Protein AF-0000000079299950 (afdb_homodimer)

Secondary structure (DSSP, 8-state):
--TT-EEEESHHHHHHHHT-TT--EEEEEE-GGGGGGS-GGGGGGEEE--HHHHHHHHT-TT---TTEEEEEPPPP---HHHHHT---SSEEEEEEES---HHHHHHHHHHHHHTT-SEEEEESSSS--S-HHHHHHHTT-GGGS-EEEES-HHHHHHHHHHTTEEEEEE-TT-SEEGGG--GGG-SEEEEEEEBTTTBS-HHHHHT-SEEEE----TT-----HHHHHHHHHHHHH--/--TT-EEEESHHHHHHHHT-TT--EEEEEE-GGGGGGS-GGGGGGEEE--HHHHHHHHT-TT---TTEEEEEPPPP---HHHHHT---SSEEEEEEES---HHHHHHHHHHHHHTT-SEEEEESSSS--S-HHHHHHHTT-GGGS-EEEES-HHHHHHHHHHTTEEEEEE-TT-SEEGGG--GGG-SEEEEEEEBTTTBS-HHHHHT-SEEEE----TT-----HHHHHHHHHHHHH--

Structure (mmCIF, N/CA/C/O backbone):
data_AF-0000000079299950-model_v1
#
loop_
_entity.id
_entity.type
_entity.pdbx_description
1 polymer "23S rRNA (Guanosine(2251)-2'-O)-methyltransferase RlmB"
#
loop_
_atom_site.group_PDB
_atom_site.id
_atom_site.type_symbol
_atom_site.label_atom_id
_atom_site.label_alt_id
_atom_site.label_comp_id
_atom_site.label_asym_id
_atom_site.label_entity_id
_atom_site.label_seq_id
_atom_site.pdbx_PDB_ins_code
_atom_site.Cartn_x
_atom_site.Cartn_y
_atom_site.Cartn_z
_atom_site.occupancy
_atom_site.B_iso_or_equiv
_atom_site.auth_seq_id
_atom_site.auth_comp_id
_atom_site.auth_asym_id
_atom_site.auth_atom_id
_atom_site.pdbx_PDB_model_num
ATOM 1 N N . MET A 1 1 ? -27.109 18.312 13.148 1 39.25 1 MET A N 1
ATOM 2 C CA . MET A 1 1 ? -25.719 17.922 12.914 1 39.25 1 MET A CA 1
ATOM 3 C C . MET A 1 1 ? -24.922 19.078 12.328 1 39.25 1 MET A C 1
ATOM 5 O O . MET A 1 1 ? -25.344 19.703 11.352 1 39.25 1 MET A O 1
ATOM 9 N N . GLU A 1 2 ? -24.125 19.688 13.117 1 49.53 2 GLU A N 1
ATOM 10 C CA . GLU A 1 2 ? -23.438 20.906 12.695 1 49.53 2 GLU A CA 1
ATOM 11 C C . GLU A 1 2 ? -22.781 20.734 11.336 1 49.53 2 GLU A C 1
ATOM 13 O O . GLU A 1 2 ? -22.297 19.641 11.008 1 49.53 2 GLU A O 1
ATOM 18 N N . LYS A 1 3 ? -23.016 21.656 10.297 1 64.31 3 LYS A N 1
ATOM 19 C CA . LYS A 1 3 ? -23.031 21.641 8.836 1 64.31 3 LYS A CA 1
ATOM 20 C C . LYS A 1 3 ? -21.672 21.219 8.281 1 64.31 3 LYS A C 1
ATOM 22 O O . LYS A 1 3 ? -21.609 20.578 7.227 1 64.31 3 LYS A O 1
ATOM 27 N N . ASN A 1 4 ? -20.469 21.297 9.047 1 85.25 4 ASN A N 1
ATOM 28 C CA . ASN A 1 4 ? -19.219 20.953 8.375 1 85.25 4 ASN A CA 1
ATOM 29 C C . ASN A 1 4 ? -18.344 20.062 9.25 1 85.25 4 ASN A C 1
ATOM 31 O O . ASN A 1 4 ? -17.188 20.391 9.539 1 85.25 4 ASN A O 1
ATOM 35 N N . THR A 1 5 ? -18.953 18.984 9.867 1 91.31 5 THR A N 1
ATOM 36 C CA . THR A 1 5 ? -18.219 18.031 10.703 1 91.31 5 THR A CA 1
ATOM 37 C C . THR A 1 5 ? -18.359 16.609 10.148 1 91.31 5 THR A C 1
ATOM 39 O O . THR A 1 5 ? -19.266 16.328 9.383 1 91.31 5 THR A O 1
ATOM 42 N N . TYR A 1 6 ? -17.359 15.867 10.5 1 89.19 6 TYR A N 1
ATOM 43 C CA . TYR A 1 6 ? -17.438 14.453 10.164 1 89.19 6 TYR A CA 1
ATOM 44 C C . TYR A 1 6 ? -16.781 13.594 11.234 1 89.19 6 TYR A C 1
ATOM 46 O O . TYR A 1 6 ? -15.969 14.094 12.023 1 89.19 6 TYR A O 1
ATOM 54 N N . TRP A 1 7 ? -17.188 12.32 11.305 1 91.88 7 TRP A N 1
ATOM 55 C CA . TRP A 1 7 ? -16.641 11.367 12.273 1 91.88 7 TRP A CA 1
ATOM 56 C C . TRP A 1 7 ? -15.359 10.742 11.742 1 91.88 7 TRP A C 1
ATOM 58 O O . TRP A 1 7 ? -15.297 10.305 10.594 1 91.88 7 TRP A O 1
ATOM 68 N N . LEU A 1 8 ? -14.352 10.805 12.578 1 92.75 8 LEU A N 1
ATOM 69 C CA . LEU A 1 8 ? -13.141 10.023 12.391 1 92.75 8 LEU A CA 1
ATOM 70 C C . LEU A 1 8 ? -13.102 8.828 13.328 1 92.75 8 LEU A C 1
ATOM 72 O O . LEU A 1 8 ? -13.641 8.891 14.438 1 92.75 8 LEU A O 1
ATOM 76 N N . TYR A 1 9 ? -12.477 7.801 12.82 1 92.81 9 TYR A N 1
ATOM 77 C CA . TYR A 1 9 ? -12.359 6.617 13.664 1 92.81 9 TYR A CA 1
ATOM 78 C C . TYR A 1 9 ? -11.008 5.945 13.492 1 92.81 9 TYR A C 1
ATOM 80 O O . TYR A 1 9 ? -10.203 6.359 12.648 1 92.81 9 TYR A O 1
ATOM 88 N N . GLY A 1 10 ? -10.773 4.953 14.32 1 91.38 10 GLY A N 1
ATOM 89 C CA . GLY A 1 10 ? -9.477 4.301 14.383 1 91.38 10 GLY A CA 1
ATOM 90 C C . GLY A 1 10 ? -8.586 4.84 15.484 1 91.38 10 GLY A C 1
ATOM 91 O O . GLY A 1 10 ? -8.445 6.055 15.641 1 91.38 10 GLY A O 1
ATOM 92 N N . LYS A 1 11 ? -8.008 4.004 16.172 1 91.56 11 LYS A N 1
ATOM 93 C CA . LYS A 1 11 ? -7.25 4.359 17.359 1 91.56 11 LYS A CA 1
ATOM 94 C C . LYS A 1 11 ? -6.172 5.391 17.047 1 91.56 11 LYS A C 1
ATOM 96 O O . LYS A 1 11 ? -6.156 6.48 17.609 1 91.56 11 LYS A O 1
ATOM 101 N N . HIS A 1 12 ? -5.316 5.125 16.047 1 91.5 12 HIS A N 1
ATOM 102 C CA . HIS A 1 12 ? -4.188 5.996 15.727 1 91.5 12 HIS A CA 1
ATOM 103 C C . HIS A 1 12 ? -4.664 7.32 15.148 1 91.5 12 HIS A C 1
ATOM 105 O O . HIS A 1 12 ? -4.105 8.375 15.453 1 91.5 12 HIS A O 1
ATOM 111 N N . ASN A 1 13 ? -5.648 7.199 14.383 1 93.19 13 ASN A N 1
ATOM 112 C CA . ASN A 1 13 ? -6.23 8.391 13.773 1 93.19 13 ASN A CA 1
ATOM 113 C C . ASN A 1 13 ? -6.816 9.328 14.828 1 93.19 13 ASN A C 1
ATOM 115 O O . ASN A 1 13 ? -6.508 10.516 14.852 1 93.19 13 ASN A O 1
ATOM 119 N N . CYS A 1 14 ? -7.59 8.805 15.742 1 94.69 14 CYS A N 1
ATOM 120 C CA . CYS A 1 14 ? -8.258 9.602 16.766 1 94.69 14 CYS A CA 1
ATOM 121 C C . CYS A 1 14 ? -7.254 10.188 17.75 1 94.69 14 CYS A C 1
ATOM 123 O O . CYS A 1 14 ? -7.363 11.352 18.125 1 94.69 14 CYS A O 1
ATOM 125 N N . LEU A 1 15 ? -6.277 9.398 18.062 1 94.06 15 LEU A N 1
ATOM 126 C CA . LEU A 1 15 ? -5.254 9.891 18.984 1 94.06 15 LEU A CA 1
ATOM 127 C C . LEU A 1 15 ? -4.508 11.078 18.375 1 94.06 15 LEU A C 1
ATOM 129 O O . LEU A 1 15 ? -4.25 12.07 19.062 1 94.06 15 LEU A O 1
ATOM 133 N N . ALA A 1 16 ? -4.172 10.953 17.125 1 93.44 16 ALA A N 1
ATOM 134 C CA . ALA A 1 16 ? -3.477 12.039 16.438 1 93.44 16 ALA A CA 1
ATOM 135 C C . ALA A 1 16 ? -4.328 13.305 16.406 1 93.44 16 ALA A C 1
ATOM 137 O O . ALA A 1 16 ? -3.834 14.398 16.672 1 93.44 16 ALA A O 1
ATOM 138 N N . VAL A 1 17 ? -5.582 13.133 16.141 1 94.12 17 VAL A N 1
ATOM 139 C CA . VAL A 1 17 ? -6.512 14.25 16.031 1 94.12 17 VAL A CA 1
ATOM 140 C C . VAL A 1 17 ? -6.68 14.914 17.391 1 94.12 17 VAL A C 1
ATOM 142 O O . VAL A 1 17 ? -6.676 16.141 17.5 1 94.12 17 VAL A O 1
ATOM 145 N N . LEU A 1 18 ? -6.773 14.156 18.422 1 95.5 18 LEU A N 1
ATOM 146 C CA . LEU A 1 18 ? -6.969 14.664 19.766 1 95.5 18 LEU A CA 1
ATOM 147 C C . LEU A 1 18 ? -5.719 15.383 20.266 1 95.5 18 LEU A C 1
ATOM 149 O O . LEU A 1 18 ? -5.797 16.234 21.156 1 95.5 18 LEU A O 1
ATOM 153 N N . ASN A 1 19 ? -4.629 15.055 19.641 1 93.81 19 ASN A N 1
ATOM 154 C CA . ASN A 1 19 ? -3.369 15.672 20.047 1 93.81 19 ASN A CA 1
ATOM 155 C C . ASN A 1 19 ? -3.025 16.875 19.172 1 93.81 19 ASN A C 1
ATOM 157 O O . ASN A 1 19 ? -2.002 17.531 19.375 1 93.81 19 ASN A O 1
ATOM 161 N N . ASN A 1 20 ? -3.771 17.109 18.188 1 93.94 20 ASN A N 1
ATOM 162 C CA . ASN A 1 20 ? -3.541 18.234 17.297 1 93.94 20 ASN A CA 1
ATOM 163 C C . ASN A 1 20 ? -4.32 19.469 17.734 1 93.94 20 ASN A C 1
ATOM 165 O O . ASN A 1 20 ? -5.547 19.5 17.625 1 93.94 20 ASN A O 1
ATOM 169 N N . GLN A 1 21 ? -3.674 20.516 18.094 1 92.38 21 GLN A N 1
ATOM 170 C CA . GLN A 1 21 ? -4.297 21.719 18.641 1 92.38 21 GLN A CA 1
ATOM 171 C C . GLN A 1 21 ? -5.07 22.484 17.578 1 92.38 21 GLN A C 1
ATOM 173 O O . GLN A 1 21 ? -5.922 23.312 17.891 1 92.38 21 GLN A O 1
ATOM 178 N N . ASN A 1 22 ? -4.781 22.203 16.391 1 91.69 22 ASN A N 1
ATOM 179 C CA . ASN A 1 22 ? -5.465 22.891 15.297 1 91.69 22 ASN A CA 1
ATOM 180 C C . ASN A 1 22 ? -6.805 22.25 14.969 1 91.69 22 ASN A C 1
ATOM 182 O O . ASN A 1 22 ? -7.578 22.766 14.164 1 91.69 22 ASN A O 1
ATOM 186 N N . ARG A 1 23 ? -7.055 21.094 15.586 1 93.94 23 ARG A N 1
ATOM 187 C CA . ARG A 1 23 ? -8.328 20.406 15.383 1 93.94 23 ARG A CA 1
ATOM 188 C C . ARG A 1 23 ? -9.383 20.906 16.359 1 93.94 23 ARG A C 1
ATOM 190 O O . ARG A 1 23 ? -9.094 21.109 17.547 1 93.94 23 ARG A O 1
ATOM 197 N N . LEU A 1 24 ? -10.539 21.109 15.812 1 94.12 24 LEU A N 1
ATOM 198 C CA . LEU A 1 24 ? -11.68 21.438 16.656 1 94.12 24 LEU A CA 1
ATOM 199 C C . LEU A 1 24 ? -12.516 20.203 16.953 1 94.12 24 LEU A C 1
ATOM 201 O O . LEU A 1 24 ? -13.289 19.75 16.109 1 94.12 24 LEU A O 1
ATOM 205 N N . ILE A 1 25 ? -12.43 19.75 18.203 1 96.06 25 ILE A N 1
ATOM 206 C CA . ILE A 1 25 ? -13.094 18.531 18.625 1 96.06 25 ILE A CA 1
ATOM 207 C C . ILE A 1 25 ? -14.508 18.859 19.094 1 96.06 25 ILE A C 1
ATOM 209 O O . ILE A 1 25 ? -14.695 19.703 19.969 1 96.06 25 ILE A O 1
ATOM 213 N N . LYS A 1 26 ? -15.477 18.156 18.531 1 96.75 26 LYS A N 1
ATOM 214 C CA . LYS A 1 26 ? -16.859 18.438 18.891 1 96.75 26 LYS A CA 1
ATOM 215 C C . LYS A 1 26 ? -17.422 17.375 19.844 1 96.75 26 LYS A C 1
ATOM 217 O O . LYS A 1 26 ? -18.172 17.703 20.766 1 96.75 26 LYS A O 1
ATOM 222 N N . LYS A 1 27 ? -17.094 16.203 19.547 1 97.31 27 LYS A N 1
ATOM 223 C CA . LYS A 1 27 ? -17.625 15.078 20.328 1 97.31 27 LYS A CA 1
ATOM 224 C C . LYS A 1 27 ? -16.719 13.852 20.203 1 97.31 27 LYS A C 1
ATOM 226 O O . LYS A 1 27 ? -16.078 13.656 19.156 1 97.31 27 LYS A O 1
ATOM 231 N N . ILE A 1 28 ? -16.641 13.086 21.25 1 97.44 28 ILE A N 1
ATOM 232 C CA . ILE A 1 28 ? -15.883 11.836 21.266 1 97.44 28 ILE A CA 1
ATOM 233 C C . ILE A 1 28 ? -16.797 10.695 21.719 1 97.44 28 ILE A C 1
ATOM 235 O O . ILE A 1 28 ? -17.484 10.812 22.719 1 97.44 28 ILE A O 1
ATOM 239 N N . LEU A 1 29 ? -16.875 9.672 20.938 1 96.56 29 LEU A N 1
ATOM 240 C CA . LEU A 1 29 ? -17.516 8.422 21.312 1 96.56 29 LEU A CA 1
ATOM 241 C C . LEU A 1 29 ? -16.469 7.332 21.562 1 96.56 29 LEU A C 1
ATOM 243 O O . LEU A 1 29 ? -15.578 7.125 20.734 1 96.56 29 LEU A O 1
ATOM 247 N N . VAL A 1 30 ? -16.578 6.699 22.688 1 96.62 30 VAL A N 1
ATOM 248 C CA . VAL A 1 30 ? -15.586 5.68 23 1 96.62 30 VAL A CA 1
ATOM 249 C C . VAL A 1 30 ? -16.266 4.504 23.703 1 96.62 30 VAL A C 1
ATOM 251 O O . VAL A 1 30 ? -17.281 4.676 24.375 1 96.62 30 VAL A O 1
ATOM 254 N N . THR A 1 31 ? -15.773 3.369 23.422 1 95.44 31 THR A N 1
ATOM 255 C CA . THR A 1 31 ? -16.234 2.205 24.172 1 95.44 31 THR A CA 1
ATOM 256 C C . THR A 1 31 ? -15.57 2.156 25.547 1 95.44 31 THR A C 1
ATOM 258 O O . THR A 1 31 ? -14.547 2.799 25.766 1 95.44 31 THR A O 1
ATOM 261 N N . LYS A 1 32 ? -16.125 1.305 26.391 1 95.81 32 LYS A N 1
ATOM 262 C CA . LYS A 1 32 ? -15.609 1.188 27.75 1 95.81 32 LYS A CA 1
ATOM 263 C C . LYS A 1 32 ? -14.148 0.738 27.734 1 95.81 32 LYS A C 1
ATOM 265 O O . LYS A 1 32 ? -13.328 1.264 28.484 1 95.81 32 LYS A O 1
ATOM 270 N N . SER A 1 33 ? -13.836 -0.158 26.875 1 94.44 33 SER A N 1
ATOM 271 C CA . SER A 1 33 ? -12.5 -0.731 26.812 1 94.44 33 SER A CA 1
ATOM 272 C C . SER A 1 33 ? -11.492 0.269 26.25 1 94.44 33 SER A C 1
ATOM 274 O O . SER A 1 33 ? -10.289 0.105 26.422 1 94.44 33 SER A O 1
ATOM 276 N N . SER A 1 34 ? -12.023 1.339 25.625 1 95.38 34 SER A N 1
ATOM 277 C CA . SER A 1 34 ? -11.133 2.275 24.953 1 95.38 34 SER A CA 1
ATOM 278 C C . SER A 1 34 ? -11.148 3.641 25.625 1 95.38 34 SER A C 1
ATOM 280 O O . SER A 1 34 ? -10.586 4.605 25.109 1 95.38 34 SER A O 1
ATOM 282 N N . GLU A 1 35 ? -11.711 3.76 26.719 1 95.12 35 GLU A N 1
ATOM 283 C CA . GLU A 1 35 ? -11.844 5.027 27.438 1 95.12 35 GLU A CA 1
ATOM 284 C C . GLU A 1 35 ? -10.477 5.613 27.781 1 95.12 35 GLU A C 1
ATOM 286 O O . GLU A 1 35 ? -10.312 6.832 27.844 1 95.12 35 GLU A O 1
ATOM 291 N N . HIS A 1 36 ? -9.586 4.719 28 1 94.81 36 HIS A N 1
ATOM 292 C CA . HIS A 1 36 ? -8.242 5.137 28.391 1 94.81 36 HIS A CA 1
ATOM 293 C C . HIS A 1 36 ? -7.562 5.926 27.266 1 94.81 36 HIS A C 1
ATOM 295 O O . HIS A 1 36 ? -6.562 6.609 27.5 1 94.81 36 HIS A O 1
ATOM 301 N N . LEU A 1 37 ? -8.078 5.895 26.078 1 94.19 37 LEU A N 1
ATOM 302 C CA . LEU A 1 37 ? -7.492 6.574 24.938 1 94.19 37 LEU A CA 1
ATOM 303 C C . LEU A 1 37 ? -7.824 8.062 24.953 1 94.19 37 LEU A C 1
ATOM 305 O O . LEU A 1 37 ? -7.191 8.852 24.25 1 94.19 37 LEU A O 1
ATOM 309 N N . VAL A 1 38 ? -8.781 8.469 25.719 1 96 38 VAL A N 1
ATOM 310 C CA . VAL A 1 38 ? -9.273 9.844 25.688 1 96 38 VAL A CA 1
ATOM 311 C C . VAL A 1 38 ? -8.523 10.68 26.734 1 96 38 VAL A C 1
ATOM 313 O O . VAL A 1 38 ? -8.547 10.375 27.922 1 96 38 VAL A O 1
ATOM 316 N N . PRO A 1 39 ? -7.91 11.703 26.25 1 95.12 39 PRO A N 1
ATOM 317 C CA . PRO A 1 39 ? -7.273 12.609 27.219 1 95.12 39 PRO A CA 1
ATOM 318 C C . PRO A 1 39 ? -8.273 13.234 28.188 1 95.12 39 PRO A C 1
ATOM 320 O O . PRO A 1 39 ? -9.406 13.531 27.812 1 95.12 39 PRO A O 1
ATOM 323 N N . PRO A 1 40 ? -7.797 13.523 29.375 1 94.5 40 PRO A N 1
ATOM 324 C CA . PRO A 1 40 ? -8.664 14.102 30.391 1 94.5 40 PRO A CA 1
ATOM 325 C C . PRO A 1 40 ? -9.273 15.438 29.969 1 94.5 40 PRO A C 1
ATOM 327 O O . PRO A 1 40 ? -10.383 15.773 30.391 1 94.5 40 PRO A O 1
ATOM 330 N N . THR A 1 41 ? -8.594 16.172 29.188 1 94.38 41 THR A N 1
ATOM 331 C CA . THR A 1 41 ? -9.031 17.5 28.766 1 94.38 41 THR A CA 1
ATOM 332 C C . THR A 1 41 ? -10.32 17.406 27.953 1 94.38 41 THR A C 1
ATOM 334 O O . THR A 1 41 ? -11.008 18.406 27.75 1 94.38 41 THR A O 1
ATOM 337 N N . PHE A 1 42 ? -10.672 16.141 27.484 1 96.25 42 PHE A N 1
ATOM 338 C CA . PHE A 1 42 ? -11.828 16.031 26.594 1 96.25 42 PHE A CA 1
ATOM 339 C C . PHE A 1 42 ? -12.953 15.258 27.281 1 96.25 42 PHE A C 1
ATOM 341 O O . PHE A 1 42 ? -13.922 14.852 26.641 1 96.25 42 PHE A O 1
ATOM 348 N N . VAL A 1 43 ? -12.875 15.047 28.516 1 93.62 43 VAL A N 1
ATOM 349 C CA . VAL A 1 43 ? -13.828 14.227 29.25 1 93.62 43 VAL A CA 1
ATOM 350 C C . VAL A 1 43 ? -15.242 14.789 29.062 1 93.62 43 VAL A C 1
ATOM 352 O O . VAL A 1 43 ? -16.203 14.031 28.906 1 93.62 43 VAL A O 1
ATOM 355 N N . ASN A 1 44 ? -15.391 16.078 29.094 1 95.38 44 ASN A N 1
ATOM 356 C CA . ASN A 1 44 ? -16.703 16.719 29 1 95.38 44 ASN A CA 1
ATOM 357 C C . ASN A 1 44 ? -17.312 16.562 27.609 1 95.38 44 ASN A C 1
ATOM 359 O O . ASN A 1 44 ? -18.5 16.781 27.422 1 95.38 44 ASN A O 1
ATOM 363 N N . LYS A 1 45 ? -16.547 16.188 26.625 1 97.19 45 LYS A N 1
ATOM 364 C CA . LYS A 1 45 ? -17.016 15.992 25.266 1 97.19 45 LYS A CA 1
ATOM 365 C C . LYS A 1 45 ? -17.109 14.508 24.906 1 97.19 45 LYS A C 1
ATOM 367 O O . LYS A 1 45 ? -17.297 14.148 23.75 1 97.19 45 LYS A O 1
ATOM 372 N N . THR A 1 46 ? -16.969 13.68 25.906 1 97.81 46 THR A N 1
ATOM 373 C CA . THR A 1 46 ? -16.828 12.25 25.656 1 97.81 46 THR A CA 1
ATOM 374 C C . THR A 1 46 ? -18.078 11.492 26.109 1 97.81 46 THR A C 1
ATOM 376 O O . THR A 1 46 ? -18.594 11.75 27.203 1 97.81 46 THR A O 1
ATOM 379 N N . GLU A 1 47 ? -18.531 10.641 25.312 1 97.38 47 GLU A N 1
ATOM 380 C CA . GLU A 1 47 ? -19.625 9.734 25.641 1 97.38 47 GLU A CA 1
ATOM 381 C C . GLU A 1 47 ? -19.188 8.273 25.516 1 97.38 47 GLU A C 1
ATOM 383 O O . GLU A 1 47 ? -18.609 7.887 24.5 1 97.38 47 GLU A O 1
ATOM 388 N N . VAL A 1 48 ? -19.422 7.496 26.5 1 96.88 48 VAL A N 1
ATOM 389 C CA . VAL A 1 48 ? -19.125 6.07 26.469 1 96.88 48 VAL A CA 1
ATOM 390 C C . VAL A 1 48 ? -20.297 5.316 25.844 1 96.88 48 VAL A C 1
ATOM 392 O O . VAL A 1 48 ? -21.438 5.453 26.297 1 96.88 48 VAL A O 1
ATOM 395 N N . VAL A 1 49 ? -20.016 4.582 24.828 1 95.62 49 VAL A N 1
ATOM 396 C CA . VAL A 1 49 ? -2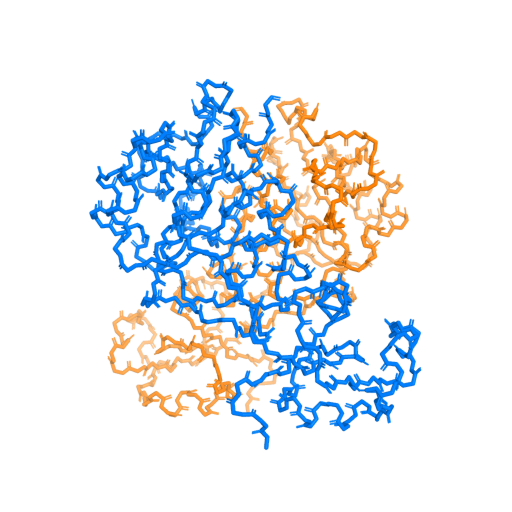1.078 3.889 24.109 1 95.62 49 VAL A CA 1
ATOM 397 C C . VAL A 1 49 ? -20.688 2.43 23.891 1 95.62 49 VAL A C 1
ATOM 399 O O . VAL A 1 49 ? -19.531 2.053 24.094 1 95.62 49 VAL A O 1
ATOM 402 N N . GLU A 1 50 ? -21.656 1.586 23.406 1 93.19 50 GLU A N 1
ATOM 403 C CA . GLU A 1 50 ? -21.375 0.206 23.031 1 93.19 50 GLU A CA 1
ATOM 404 C C . GLU A 1 50 ? -20.875 0.124 21.594 1 93.19 50 GLU A C 1
ATOM 406 O O . GLU A 1 50 ? -21.141 1.015 20.781 1 93.19 50 GLU A O 1
ATOM 411 N N . ASN A 1 51 ? -20.188 -0.91 21.281 1 88.25 51 ASN A N 1
ATOM 412 C CA . ASN A 1 51 ? -19.625 -1.122 19.938 1 88.25 51 ASN A CA 1
ATOM 413 C C . ASN A 1 51 ? -20.719 -1.066 18.875 1 88.25 51 ASN A C 1
ATOM 415 O O . ASN A 1 51 ? -20.516 -0.484 17.797 1 88.25 51 ASN A O 1
ATOM 419 N N . LYS A 1 52 ? -21.797 -1.697 19.188 1 86.56 52 LYS A N 1
ATOM 420 C CA . LYS A 1 52 ? -22.906 -1.729 18.234 1 86.56 52 LYS A CA 1
ATOM 421 C C . LYS A 1 52 ? -23.406 -0.322 17.922 1 86.56 52 LYS A C 1
ATOM 423 O O . LYS A 1 52 ? -23.734 -0.011 16.766 1 86.56 52 LYS A O 1
ATOM 428 N N . GLN A 1 53 ? -23.469 0.507 18.938 1 87 53 GLN A N 1
ATOM 429 C CA . GLN A 1 53 ? -23.906 1.888 18.766 1 87 53 GLN A CA 1
ATOM 430 C C . GLN A 1 53 ? -22.906 2.686 17.938 1 87 53 GLN A C 1
ATOM 432 O O . GLN A 1 53 ? -23.281 3.475 17.078 1 87 53 GLN A O 1
ATOM 437 N N . LEU A 1 54 ? -21.656 2.504 18.297 1 87.69 54 LEU A N 1
ATOM 438 C CA . LEU A 1 54 ? -20.594 3.172 17.578 1 87.69 54 LEU A CA 1
ATOM 439 C C . LEU A 1 54 ? -20.641 2.83 16.094 1 87.69 54 LEU A C 1
ATOM 441 O O . LEU A 1 54 ? -20.531 3.717 15.242 1 87.69 54 LEU A O 1
ATOM 445 N N . ALA A 1 55 ? -20.828 1.602 15.75 1 85.56 55 ALA A N 1
ATOM 446 C CA . ALA A 1 55 ? -20.922 1.131 14.367 1 85.56 55 ALA A CA 1
ATOM 447 C C . ALA A 1 55 ? -22.141 1.736 13.664 1 85.56 55 ALA A C 1
ATOM 449 O O . ALA A 1 55 ? -22.047 2.102 12.484 1 85.56 55 ALA A O 1
ATOM 450 N N . ALA A 1 56 ? -23.188 1.807 14.352 1 84.38 56 ALA A N 1
ATOM 451 C CA . ALA A 1 56 ? -24.422 2.344 13.797 1 84.38 56 ALA A CA 1
ATOM 452 C C . ALA A 1 56 ? -24.266 3.818 13.43 1 84.38 56 ALA A C 1
ATOM 454 O O . ALA A 1 56 ? -24.75 4.258 12.383 1 84.38 56 ALA A O 1
ATOM 455 N N . ILE A 1 57 ? -23.625 4.484 14.258 1 81.62 57 ILE A N 1
ATOM 456 C CA . ILE A 1 57 ? -23.438 5.918 14.062 1 81.62 57 ILE A CA 1
ATOM 457 C C . ILE A 1 57 ? -22.547 6.172 12.852 1 81.62 57 ILE A C 1
ATOM 459 O O . ILE A 1 57 ? -22.812 7.078 12.062 1 81.62 57 ILE A O 1
ATOM 463 N N . LEU A 1 58 ? -21.578 5.395 12.703 1 80.38 58 LEU A N 1
ATOM 464 C CA . LEU A 1 58 ? -20.594 5.605 11.641 1 80.38 58 LEU A CA 1
ATOM 465 C C . LEU A 1 58 ? -21.078 4.984 10.336 1 80.38 58 LEU A C 1
ATOM 467 O O . LEU A 1 58 ? -20.469 5.18 9.281 1 80.38 58 LEU A O 1
ATOM 471 N N . LYS A 1 59 ? -22.266 4.379 10.383 1 68.94 59 LYS A N 1
ATOM 472 C CA . LYS A 1 59 ? -22.875 3.719 9.227 1 68.94 59 LYS A CA 1
ATOM 473 C C . LYS A 1 59 ? -21.844 2.871 8.484 1 68.94 59 LYS A C 1
ATOM 475 O O . LYS A 1 59 ? -21.797 2.863 7.254 1 68.94 59 LYS A O 1
ATOM 480 N N . ASN A 1 60 ? -20.859 2.637 9.258 1 61.5 60 ASN A N 1
ATOM 481 C CA . ASN A 1 60 ? -19.797 1.856 8.648 1 61.5 60 ASN A CA 1
ATOM 482 C C . ASN A 1 60 ? -19.703 0.46 9.258 1 61.5 60 ASN A C 1
ATOM 484 O O . ASN A 1 60 ? -18.891 0.218 10.156 1 61.5 60 ASN A O 1
ATOM 488 N N . HIS A 1 61 ? -20.516 -0.397 8.711 1 52.75 61 HIS A N 1
ATOM 489 C CA . HIS A 1 61 ? -20.688 -1.708 9.328 1 52.75 61 HIS A CA 1
ATOM 490 C C . HIS A 1 61 ? -19.422 -2.555 9.172 1 52.75 61 HIS A C 1
ATOM 492 O O . HIS A 1 61 ? -19.156 -3.445 9.984 1 52.75 61 HIS A O 1
ATOM 498 N N . ASP A 1 62 ? -18.75 -2.152 8.297 1 57.34 62 ASP A N 1
ATOM 499 C CA . ASP A 1 62 ? -17.656 -3.066 7.973 1 57.34 62 ASP A CA 1
ATOM 500 C C . ASP A 1 62 ? -16.312 -2.506 8.445 1 57.34 62 ASP A C 1
ATOM 502 O O . ASP A 1 62 ? -15.289 -3.195 8.391 1 57.34 62 ASP A O 1
ATOM 506 N N . ALA A 1 63 ? -16.484 -1.316 9.133 1 61.72 63 ALA A N 1
ATOM 507 C CA . ALA A 1 63 ? -15.203 -0.678 9.414 1 61.72 63 ALA A CA 1
ATOM 508 C C . ALA A 1 63 ? -14.68 -1.095 10.789 1 61.72 63 ALA A C 1
ATOM 510 O O . ALA A 1 63 ? -15.461 -1.401 11.695 1 61.72 63 ALA A O 1
ATOM 511 N N . VAL A 1 64 ? -13.391 -1.397 10.789 1 74 64 VAL A N 1
ATOM 512 C CA . VAL A 1 64 ? -12.727 -1.608 12.07 1 74 64 VAL A CA 1
ATOM 513 C C . VAL A 1 64 ? -12.594 -0.279 12.805 1 74 64 VAL A C 1
ATOM 515 O O . VAL A 1 64 ? -11.656 0.485 12.555 1 74 64 VAL A O 1
ATOM 518 N N . ILE A 1 65 ? -13.547 0.071 13.648 1 80.81 65 ILE A N 1
ATOM 519 C CA . ILE A 1 65 ? -13.648 1.37 14.305 1 80.81 65 ILE A CA 1
ATOM 520 C C . ILE A 1 65 ? -12.609 1.469 15.422 1 80.81 65 ILE A C 1
ATOM 522 O O . ILE A 1 65 ? -12.062 2.543 15.672 1 80.81 65 ILE A O 1
ATOM 526 N N . GLN A 1 66 ? -12.234 0.339 15.992 1 85.56 66 GLN A N 1
ATOM 527 C CA . GLN A 1 66 ? -11.234 0.237 17.047 1 85.56 66 GLN A CA 1
ATOM 528 C C . GLN A 1 66 ? -11.641 1.042 18.281 1 85.56 66 GLN A C 1
ATOM 530 O O . GLN A 1 66 ? -10.812 1.743 18.875 1 85.56 66 GLN A O 1
ATOM 535 N N . GLY A 1 67 ? -12.938 1.207 18.562 1 91.62 67 GLY A N 1
ATOM 536 C CA . GLY A 1 67 ? -13.516 1.563 19.859 1 91.62 67 GLY A CA 1
ATOM 537 C C . GLY A 1 67 ? -13.555 3.061 20.094 1 91.62 67 GLY A C 1
ATOM 538 O O . GLY A 1 67 ? -13.938 3.51 21.172 1 91.62 67 GLY A O 1
ATOM 539 N N . ILE A 1 68 ? -13.133 3.875 19.141 1 94.81 68 ILE A N 1
ATOM 540 C CA . ILE A 1 68 ? -13.141 5.316 19.359 1 94.81 68 ILE A CA 1
ATOM 541 C C . ILE A 1 68 ? -13.469 6.031 18.047 1 94.81 68 ILE A C 1
ATOM 543 O O . ILE A 1 68 ? -12.984 5.641 16.984 1 94.81 68 ILE A O 1
ATOM 547 N N . ALA A 1 69 ? -14.273 7.055 18.172 1 95.25 69 ALA A N 1
ATOM 548 C CA . ALA A 1 69 ? -14.609 7.961 17.078 1 95.25 69 ALA A CA 1
ATOM 549 C C . ALA A 1 69 ? -14.641 9.406 17.547 1 95.25 69 ALA A C 1
ATOM 551 O O . ALA A 1 69 ? -15.07 9.695 18.672 1 95.25 69 ALA A O 1
ATOM 552 N N . VAL A 1 70 ? -14.203 10.281 16.734 1 95.75 70 VAL A N 1
ATOM 553 C CA . VAL A 1 70 ? -14.125 11.695 17.078 1 95.75 70 VAL A CA 1
ATOM 554 C C . VAL A 1 70 ? -14.844 12.516 16.016 1 95.75 70 VAL A C 1
ATOM 556 O O . VAL A 1 70 ? -14.594 12.359 14.812 1 95.75 70 VAL A O 1
ATOM 559 N N . LEU A 1 71 ? -15.742 13.297 16.469 1 95.56 71 LEU A N 1
ATOM 560 C CA . LEU A 1 71 ? -16.406 14.258 15.602 1 95.56 71 LEU A CA 1
ATOM 561 C C . LEU A 1 71 ? -15.625 15.562 15.539 1 95.56 71 LEU A C 1
ATOM 563 O O . LEU A 1 71 ? -15.383 16.203 16.562 1 95.56 71 LEU A O 1
ATOM 567 N N . THR A 1 72 ? -15.188 15.898 14.352 1 94.94 72 THR A N 1
ATOM 568 C CA . THR A 1 72 ? -14.344 17.078 14.203 1 94.94 72 THR A CA 1
ATOM 569 C C . THR A 1 72 ? -14.672 17.812 12.906 1 94.94 72 THR A C 1
ATOM 571 O O . THR A 1 72 ? -15.391 17.281 12.047 1 94.94 72 THR A O 1
ATOM 574 N N . GLU A 1 73 ? -14.195 19.047 12.805 1 92.62 73 GLU A N 1
ATOM 575 C CA . GLU A 1 73 ? -14.18 19.781 11.539 1 92.62 73 GLU A CA 1
ATOM 576 C C . GLU A 1 73 ? -12.953 19.438 10.703 1 92.62 73 GLU A C 1
ATOM 578 O O . GLU A 1 73 ? -11.953 18.953 11.242 1 92.62 73 GLU A O 1
ATOM 583 N N . PRO A 1 74 ? -13.102 19.656 9.406 1 90 74 PRO A N 1
ATOM 584 C CA . PRO A 1 74 ? -11.898 19.453 8.602 1 90 74 PRO A CA 1
ATOM 585 C C . PRO A 1 74 ? -10.727 20.297 9.055 1 90 74 PRO A C 1
ATOM 587 O O . PRO A 1 74 ? -10.922 21.422 9.555 1 90 74 PRO A O 1
ATOM 590 N N . LEU A 1 75 ? -9.578 19.734 8.938 1 89.5 75 LEU A N 1
ATOM 591 C CA . LEU A 1 75 ? -8.367 20.469 9.289 1 89.5 75 LEU A CA 1
ATOM 592 C C . LEU A 1 75 ? -8.148 21.641 8.336 1 89.5 75 LEU A C 1
ATOM 594 O O . LEU A 1 75 ? -8.234 21.469 7.113 1 89.5 75 LEU A O 1
ATOM 598 N N . LYS A 1 76 ? -7.961 22.812 8.859 1 85.94 76 LYS A N 1
ATOM 599 C CA . LYS A 1 76 ? -7.602 23.953 8.016 1 85.94 76 LYS A CA 1
ATOM 600 C C . LYS A 1 76 ? -6.246 23.734 7.352 1 85.94 76 LYS A C 1
ATOM 602 O O . LYS A 1 76 ? -5.258 23.453 8.031 1 85.94 76 LYS A O 1
ATOM 607 N N . GLN A 1 77 ? -6.305 23.875 6.082 1 85.25 77 GLN A N 1
ATOM 608 C CA . GLN A 1 77 ? -5.078 23.562 5.348 1 85.25 77 GLN A CA 1
ATOM 609 C C . GLN A 1 77 ? -4.402 24.844 4.855 1 85.25 77 GLN A C 1
ATOM 611 O O . GLN A 1 77 ? -5.07 25.828 4.555 1 85.25 77 GLN A O 1
ATOM 616 N N . SER A 1 78 ? -3.102 24.688 4.77 1 84.31 78 SER A N 1
ATOM 617 C CA . SER A 1 78 ? -2.291 25.781 4.258 1 84.31 78 SER A CA 1
ATOM 618 C C . SER A 1 78 ? -2.279 25.797 2.734 1 84.31 78 SER A C 1
ATOM 620 O O . SER A 1 78 ? -2.428 24.75 2.096 1 84.31 78 SER A O 1
ATOM 622 N N . GLY A 1 79 ? -2.08 27 2.236 1 92 79 GLY A N 1
ATOM 623 C CA . GLY A 1 79 ? -1.948 27.125 0.793 1 92 79 GLY A CA 1
ATOM 624 C C . GLY A 1 79 ? -0.511 27.047 0.315 1 92 79 GLY A C 1
ATOM 625 O O . GLY A 1 79 ? 0.415 26.969 1.125 1 92 79 GLY A O 1
ATOM 626 N N . LEU A 1 80 ? -0.394 26.969 -1.012 1 95.81 80 LEU A N 1
ATOM 627 C CA . LEU A 1 80 ? 0.92 26.875 -1.638 1 95.81 80 LEU A CA 1
ATOM 628 C C . LEU A 1 80 ? 1.795 28.062 -1.256 1 95.81 80 LEU A C 1
ATOM 630 O O . LEU A 1 80 ? 2.992 27.906 -1.005 1 95.81 80 LEU A O 1
ATOM 634 N N . ASP A 1 81 ? 1.203 29.203 -1.105 1 94.19 81 ASP A N 1
ATOM 635 C CA . ASP A 1 81 ? 1.949 30.422 -0.793 1 94.19 81 ASP A CA 1
ATOM 636 C C . ASP A 1 81 ? 2.637 30.297 0.565 1 94.19 81 ASP A C 1
ATOM 638 O O . ASP A 1 81 ? 3.785 30.719 0.722 1 94.19 81 ASP A O 1
ATOM 642 N N . ASN A 1 82 ? 1.927 29.781 1.469 1 93.38 82 ASN A N 1
ATOM 643 C CA . ASN A 1 82 ? 2.502 29.609 2.797 1 93.38 82 ASN A CA 1
ATOM 644 C C . ASN A 1 82 ? 3.668 28.625 2.775 1 93.38 82 ASN A C 1
ATOM 646 O O . ASN A 1 82 ? 4.664 28.812 3.475 1 93.38 82 ASN A O 1
ATOM 650 N N . PHE A 1 83 ? 3.57 27.656 1.971 1 94.44 83 PHE A N 1
ATOM 651 C CA . PHE A 1 83 ? 4.586 26.609 1.903 1 94.44 83 PHE A CA 1
ATOM 652 C C . PHE A 1 83 ? 5.863 27.141 1.266 1 94.44 83 PHE A C 1
ATOM 654 O O . PHE A 1 83 ? 6.965 26.891 1.765 1 94.44 83 PHE A O 1
ATOM 661 N N . ILE A 1 84 ? 5.703 27.875 0.212 1 92.81 84 ILE A N 1
ATOM 662 C CA . ILE A 1 84 ? 6.871 28.281 -0.561 1 92.81 84 ILE A CA 1
ATOM 663 C C . ILE A 1 84 ? 7.645 29.359 0.195 1 92.81 84 ILE A C 1
ATOM 665 O O . ILE A 1 84 ? 8.797 29.656 -0.137 1 92.81 84 ILE A O 1
ATOM 669 N N . ASN A 1 85 ? 7.012 29.984 1.156 1 91.25 85 ASN A N 1
ATOM 670 C CA . ASN A 1 85 ? 7.664 31.031 1.925 1 91.25 85 ASN A CA 1
ATOM 671 C C . ASN A 1 85 ? 8.5 30.453 3.066 1 91.25 85 ASN A C 1
ATOM 673 O O . ASN A 1 85 ? 9.242 31.188 3.727 1 91.25 85 ASN A O 1
ATOM 677 N N . ILE A 1 86 ? 8.375 29.188 3.207 1 88.5 86 ILE A N 1
ATOM 678 C CA . ILE A 1 86 ? 9.219 28.516 4.195 1 88.5 86 ILE A CA 1
ATOM 679 C C . ILE A 1 86 ? 10.633 28.344 3.645 1 88.5 86 ILE A C 1
ATOM 681 O O . ILE A 1 86 ? 10.812 27.828 2.541 1 88.5 86 ILE A O 1
ATOM 685 N N . ASN A 1 87 ? 11.57 28.844 4.359 1 84.81 87 ASN A N 1
ATOM 686 C CA . ASN A 1 87 ? 12.961 28.781 3.922 1 84.81 87 ASN A CA 1
ATOM 687 C C . ASN A 1 87 ? 13.688 27.594 4.539 1 84.81 87 ASN A C 1
ATOM 689 O O . ASN A 1 87 ? 14.164 27.672 5.676 1 84.81 87 ASN A O 1
ATOM 693 N N . LYS A 1 88 ? 13.742 26.516 3.891 1 91.75 88 LYS A N 1
ATOM 694 C CA . LYS A 1 88 ? 14.492 25.328 4.254 1 91.75 88 LYS A CA 1
ATOM 695 C C . LYS A 1 88 ? 15.445 24.906 3.139 1 91.75 88 LYS A C 1
ATOM 697 O O . LYS A 1 88 ? 15.094 24.984 1.958 1 91.75 88 LYS A O 1
ATOM 702 N N . ALA A 1 89 ? 16.641 24.547 3.557 1 92.88 89 ALA A N 1
ATOM 703 C CA . ALA A 1 89 ? 17.672 24.172 2.586 1 92.88 89 ALA A CA 1
ATOM 704 C C . ALA A 1 89 ? 17.266 22.938 1.804 1 92.88 89 ALA A C 1
ATOM 706 O O . ALA A 1 89 ? 17.438 22.875 0.583 1 92.88 89 ALA A O 1
ATOM 707 N N . LYS A 1 90 ? 16.719 21.938 2.568 1 95.44 90 LYS A N 1
ATOM 708 C CA . LYS A 1 90 ? 16.25 20.703 1.95 1 95.44 90 LYS A CA 1
ATOM 709 C C . LYS A 1 90 ? 14.75 20.516 2.137 1 95.44 90 LYS A C 1
ATOM 711 O O . LYS A 1 90 ? 14.234 20.672 3.244 1 95.44 90 LYS A O 1
ATOM 716 N N . GLN A 1 91 ? 14.07 20.266 1.017 1 97.19 91 GLN A N 1
ATOM 717 C CA . GLN A 1 91 ? 12.625 20.078 1.071 1 97.19 91 GLN A CA 1
ATOM 718 C C . GLN A 1 91 ? 12.18 18.953 0.128 1 97.19 91 GLN A C 1
ATOM 720 O O . GLN A 1 91 ? 12.773 18.766 -0.938 1 97.19 91 GLN A O 1
ATOM 725 N N . LEU A 1 92 ? 11.242 18.234 0.553 1 97.69 92 LEU A N 1
ATOM 726 C CA . LEU A 1 92 ? 10.625 17.172 -0.232 1 97.69 92 LEU A CA 1
ATOM 727 C C . LEU A 1 92 ? 9.109 17.344 -0.269 1 97.69 92 LEU A C 1
ATOM 729 O O . LEU A 1 92 ? 8.461 17.438 0.778 1 97.69 92 LEU A O 1
ATOM 733 N N . VAL A 1 93 ? 8.562 17.438 -1.48 1 98.38 93 VAL A N 1
ATOM 734 C CA . VAL A 1 93 ? 7.125 17.562 -1.682 1 98.38 93 VAL A CA 1
ATOM 735 C C . VAL A 1 93 ? 6.617 16.391 -2.529 1 98.38 93 VAL A C 1
ATOM 737 O O . VAL A 1 93 ? 7.285 15.969 -3.477 1 98.38 93 VAL A O 1
ATOM 740 N N . VAL A 1 94 ? 5.473 15.875 -2.178 1 98.88 94 VAL A N 1
ATOM 741 C CA . VAL A 1 94 ? 4.801 14.875 -3 1 98.88 94 VAL A CA 1
ATOM 742 C C . VAL A 1 94 ? 3.596 15.5 -3.699 1 98.88 94 VAL A C 1
ATOM 744 O O . VAL A 1 94 ? 2.752 16.125 -3.053 1 98.88 94 VAL A O 1
ATOM 747 N N . ILE A 1 95 ? 3.545 15.359 -4.98 1 98.94 95 ILE A N 1
ATOM 748 C CA . ILE A 1 95 ? 2.469 15.914 -5.789 1 98.94 95 ILE A CA 1
ATOM 749 C C . ILE A 1 95 ? 1.605 14.789 -6.352 1 98.94 95 ILE A C 1
ATOM 751 O O . ILE A 1 95 ? 2.113 13.875 -7.008 1 98.94 95 ILE A O 1
ATOM 755 N N . LEU A 1 96 ? 0.332 14.875 -6.074 1 98.69 96 LEU A N 1
ATOM 756 C CA . LEU A 1 96 ? -0.63 13.891 -6.566 1 98.69 96 LEU A CA 1
ATOM 757 C C . LEU A 1 96 ? -1.361 14.414 -7.797 1 98.69 96 LEU A C 1
ATOM 759 O O . LEU A 1 96 ? -2.156 15.352 -7.703 1 98.69 96 LEU A O 1
ATOM 763 N N . ASP A 1 97 ? -1.096 13.852 -8.891 1 98.44 97 ASP A N 1
ATOM 764 C CA . ASP A 1 97 ? -1.749 14.211 -10.148 1 98.44 97 ASP A CA 1
ATOM 765 C C . ASP A 1 97 ? -3.023 13.398 -10.359 1 98.44 97 ASP A C 1
ATOM 767 O O . ASP A 1 97 ? -3.043 12.453 -11.148 1 98.44 97 ASP A O 1
ATOM 771 N N . GLN A 1 98 ? -4.012 13.727 -9.586 1 96.19 98 GLN A N 1
ATOM 772 C CA . GLN A 1 98 ? -5.375 13.219 -9.695 1 96.19 98 GLN A CA 1
ATOM 773 C C . GLN A 1 98 ? -5.469 11.781 -9.18 1 96.19 98 GLN A C 1
ATOM 775 O O . GLN A 1 98 ? -5.992 10.906 -9.867 1 96.19 98 GLN A O 1
ATOM 780 N N . ILE A 1 99 ? -4.934 11.562 -8.062 1 96.62 99 ILE A N 1
ATOM 781 C CA . ILE A 1 99 ? -5.18 10.32 -7.34 1 96.62 99 ILE A CA 1
ATOM 782 C C . ILE A 1 99 ? -6.539 10.391 -6.641 1 96.62 99 ILE A C 1
ATOM 784 O O . ILE A 1 99 ? -6.75 11.242 -5.773 1 96.62 99 ILE A O 1
ATOM 788 N N . LEU A 1 100 ? -7.426 9.484 -6.938 1 93.19 100 LEU A N 1
ATOM 789 C CA . LEU A 1 100 ? -8.82 9.633 -6.539 1 93.19 100 LEU A CA 1
ATOM 790 C C . LEU A 1 100 ? -9.133 8.766 -5.324 1 93.19 100 LEU A C 1
ATOM 792 O O . LEU A 1 100 ? -10.023 9.094 -4.535 1 93.19 100 LEU A O 1
ATOM 796 N N . ASP A 1 101 ? -8.484 7.684 -5.164 1 92.5 101 ASP A N 1
ATOM 797 C CA . ASP A 1 101 ? -8.797 6.738 -4.094 1 92.5 101 ASP A CA 1
ATOM 798 C C . ASP A 1 101 ? -8.312 7.258 -2.744 1 92.5 101 ASP A C 1
ATOM 800 O O . ASP A 1 101 ? -7.109 7.375 -2.514 1 92.5 101 ASP A O 1
ATOM 804 N N . PRO A 1 102 ? -9.234 7.461 -1.824 1 94.31 102 PRO A N 1
ATOM 805 C CA . PRO A 1 102 ? -8.844 7.988 -0.517 1 94.31 102 PRO A CA 1
ATOM 806 C C . PRO A 1 102 ? -7.875 7.066 0.225 1 94.31 102 PRO A C 1
ATOM 808 O O . PRO A 1 102 ? -7.012 7.543 0.968 1 94.31 102 PRO A O 1
ATOM 811 N N . GLN A 1 103 ? -7.977 5.789 0.014 1 93.12 103 GLN A N 1
ATOM 812 C CA . GLN A 1 103 ? -7.09 4.84 0.686 1 93.12 103 GLN A CA 1
ATOM 813 C C . GLN A 1 103 ? -5.652 5 0.207 1 93.12 103 GLN A C 1
ATOM 815 O O . GLN A 1 103 ? -4.715 4.934 1.006 1 93.12 103 GLN A O 1
ATOM 820 N N . ASN A 1 104 ? -5.555 5.254 -1.085 1 96.12 104 ASN A N 1
ATOM 821 C CA . ASN A 1 104 ? -4.223 5.492 -1.63 1 96.12 104 ASN A CA 1
ATOM 822 C C . ASN A 1 104 ? -3.627 6.797 -1.109 1 96.12 104 ASN A C 1
ATOM 824 O O . ASN A 1 104 ? -2.451 6.844 -0.742 1 96.12 104 ASN A O 1
ATOM 828 N N . VAL A 1 105 ? -4.426 7.816 -1.052 1 97.69 105 VAL A N 1
ATOM 829 C CA . VAL A 1 105 ? -3.947 9.109 -0.563 1 97.69 105 VAL A CA 1
ATOM 830 C C . VAL A 1 105 ? -3.527 8.984 0.899 1 97.69 105 VAL A C 1
ATOM 832 O O . VAL A 1 105 ? -2.463 9.469 1.289 1 97.69 105 VAL A O 1
ATOM 835 N N . GLY A 1 106 ? -4.352 8.305 1.685 1 97.19 106 GLY A N 1
ATOM 836 C CA . GLY A 1 106 ? -3.973 8.062 3.068 1 97.19 106 GLY A CA 1
ATOM 837 C C . GLY A 1 106 ? -2.668 7.301 3.205 1 97.19 106 GLY A C 1
ATOM 838 O O . GLY A 1 106 ? -1.817 7.66 4.023 1 97.19 106 GLY A O 1
ATOM 839 N N . GLY A 1 107 ? -2.521 6.246 2.377 1 97.56 107 GLY A N 1
ATOM 840 C CA . GLY A 1 107 ? -1.277 5.496 2.371 1 97.56 107 GLY A CA 1
ATOM 841 C C . GLY A 1 107 ? -0.071 6.34 2.01 1 97.56 107 GLY A C 1
ATOM 842 O O . GLY A 1 107 ? 1.004 6.18 2.59 1 97.56 107 GLY A O 1
ATOM 843 N N . ILE A 1 108 ? -0.254 7.223 1.103 1 98.62 108 ILE A N 1
ATOM 844 C CA . ILE A 1 108 ? 0.819 8.117 0.679 1 98.62 108 ILE A CA 1
ATOM 845 C C . ILE A 1 108 ? 1.181 9.07 1.818 1 98.62 108 ILE A C 1
ATOM 847 O O . ILE A 1 108 ? 2.359 9.344 2.053 1 98.62 108 ILE A O 1
ATOM 851 N N . PHE A 1 109 ? 0.197 9.555 2.578 1 98.19 109 PHE A N 1
ATOM 852 C CA . PHE A 1 109 ? 0.463 10.375 3.752 1 98.19 109 PHE A CA 1
ATOM 853 C C . PHE A 1 109 ? 1.302 9.617 4.77 1 98.19 109 PHE A C 1
ATOM 855 O O . PHE A 1 109 ? 2.244 10.164 5.344 1 98.19 109 PHE A O 1
ATOM 862 N N . ARG A 1 110 ? 0.934 8.383 4.938 1 97.75 110 ARG A N 1
ATOM 863 C CA . ARG A 1 110 ? 1.657 7.57 5.91 1 97.75 110 ARG A CA 1
ATOM 864 C C . ARG A 1 110 ? 3.125 7.426 5.523 1 97.75 110 ARG A C 1
ATOM 866 O O . ARG A 1 110 ? 4.016 7.648 6.344 1 97.75 110 ARG A O 1
ATOM 873 N N . SER A 1 111 ? 3.389 7.105 4.277 1 98.5 111 SER A N 1
ATOM 874 C CA . SER A 1 111 ? 4.762 7.012 3.793 1 98.5 111 SER A CA 1
ATOM 875 C C . SER A 1 111 ? 5.445 8.375 3.805 1 98.5 111 SER A C 1
ATOM 877 O O . SER A 1 111 ? 6.633 8.484 4.117 1 98.5 111 SER A O 1
ATOM 879 N N . SER A 1 112 ? 4.68 9.398 3.463 1 98.56 112 SER A N 1
ATOM 880 C CA . SER A 1 112 ? 5.219 10.75 3.459 1 98.56 112 SER A CA 1
ATOM 881 C C . SER A 1 112 ? 5.715 11.156 4.848 1 98.56 112 SER A C 1
ATOM 883 O O . SER A 1 112 ? 6.801 11.719 4.984 1 98.56 112 SER A O 1
ATOM 885 N N . ALA A 1 113 ? 4.93 10.859 5.848 1 97.88 113 ALA A N 1
ATOM 886 C CA . ALA A 1 113 ? 5.34 11.164 7.219 1 97.88 113 ALA A CA 1
ATOM 887 C C . ALA A 1 113 ? 6.57 10.352 7.613 1 97.88 113 ALA A C 1
ATOM 889 O O . ALA A 1 113 ? 7.5 10.883 8.227 1 97.88 113 ALA A O 1
ATOM 890 N N . ALA A 1 114 ? 6.578 9.117 7.234 1 97.62 114 ALA A N 1
ATOM 891 C CA . ALA A 1 114 ? 7.68 8.219 7.574 1 97.62 114 ALA A CA 1
ATOM 892 C C . ALA A 1 114 ? 9 8.719 6.996 1 97.62 114 ALA A C 1
ATOM 894 O O . ALA A 1 114 ? 10.055 8.57 7.613 1 97.62 114 ALA A O 1
ATOM 895 N N . PHE A 1 115 ? 8.914 9.359 5.84 1 97.81 115 PHE A N 1
ATOM 896 C CA . PHE A 1 115 ? 10.141 9.75 5.148 1 97.81 115 PHE A CA 1
ATOM 897 C C . PHE A 1 115 ? 10.289 11.266 5.125 1 97.81 115 PHE A C 1
ATOM 899 O O . PHE A 1 115 ? 10.945 11.812 4.242 1 97.81 115 PHE A O 1
ATOM 906 N N . SER A 1 116 ? 9.602 12.008 5.961 1 96.94 116 SER A N 1
ATOM 907 C CA . SER A 1 116 ? 9.797 13.414 6.297 1 96.94 116 SER A CA 1
ATOM 908 C C . SER A 1 116 ? 9.477 14.312 5.105 1 96.94 116 SER A C 1
ATOM 910 O O . SER A 1 116 ? 10.234 15.234 4.801 1 96.94 116 SER A O 1
ATOM 912 N N . VAL A 1 117 ? 8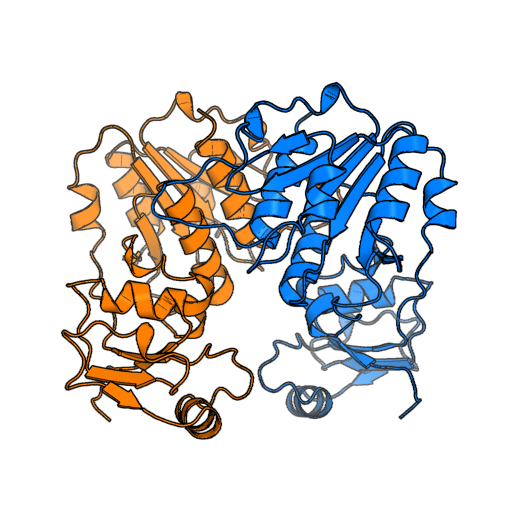.469 13.984 4.434 1 97.88 117 VAL A N 1
ATOM 913 C CA . VAL A 1 117 ? 7.934 14.852 3.389 1 97.88 117 VAL A CA 1
ATOM 914 C C . VAL A 1 117 ? 7.383 16.141 4.012 1 97.88 117 VAL A C 1
ATOM 916 O O . VAL A 1 117 ? 6.734 16.094 5.062 1 97.88 117 VAL A O 1
ATOM 919 N N . ASP A 1 118 ? 7.629 17.219 3.344 1 97.31 118 ASP A N 1
ATOM 920 C CA . ASP A 1 118 ? 7.289 18.5 3.928 1 97.31 118 ASP A CA 1
ATOM 921 C C . ASP A 1 118 ? 5.848 18.891 3.613 1 97.31 118 ASP A C 1
ATOM 923 O O . ASP A 1 118 ? 5.223 19.641 4.363 1 97.31 118 ASP A O 1
ATOM 927 N N . ALA A 1 119 ? 5.34 18.406 2.479 1 97.81 119 ALA A N 1
ATOM 928 C CA . ALA A 1 119 ? 3.959 18.688 2.086 1 97.81 119 ALA A CA 1
ATOM 929 C C . ALA A 1 119 ? 3.479 17.703 1.027 1 97.81 119 ALA A C 1
ATOM 931 O O . ALA A 1 119 ? 4.281 17.172 0.25 1 97.81 119 ALA A O 1
ATOM 932 N N . VAL A 1 120 ? 2.217 17.469 1.061 1 98.38 120 VAL A N 1
ATOM 933 C CA . VAL A 1 120 ? 1.532 16.781 -0.028 1 98.38 120 VAL A CA 1
ATOM 934 C C . VAL A 1 120 ? 0.625 17.75 -0.771 1 98.38 120 VAL A C 1
ATOM 936 O O . VAL A 1 120 ? -0.127 18.516 -0.15 1 98.38 120 VAL A O 1
ATOM 939 N N . MET A 1 121 ? 0.783 17.766 -2.076 1 98.38 121 MET A N 1
ATOM 940 C CA . MET A 1 121 ? 0.034 18.703 -2.902 1 98.38 121 MET A CA 1
ATOM 941 C C . MET A 1 121 ? -0.86 17.969 -3.893 1 98.38 121 MET A C 1
ATOM 943 O O . MET A 1 121 ? -0.452 16.953 -4.473 1 98.38 121 MET A O 1
ATOM 947 N N . THR A 1 122 ? -2.059 18.453 -4.047 1 97.75 122 THR A N 1
ATOM 948 C CA . THR A 1 122 ? -3 17.875 -5 1 97.75 122 THR A CA 1
ATOM 949 C C . THR A 1 122 ? -3.857 18.969 -5.637 1 97.75 122 THR A C 1
ATOM 951 O O . THR A 1 122 ? -3.695 20.141 -5.328 1 97.75 122 THR A O 1
ATOM 954 N N . THR A 1 123 ? -4.707 18.547 -6.586 1 96.88 123 THR A N 1
ATOM 955 C CA . THR A 1 123 ? -5.605 19.516 -7.227 1 96.88 123 THR A CA 1
ATOM 956 C C . THR A 1 123 ? -6.906 19.641 -6.438 1 96.88 123 THR A C 1
ATOM 958 O O . THR A 1 123 ? -7.312 18.703 -5.742 1 96.88 123 THR A O 1
ATOM 961 N N . VAL A 1 124 ? -7.508 20.797 -6.57 1 95.5 124 VAL A N 1
ATOM 962 C CA . VAL A 1 124 ? -8.812 21 -5.953 1 95.5 124 VAL A CA 1
ATOM 963 C C . VAL A 1 124 ? -9.828 20.031 -6.547 1 95.5 124 VAL A C 1
ATOM 965 O O . VAL A 1 124 ? -10.578 19.375 -5.809 1 95.5 124 VAL A O 1
ATOM 968 N N . ASP A 1 125 ? -9.734 19.906 -7.844 1 94.5 125 ASP A N 1
ATOM 969 C CA . ASP A 1 125 ? -10.617 18.984 -8.547 1 94.5 125 ASP A CA 1
ATOM 970 C C . ASP A 1 125 ? -9.938 17.625 -8.758 1 94.5 125 ASP A C 1
ATOM 972 O O . ASP A 1 125 ? -8.711 17.547 -8.812 1 94.5 125 ASP A O 1
ATOM 976 N N . ASN A 1 126 ? -10.781 16.578 -8.844 1 93.62 126 ASN A N 1
ATOM 977 C CA . ASN A 1 126 ? -10.297 15.234 -9.125 1 93.62 126 ASN A CA 1
ATOM 978 C C . ASN A 1 126 ? -9.328 14.742 -8.055 1 93.62 126 ASN A C 1
ATOM 980 O O . ASN A 1 126 ? -8.242 14.266 -8.367 1 93.62 126 ASN A O 1
ATOM 984 N N . SER A 1 127 ? -9.672 15.016 -6.871 1 94.06 127 SER A N 1
ATOM 985 C CA . SER A 1 127 ? -8.969 14.57 -5.668 1 94.06 127 SER A CA 1
ATOM 986 C C . SER A 1 127 ? -9.945 14.297 -4.527 1 94.06 127 SER A C 1
ATOM 988 O O . SER A 1 127 ? -11.039 14.867 -4.488 1 94.06 127 SER A O 1
ATOM 990 N N . PRO A 1 128 ? -9.562 13.453 -3.705 1 91.38 128 PRO A N 1
ATOM 991 C CA . PRO A 1 128 ? -10.484 13.203 -2.6 1 91.38 128 PRO A CA 1
ATOM 992 C C . PRO A 1 128 ? -10.438 14.289 -1.527 1 91.38 128 PRO A C 1
ATOM 994 O O . PRO A 1 128 ? -9.383 14.891 -1.305 1 91.38 128 PRO A O 1
ATOM 997 N N . HIS A 1 129 ? -11.555 14.43 -0.941 1 88 129 HIS A N 1
ATOM 998 C CA . HIS A 1 129 ? -11.617 15.25 0.263 1 88 129 HIS A CA 1
ATOM 999 C C . HIS A 1 129 ? -11.125 14.477 1.483 1 88 129 HIS A C 1
ATOM 1001 O O . HIS A 1 129 ? -10.82 13.289 1.387 1 88 129 HIS A O 1
ATOM 1007 N N . GLU A 1 130 ? -10.938 15.25 2.553 1 88.38 130 GLU A N 1
ATOM 1008 C CA . GLU A 1 130 ? -10.688 14.578 3.828 1 88.38 130 GLU A CA 1
ATOM 1009 C C . GLU A 1 130 ? -11.883 13.727 4.25 1 88.38 130 GLU A C 1
ATOM 1011 O O . GLU A 1 130 ? -12.961 14.258 4.52 1 88.38 130 GLU A O 1
ATOM 1016 N N . THR A 1 131 ? -11.727 12.477 4.16 1 86.69 131 THR A N 1
ATOM 1017 C CA . THR A 1 131 ? -12.766 11.539 4.543 1 86.69 131 THR A CA 1
ATOM 1018 C C . THR A 1 131 ? -12.273 10.602 5.645 1 86.69 131 THR A C 1
ATOM 1020 O O . THR A 1 131 ? -11.07 10.453 5.844 1 86.69 131 THR A O 1
ATOM 1023 N N . PRO A 1 132 ? -13.234 9.961 6.309 1 85.44 132 PRO A N 1
ATOM 1024 C CA . PRO A 1 132 ? -12.836 9 7.34 1 85.44 132 PRO A CA 1
ATOM 1025 C C . PRO A 1 132 ? -11.961 7.871 6.789 1 85.44 132 PRO A C 1
ATOM 1027 O O . PRO A 1 132 ? -11.023 7.434 7.457 1 85.44 132 PRO A O 1
ATOM 1030 N N . SER A 1 133 ? -12.266 7.504 5.562 1 86.56 133 SER A N 1
ATOM 1031 C CA . SER A 1 133 ? -11.484 6.434 4.953 1 86.56 133 SER A CA 1
ATOM 1032 C C . SER A 1 133 ? -10.055 6.887 4.68 1 86.56 133 SER A C 1
ATOM 1034 O O . SER A 1 133 ? -9.102 6.129 4.898 1 86.56 133 SER A O 1
ATOM 1036 N N . LEU A 1 134 ? -9.93 8.109 4.219 1 92.75 134 LEU A N 1
ATOM 1037 C CA . LEU A 1 134 ? -8.609 8.664 3.939 1 92.75 134 LEU A CA 1
ATOM 1038 C C . LEU A 1 134 ? -7.801 8.805 5.223 1 92.75 134 LEU A C 1
ATOM 1040 O O . LEU A 1 134 ? -6.668 8.32 5.301 1 92.75 134 LEU A O 1
ATOM 1044 N N . THR A 1 135 ? -8.398 9.383 6.234 1 92.88 135 THR A N 1
ATOM 1045 C CA . THR A 1 135 ? -7.668 9.641 7.473 1 92.88 135 THR A CA 1
ATOM 1046 C C . THR A 1 135 ? -7.363 8.328 8.203 1 92.88 135 THR A C 1
ATOM 1048 O O . THR A 1 135 ? -6.309 8.195 8.82 1 92.88 135 THR A O 1
ATOM 1051 N N . LYS A 1 136 ? -8.234 7.398 8.094 1 91.06 136 LYS A N 1
ATOM 1052 C CA . LYS A 1 136 ? -7.98 6.094 8.703 1 91.06 136 LYS A CA 1
ATOM 1053 C C . LYS A 1 136 ? -6.781 5.41 8.047 1 91.06 136 LYS A C 1
ATOM 1055 O O . LYS A 1 136 ? -5.926 4.852 8.742 1 91.06 136 LYS A O 1
ATOM 1060 N N . SER A 1 137 ? -6.73 5.461 6.73 1 92.56 137 SER A N 1
ATOM 1061 C CA . SER A 1 137 ? -5.648 4.805 6.004 1 92.56 137 SER A CA 1
ATOM 1062 C C . SER A 1 137 ? -4.316 5.512 6.242 1 92.56 137 SER A C 1
ATOM 1064 O O . SER A 1 137 ? -3.254 4.906 6.098 1 92.56 137 SER A O 1
ATOM 1066 N N . ALA A 1 138 ? -4.371 6.773 6.676 1 96.06 138 ALA A N 1
ATOM 1067 C CA . ALA A 1 138 ? -3.164 7.531 7 1 96.06 138 ALA A CA 1
ATOM 1068 C C . ALA A 1 138 ? -2.643 7.164 8.383 1 96.06 138 ALA A C 1
ATOM 1070 O O . ALA A 1 138 ? -1.511 7.504 8.742 1 96.06 138 ALA A O 1
ATOM 1071 N N . ALA A 1 139 ? -3.486 6.523 9.172 1 93.31 139 ALA A N 1
ATOM 1072 C CA . ALA A 1 139 ? -3.102 5.957 10.461 1 93.31 139 ALA A CA 1
ATOM 1073 C C . ALA A 1 139 ? -2.498 7.027 11.367 1 93.31 139 ALA A C 1
ATOM 1075 O O . ALA A 1 139 ? -1.433 6.82 11.961 1 93.31 139 ALA A O 1
ATOM 1076 N N . GLY A 1 140 ? -3.086 8.219 11.336 1 94.12 140 GLY A N 1
ATOM 1077 C CA . GLY A 1 140 ? -2.699 9.258 12.273 1 94.12 140 GLY A CA 1
ATOM 1078 C C . GLY A 1 140 ? -1.679 10.227 11.703 1 94.12 140 GLY A C 1
ATOM 1079 O O . GLY A 1 140 ? -1.258 11.164 12.383 1 94.12 140 GLY A O 1
ATOM 1080 N N . THR A 1 141 ? -1.306 10.062 10.477 1 96.56 141 THR A N 1
ATOM 1081 C CA . THR A 1 141 ? -0.228 10.883 9.93 1 96.56 141 THR A CA 1
ATOM 1082 C C . THR A 1 141 ? -0.791 12.016 9.078 1 96.56 141 THR A C 1
ATOM 1084 O O . THR A 1 141 ? -0.059 12.93 8.695 1 96.56 141 THR A O 1
ATOM 1087 N N . PHE A 1 142 ? -2.068 12.055 8.859 1 95.75 142 PHE A N 1
ATOM 1088 C CA . PHE A 1 142 ? -2.697 13.055 8.008 1 95.75 142 PHE A CA 1
ATOM 1089 C C . PHE A 1 142 ? -2.479 14.453 8.57 1 95.75 142 PHE A C 1
ATOM 1091 O O . PHE A 1 142 ? -2.195 15.391 7.82 1 95.75 142 PHE A O 1
ATOM 1098 N N . ASP A 1 143 ? -2.48 14.555 9.875 1 93.5 143 ASP A N 1
ATOM 1099 C CA . ASP A 1 143 ? -2.41 15.852 10.539 1 93.5 143 ASP A CA 1
ATOM 1100 C C . ASP A 1 143 ? -0.968 16.344 10.633 1 93.5 143 ASP A C 1
ATOM 1102 O O . ASP A 1 143 ? -0.721 17.5 10.992 1 93.5 143 ASP A O 1
ATOM 1106 N N . LEU A 1 144 ? -0.02 15.523 10.25 1 94.06 144 LEU A N 1
ATOM 1107 C CA . LEU A 1 144 ? 1.387 15.844 10.453 1 94.06 144 LEU A CA 1
ATOM 1108 C C . LEU A 1 144 ? 1.953 16.594 9.25 1 94.06 144 LEU A C 1
ATOM 1110 O O . LEU A 1 144 ? 3.021 17.203 9.336 1 94.06 144 LEU A O 1
ATOM 1114 N N . ILE A 1 145 ? 1.245 16.5 8.125 1 95.31 145 ILE A N 1
ATOM 1115 C CA . ILE A 1 145 ? 1.772 17.047 6.871 1 95.31 145 ILE A CA 1
ATOM 1116 C C . ILE A 1 145 ? 0.729 17.953 6.215 1 95.31 145 ILE A C 1
ATOM 1118 O O . ILE A 1 145 ? -0.43 17.547 6.059 1 95.31 145 ILE A O 1
ATOM 1122 N N . PRO A 1 146 ? 1.115 19.141 5.809 1 95.56 146 PRO A N 1
ATOM 1123 C CA . PRO A 1 146 ? 0.155 19.984 5.086 1 95.56 146 PRO A CA 1
ATOM 1124 C C . PRO A 1 146 ? -0.351 19.328 3.801 1 95.56 146 PRO A C 1
ATOM 1126 O O . PRO A 1 146 ? 0.428 18.719 3.07 1 95.56 146 PRO A O 1
ATOM 1129 N N . PHE A 1 147 ? -1.632 19.453 3.65 1 96.62 147 PHE A N 1
ATOM 1130 C CA . PHE A 1 147 ? -2.277 19 2.424 1 96.62 147 PHE A CA 1
ATOM 1131 C C . PHE A 1 147 ? -2.693 20.188 1.562 1 96.62 147 PHE A C 1
ATOM 1133 O O . PHE A 1 147 ? -3.768 20.766 1.761 1 96.62 147 PHE A O 1
ATOM 1140 N N . ILE A 1 148 ? -1.885 20.453 0.555 1 97.06 148 ILE A N 1
ATOM 1141 C CA . ILE A 1 148 ? -2.053 21.672 -0.231 1 97.06 148 ILE A CA 1
ATOM 1142 C C . ILE A 1 148 ? -2.902 21.375 -1.465 1 97.06 148 ILE A C 1
ATOM 1144 O O . ILE A 1 148 ? -2.615 20.438 -2.213 1 97.06 148 ILE A O 1
ATOM 1148 N N . ARG A 1 149 ? -3.883 22.172 -1.635 1 96.56 149 ARG A N 1
ATOM 1149 C CA . ARG A 1 149 ? -4.723 22.031 -2.82 1 96.56 149 ARG A CA 1
ATOM 1150 C C . ARG A 1 149 ? -4.531 23.203 -3.768 1 96.56 149 ARG A C 1
ATOM 1152 O O . ARG A 1 149 ? -4.59 24.359 -3.346 1 96.56 149 ARG A O 1
ATOM 1159 N N . VAL A 1 150 ? -4.375 22.875 -4.988 1 97.69 150 VAL A N 1
ATOM 1160 C CA . VAL A 1 150 ? -4.137 23.922 -5.984 1 97.69 150 VAL A CA 1
ATOM 1161 C C . VAL A 1 150 ? -5.113 23.75 -7.145 1 97.69 150 VAL A C 1
ATOM 1163 O O . VAL A 1 150 ? -5.621 22.656 -7.391 1 97.69 150 VAL A O 1
ATOM 1166 N N . VAL A 1 151 ? -5.363 24.781 -7.824 1 96.88 151 VAL A N 1
ATOM 1167 C CA . VAL A 1 151 ? -6.27 24.75 -8.969 1 96.88 151 VAL A CA 1
ATOM 1168 C C . VAL A 1 151 ? -5.523 24.266 -10.203 1 96.88 151 VAL A C 1
ATOM 1170 O O . VAL A 1 151 ? -5.984 23.344 -10.898 1 96.88 151 VAL A O 1
ATOM 1173 N N . ASN A 1 152 ? -4.344 24.844 -10.414 1 97.5 152 ASN A N 1
ATOM 1174 C CA . ASN A 1 152 ? -3.529 24.516 -11.578 1 97.5 152 ASN A CA 1
ATOM 1175 C C . ASN A 1 152 ? -2.215 23.859 -11.18 1 97.5 152 ASN A C 1
ATOM 1177 O O . ASN A 1 152 ? -1.296 24.531 -10.711 1 97.5 152 ASN A O 1
ATOM 1181 N N . LEU A 1 153 ? -2.152 22.594 -11.508 1 98.06 153 LEU A N 1
ATOM 1182 C CA . LEU A 1 153 ? -1.012 21.797 -11.055 1 98.06 153 LEU A CA 1
ATOM 1183 C C . LEU A 1 153 ? 0.263 22.234 -11.773 1 98.06 153 LEU A C 1
ATOM 1185 O O . LEU A 1 153 ? 1.314 22.375 -11.148 1 98.06 153 LEU A O 1
ATOM 1189 N N . VAL A 1 154 ? 0.177 22.438 -13.055 1 98.31 154 VAL A N 1
ATOM 1190 C CA . VAL A 1 154 ? 1.338 22.781 -13.867 1 98.31 154 VAL A CA 1
ATOM 1191 C C . VAL A 1 154 ? 1.901 24.125 -13.406 1 98.31 154 VAL A C 1
ATOM 1193 O O . VAL A 1 154 ? 3.113 24.281 -13.234 1 98.31 154 VAL A O 1
ATOM 1196 N N . GLN A 1 155 ? 1.042 25.078 -13.203 1 98.31 155 GLN A N 1
ATOM 1197 C CA . GLN A 1 155 ? 1.473 26.375 -12.695 1 98.31 155 GLN A CA 1
ATOM 1198 C C . GLN A 1 155 ? 2.146 26.234 -11.336 1 98.31 155 GLN A C 1
ATOM 1200 O O . GLN A 1 155 ? 3.143 26.906 -11.062 1 98.31 155 GLN A O 1
ATOM 1205 N N . SER A 1 156 ? 1.613 25.422 -10.508 1 98.56 156 SER A N 1
ATOM 1206 C CA . SER A 1 156 ? 2.174 25.203 -9.18 1 98.56 156 SER A CA 1
ATOM 1207 C C . SER A 1 156 ? 3.547 24.547 -9.258 1 98.56 156 SER A C 1
ATOM 1209 O O . SER A 1 156 ? 4.445 24.875 -8.484 1 98.56 156 SER A O 1
ATOM 1211 N N . ILE A 1 157 ? 3.691 23.609 -10.172 1 98.75 157 ILE A N 1
ATOM 1212 C CA . ILE A 1 157 ? 4.98 22.969 -10.414 1 98.75 157 ILE A CA 1
ATOM 1213 C C . ILE A 1 157 ? 6.008 24.016 -10.844 1 98.75 157 ILE A C 1
ATOM 1215 O O . ILE A 1 157 ? 7.137 24.016 -10.352 1 98.75 157 ILE A O 1
ATOM 1219 N N . GLU A 1 158 ? 5.59 24.922 -11.68 1 98.56 158 GLU A N 1
ATOM 1220 C CA . GLU A 1 158 ? 6.484 25.984 -12.141 1 98.56 158 GLU A CA 1
ATOM 1221 C C . GLU A 1 158 ? 6.91 26.891 -10.984 1 98.56 158 GLU A C 1
ATOM 1223 O O . GLU A 1 158 ? 8.062 27.312 -10.922 1 98.56 158 GLU A O 1
ATOM 1228 N N . ILE A 1 159 ? 5.992 27.203 -10.148 1 98.12 159 ILE A N 1
ATOM 1229 C CA . ILE A 1 159 ? 6.289 28 -8.969 1 98.12 159 ILE A CA 1
ATOM 1230 C C . ILE A 1 159 ? 7.336 27.297 -8.109 1 98.12 159 ILE A C 1
ATOM 1232 O O . ILE A 1 159 ? 8.297 27.922 -7.66 1 98.12 159 ILE A O 1
ATOM 1236 N N . LEU A 1 160 ? 7.215 25.984 -7.895 1 98.19 160 LEU A N 1
ATOM 1237 C CA . LEU A 1 160 ? 8.172 25.219 -7.117 1 98.19 160 LEU A CA 1
ATOM 1238 C C . LEU A 1 160 ? 9.547 25.219 -7.781 1 98.19 160 LEU A C 1
ATOM 1240 O O . LEU A 1 160 ? 10.562 25.391 -7.105 1 98.19 160 LEU A O 1
ATOM 1244 N N . LYS A 1 161 ? 9.547 25.094 -9.102 1 98.19 161 LYS A N 1
ATOM 1245 C CA . LYS A 1 161 ? 10.812 25.094 -9.836 1 98.19 161 LYS A CA 1
ATOM 1246 C C . LYS A 1 161 ? 11.547 26.422 -9.672 1 98.19 161 LYS A C 1
ATOM 1248 O O . LYS A 1 161 ? 12.766 26.438 -9.508 1 98.19 161 LYS A O 1
ATOM 1253 N N . LYS A 1 162 ? 10.797 27.484 -9.688 1 97.06 162 LYS A N 1
ATOM 1254 C CA . LYS A 1 162 ? 11.383 28.812 -9.477 1 97.06 162 LYS A CA 1
ATOM 1255 C C . LYS A 1 162 ? 11.992 28.938 -8.086 1 97.06 162 LYS A C 1
ATOM 1257 O O . LYS A 1 162 ? 12.852 29.781 -7.848 1 97.06 162 LYS A O 1
ATOM 1262 N N . ARG A 1 163 ? 11.539 28.078 -7.219 1 96.44 163 ARG A N 1
ATOM 1263 C CA . ARG A 1 163 ? 12.047 28.094 -5.852 1 96.44 163 ARG A CA 1
ATOM 1264 C C . ARG A 1 163 ? 13.117 27.031 -5.652 1 96.44 163 ARG A C 1
ATOM 1266 O O . ARG A 1 163 ? 13.461 26.688 -4.52 1 96.44 163 ARG A O 1
ATOM 1273 N N . GLY A 1 164 ? 13.555 26.359 -6.695 1 96.69 164 GLY A N 1
ATOM 1274 C CA . GLY A 1 164 ? 14.719 25.5 -6.641 1 96.69 164 GLY A CA 1
ATOM 1275 C C . GLY A 1 164 ? 14.359 24.031 -6.586 1 96.69 164 GLY A C 1
ATOM 1276 O O . GLY A 1 164 ? 15.234 23.172 -6.414 1 96.69 164 GLY A O 1
ATOM 1277 N N . PHE A 1 165 ? 13.117 23.672 -6.766 1 98.12 165 PHE A N 1
ATOM 1278 C CA . PHE A 1 165 ? 12.719 22.266 -6.734 1 98.12 165 PHE A CA 1
ATOM 1279 C C . PHE A 1 165 ? 13.031 21.578 -8.062 1 98.12 165 PHE A C 1
ATOM 1281 O O . PHE A 1 165 ? 12.797 22.156 -9.133 1 98.12 165 PHE A O 1
ATOM 1288 N N . TRP A 1 166 ? 13.555 20.438 -7.965 1 98.56 166 TRP A N 1
ATOM 1289 C CA . TRP A 1 166 ? 13.609 19.516 -9.094 1 98.56 166 TRP A CA 1
ATOM 1290 C C . TRP A 1 166 ? 12.414 18.578 -9.078 1 98.56 166 TRP A C 1
ATOM 1292 O O . TRP A 1 166 ? 12.117 17.953 -8.062 1 98.56 166 TRP A O 1
ATOM 1302 N N . VAL A 1 167 ? 11.773 18.516 -10.18 1 98.81 167 VAL A N 1
ATOM 1303 C CA . VAL A 1 167 ? 10.516 17.781 -10.25 1 98.81 167 VAL A CA 1
ATOM 1304 C C . VAL A 1 167 ? 10.742 16.422 -10.898 1 98.81 167 VAL A C 1
ATOM 1306 O O . VAL A 1 167 ? 11.203 16.328 -12.039 1 98.81 167 VAL A O 1
ATOM 1309 N N . MET A 1 168 ? 10.438 15.406 -10.164 1 98.62 168 MET A N 1
ATOM 1310 C CA . MET A 1 168 ? 10.594 14.023 -10.609 1 98.62 168 MET A CA 1
ATOM 1311 C C . MET A 1 168 ? 9.25 13.312 -10.688 1 98.62 168 MET A C 1
ATOM 1313 O O . MET A 1 168 ? 8.523 13.242 -9.695 1 98.62 168 MET A O 1
ATOM 1317 N N . GLY A 1 169 ? 8.914 12.82 -11.867 1 98.75 169 GLY A N 1
ATOM 1318 C CA . GLY A 1 169 ? 7.703 12.031 -12.031 1 98.75 169 GLY A CA 1
ATOM 1319 C C . GLY A 1 169 ? 7.973 10.547 -12.156 1 98.75 169 GLY A C 1
ATOM 1320 O O . GLY A 1 169 ? 9.008 10.141 -12.695 1 98.75 169 GLY A O 1
ATOM 1321 N N . LEU A 1 170 ? 7.035 9.711 -11.688 1 98.31 170 LEU A N 1
ATOM 1322 C CA . LEU A 1 170 ? 7.113 8.266 -11.891 1 98.31 170 LEU A CA 1
ATOM 1323 C C . LEU A 1 170 ? 6.211 7.832 -13.039 1 98.31 170 LEU A C 1
ATOM 1325 O O . LEU A 1 170 ? 5.039 8.211 -13.094 1 98.31 170 LEU A O 1
ATOM 1329 N N . ASP A 1 171 ? 6.738 7.109 -13.883 1 97.25 171 ASP A N 1
ATOM 1330 C CA . ASP A 1 171 ? 6.031 6.566 -15.039 1 97.25 171 ASP A CA 1
ATOM 1331 C C . ASP A 1 171 ? 6.59 5.203 -15.43 1 97.25 171 ASP A C 1
ATOM 1333 O O . ASP A 1 171 ? 7.777 5.074 -15.734 1 97.25 171 ASP A O 1
ATOM 1337 N N . GLY A 1 172 ? 5.711 4.211 -15.484 1 94.19 172 GLY A N 1
ATOM 1338 C CA . GLY A 1 172 ? 6.137 2.857 -15.797 1 94.19 172 GLY A CA 1
ATOM 1339 C C . GLY A 1 172 ? 6.75 2.736 -17.188 1 94.19 172 GLY A C 1
ATOM 1340 O O . GLY A 1 172 ? 7.457 1.769 -17.469 1 94.19 172 GLY A O 1
ATOM 1341 N N . LYS A 1 173 ? 6.574 3.713 -18.062 1 93.62 173 LYS A N 1
ATOM 1342 C CA . LYS A 1 173 ? 7.062 3.664 -19.438 1 93.62 173 LYS A CA 1
ATOM 1343 C C . LYS A 1 173 ? 8.297 4.539 -19.609 1 93.62 173 LYS A C 1
ATOM 1345 O O . LYS A 1 173 ? 8.773 4.734 -20.719 1 93.62 173 LYS A O 1
ATOM 1350 N N . ALA A 1 174 ? 8.766 5.109 -18.5 1 96.69 174 ALA A N 1
ATOM 1351 C CA . ALA A 1 174 ? 9.945 5.969 -18.578 1 96.69 174 ALA A CA 1
ATOM 1352 C C . ALA A 1 174 ? 11.156 5.191 -19.078 1 96.69 174 ALA A C 1
ATOM 1354 O O . ALA A 1 174 ? 11.156 3.959 -19.078 1 96.69 174 ALA A O 1
ATOM 1355 N N . GLU A 1 175 ? 12.102 5.906 -19.547 1 96.44 175 GLU A N 1
ATOM 1356 C CA . GLU A 1 175 ? 13.328 5.297 -20.062 1 96.44 175 GLU A CA 1
ATOM 1357 C C . GLU A 1 175 ? 14.312 4.996 -18.938 1 96.44 175 GLU A C 1
ATOM 1359 O O . GLU A 1 175 ? 14.969 3.951 -18.953 1 96.44 175 GLU A O 1
ATOM 1364 N N . ASN A 1 176 ? 14.406 5.871 -18 1 97.25 176 ASN A N 1
ATOM 1365 C CA . ASN A 1 176 ? 15.414 5.75 -16.938 1 97.25 176 ASN A CA 1
ATOM 1366 C C . ASN A 1 176 ? 14.812 5.148 -15.672 1 97.25 176 ASN A C 1
ATOM 1368 O O . ASN A 1 176 ? 13.625 5.32 -15.398 1 97.25 176 ASN A O 1
ATOM 1372 N N . TYR A 1 177 ? 15.672 4.445 -14.977 1 96.69 177 TYR A N 1
ATOM 1373 C CA . TYR A 1 177 ? 15.258 3.799 -13.734 1 96.69 177 TYR A CA 1
ATOM 1374 C C . TYR A 1 177 ? 15.422 4.738 -12.547 1 96.69 177 TYR A C 1
ATOM 1376 O O . TYR A 1 177 ? 16.312 5.586 -12.531 1 96.69 177 TYR A O 1
ATOM 1384 N N . LEU A 1 178 ? 14.523 4.582 -11.555 1 96.94 178 LEU A N 1
ATOM 1385 C CA . LEU A 1 178 ? 14.594 5.312 -10.289 1 96.94 178 LEU A CA 1
ATOM 1386 C C . LEU A 1 178 ? 15.961 5.148 -9.641 1 96.94 178 LEU A C 1
ATOM 1388 O O . LEU A 1 178 ? 16.5 6.102 -9.07 1 96.94 178 LEU A O 1
ATOM 1392 N N . SER A 1 179 ? 16.578 3.986 -9.789 1 93 179 SER A N 1
ATOM 1393 C CA . SER A 1 179 ? 17.844 3.646 -9.141 1 93 179 SER A CA 1
ATOM 1394 C C . SER A 1 179 ? 18.984 4.488 -9.688 1 93 179 SER A C 1
ATOM 1396 O O . SER A 1 179 ? 20.047 4.586 -9.062 1 93 179 SER A O 1
ATOM 1398 N N . THR A 1 180 ? 18.781 5.07 -10.844 1 93.31 180 THR A N 1
ATOM 1399 C CA . THR A 1 180 ? 19.844 5.852 -11.461 1 93.31 180 THR A CA 1
ATOM 1400 C C . THR A 1 180 ? 19.828 7.289 -10.945 1 93.31 180 THR A C 1
ATOM 1402 O O . THR A 1 180 ? 20.766 8.047 -11.18 1 93.31 180 THR A O 1
ATOM 1405 N N . PHE A 1 181 ? 18.781 7.688 -10.266 1 94.75 181 PHE A N 1
ATOM 1406 C CA . PHE A 1 181 ? 18.656 9.031 -9.711 1 94.75 181 PHE A CA 1
ATOM 1407 C C . PHE A 1 181 ? 19.375 9.125 -8.367 1 94.75 181 PHE A C 1
ATOM 1409 O O . PHE A 1 181 ? 19.062 8.383 -7.438 1 94.75 181 PHE A O 1
ATOM 1416 N N . ASN A 1 182 ? 20.312 10.023 -8.258 1 94.31 182 ASN A N 1
ATOM 1417 C CA . ASN A 1 182 ? 21.016 10.266 -7.008 1 94.31 182 ASN A CA 1
ATOM 1418 C C . ASN A 1 182 ? 20.422 11.445 -6.242 1 94.31 182 ASN A C 1
ATOM 1420 O O . ASN A 1 182 ? 20.766 12.602 -6.504 1 94.31 182 ASN A O 1
ATOM 1424 N N . PRO A 1 183 ? 19.703 11.172 -5.266 1 92.81 183 PRO A N 1
ATOM 1425 C CA . PRO A 1 183 ? 18.984 12.234 -4.57 1 92.81 183 PRO A CA 1
ATOM 1426 C C . PRO A 1 183 ? 19.906 13.188 -3.818 1 92.81 183 PRO A C 1
ATOM 1428 O O . PRO A 1 183 ? 19.516 14.32 -3.512 1 92.81 183 PRO A O 1
ATOM 1431 N N . VAL A 1 184 ? 21.094 12.789 -3.51 1 91.5 184 VAL A N 1
ATOM 1432 C CA . VAL A 1 184 ? 22.031 13.594 -2.73 1 91.5 184 VAL A CA 1
ATOM 1433 C C . VAL A 1 184 ? 22.406 14.852 -3.508 1 91.5 184 VAL A C 1
ATOM 1435 O O . VAL A 1 184 ? 22.75 15.875 -2.914 1 91.5 184 VAL A O 1
ATOM 1438 N N . SER A 1 185 ? 22.234 14.828 -4.766 1 93.62 185 SER A N 1
ATOM 1439 C CA . SER A 1 185 ? 22.656 15.922 -5.641 1 93.62 185 SER A CA 1
ATOM 1440 C C . SER A 1 185 ? 21.594 17.016 -5.691 1 93.62 185 SER A C 1
ATOM 1442 O O . SER A 1 185 ? 21.812 18.078 -6.293 1 93.62 185 SER A O 1
ATOM 1444 N N . TYR A 1 186 ? 20.438 16.812 -4.984 1 95.62 186 TYR A N 1
ATOM 1445 C CA . TYR A 1 186 ? 19.312 17.734 -5.094 1 95.62 186 TYR A CA 1
ATOM 1446 C C . TYR A 1 186 ? 18.781 18.094 -3.715 1 95.62 186 TYR A C 1
ATOM 1448 O O . TYR A 1 186 ? 18.312 17.219 -2.975 1 95.62 186 TYR A O 1
ATOM 1456 N N . ASP A 1 187 ? 18.734 19.328 -3.488 1 96 187 ASP A N 1
ATOM 1457 C CA . ASP A 1 187 ? 18.312 19.797 -2.168 1 96 187 ASP A CA 1
ATOM 1458 C C . ASP A 1 187 ? 16.797 19.828 -2.053 1 96 187 ASP A C 1
ATOM 1460 O O . ASP A 1 187 ? 16.234 19.453 -1.015 1 96 187 ASP A O 1
ATOM 1464 N N . LYS A 1 188 ? 16.141 20.281 -3.104 1 97.56 188 LYS A N 1
ATOM 1465 C CA . LYS A 1 188 ? 14.688 20.359 -3.119 1 97.56 188 LYS A CA 1
ATOM 1466 C C . LYS A 1 188 ? 14.102 19.484 -4.223 1 97.56 188 LYS A C 1
ATOM 1468 O O . LYS A 1 188 ? 14.453 19.641 -5.395 1 97.56 188 LYS A O 1
ATOM 1473 N N . ILE A 1 189 ? 13.258 18.547 -3.826 1 98.25 189 ILE A N 1
ATOM 1474 C CA . ILE A 1 189 ? 12.703 17.578 -4.777 1 98.25 189 ILE A CA 1
ATOM 1475 C C . ILE A 1 189 ? 11.18 17.578 -4.672 1 98.25 189 ILE A C 1
ATOM 1477 O O . ILE A 1 189 ? 10.625 17.641 -3.57 1 98.25 189 ILE A O 1
ATOM 1481 N N . ALA A 1 190 ? 10.508 17.594 -5.781 1 98.69 190 ALA A N 1
ATOM 1482 C CA . ALA A 1 190 ? 9.078 17.312 -5.883 1 98.69 190 ALA A CA 1
ATOM 1483 C C . ALA A 1 190 ? 8.82 16 -6.602 1 98.69 190 ALA A C 1
ATOM 1485 O O . ALA A 1 190 ? 9.219 15.828 -7.758 1 98.69 190 ALA A O 1
ATOM 1486 N N . LEU A 1 191 ? 8.25 15.078 -5.918 1 98.88 191 LEU A N 1
ATOM 1487 C CA . LEU A 1 191 ? 7.887 13.781 -6.484 1 98.88 191 LEU A CA 1
ATOM 1488 C C . LEU A 1 191 ? 6.449 13.797 -6.992 1 98.88 191 LEU A C 1
ATOM 1490 O O . LEU A 1 191 ? 5.516 14.023 -6.215 1 98.88 191 LEU A O 1
ATOM 1494 N N . VAL A 1 192 ? 6.238 13.547 -8.227 1 98.94 192 VAL A N 1
ATOM 1495 C CA . VAL A 1 192 ? 4.906 13.57 -8.812 1 98.94 192 VAL A CA 1
ATOM 1496 C C . VAL A 1 192 ? 4.43 12.148 -9.086 1 98.94 192 VAL A C 1
ATOM 1498 O O . VAL A 1 192 ? 5.137 11.359 -9.727 1 98.94 192 VAL A O 1
ATOM 1501 N N . LEU A 1 193 ? 3.279 11.836 -8.586 1 98.75 193 LEU A N 1
ATOM 1502 C CA . LEU A 1 193 ? 2.629 10.539 -8.773 1 98.75 193 LEU A CA 1
ATOM 1503 C C . LEU A 1 193 ? 1.363 10.688 -9.609 1 98.75 193 LEU A C 1
ATOM 1505 O O . LEU A 1 193 ? 0.526 11.547 -9.336 1 98.75 193 LEU A O 1
ATOM 1509 N N . GLY A 1 194 ? 1.235 9.867 -10.57 1 97.5 194 GLY A N 1
ATOM 1510 C CA . GLY A 1 194 ? 0.069 9.898 -11.438 1 97.5 194 GLY A CA 1
ATOM 1511 C C . GLY A 1 194 ? -1.052 8.992 -10.969 1 97.5 194 GLY A C 1
ATOM 1512 O O . GLY A 1 194 ? -0.866 8.188 -10.047 1 97.5 194 GLY A O 1
ATOM 1513 N N . SER A 1 195 ? -2.111 9.125 -11.656 1 92.81 195 SER A N 1
ATOM 1514 C CA . SER A 1 195 ? -3.305 8.359 -11.297 1 92.81 195 SER A CA 1
ATOM 1515 C C . SER A 1 195 ? -3.125 6.879 -11.609 1 92.81 195 SER A C 1
ATOM 1517 O O . SER A 1 195 ? -2.293 6.508 -12.438 1 92.81 195 SER A O 1
ATOM 1519 N N . GLU A 1 196 ? -3.92 5.949 -10.938 1 81.38 196 GLU A N 1
ATOM 1520 C CA . GLU A 1 196 ? -3.852 4.492 -11.023 1 81.38 196 GLU A CA 1
ATOM 1521 C C . GLU A 1 196 ? -4.168 4.012 -12.438 1 81.38 196 GLU A C 1
ATOM 1523 O O . GLU A 1 196 ? -3.561 3.053 -12.922 1 81.38 196 GLU A O 1
ATOM 1528 N N . GLU A 1 197 ? -4.973 4.723 -13.18 1 80.81 197 GLU A N 1
ATOM 1529 C CA . GLU A 1 197 ? -5.434 4.25 -14.484 1 80.81 197 GLU A CA 1
ATOM 1530 C C . GLU A 1 197 ? -4.641 4.895 -15.617 1 80.81 197 GLU A C 1
ATOM 1532 O O . GLU A 1 197 ? -4.113 4.199 -16.484 1 80.81 197 GLU A O 1
ATOM 1537 N N . LYS A 1 198 ? -4.363 6.16 -15.461 1 89.94 198 LYS A N 1
ATOM 1538 C CA . LYS A 1 198 ? -3.83 6.891 -16.609 1 89.94 198 LYS A CA 1
ATOM 1539 C C . LYS A 1 198 ? -2.381 7.305 -16.375 1 89.94 198 LYS A C 1
ATOM 1541 O O . LYS A 1 198 ? -1.673 7.668 -17.312 1 89.94 198 LYS A O 1
ATOM 1546 N N . GLY A 1 199 ? -1.953 7.207 -15.188 1 95.12 199 GLY A N 1
ATOM 1547 C CA . GLY A 1 199 ? -0.624 7.707 -14.875 1 95.12 199 GLY A CA 1
ATOM 1548 C C . GLY A 1 199 ? -0.545 9.227 -14.867 1 95.12 199 GLY A C 1
ATOM 1549 O O . GLY A 1 199 ? -1.513 9.898 -14.508 1 95.12 199 GLY A O 1
ATOM 1550 N N . LEU A 1 200 ? 0.603 9.758 -15.156 1 97.5 200 LEU A N 1
ATOM 1551 C CA . LEU A 1 200 ? 0.79 11.203 -15.219 1 97.5 200 LEU A CA 1
ATOM 1552 C C . LEU A 1 200 ? 0.052 11.805 -16.406 1 97.5 200 LEU A C 1
ATOM 1554 O O . LEU A 1 200 ? 0.13 11.273 -17.516 1 97.5 200 LEU A O 1
ATOM 1558 N N . ARG A 1 201 ? -0.599 12.867 -16.156 1 97.5 201 ARG A N 1
ATOM 1559 C CA . ARG A 1 201 ? -1.135 13.594 -17.297 1 97.5 201 ARG A CA 1
ATOM 1560 C C . ARG A 1 201 ? -0.011 14.125 -18.188 1 97.5 201 ARG A C 1
ATOM 1562 O O . ARG A 1 201 ? 1.063 14.477 -17.688 1 97.5 201 ARG A O 1
ATOM 1569 N N . PRO A 1 202 ? -0.32 14.219 -19.453 1 97.5 202 PRO A N 1
ATOM 1570 C CA . PRO A 1 202 ? 0.731 14.578 -20.406 1 97.5 202 PRO A CA 1
ATOM 1571 C C . PRO A 1 202 ? 1.403 15.914 -20.062 1 97.5 202 PRO A C 1
ATOM 1573 O O . PRO A 1 202 ? 2.633 16 -20.078 1 97.5 202 PRO A O 1
ATOM 1576 N N . LEU A 1 203 ? 0.661 16.922 -19.734 1 97.81 203 LEU A N 1
ATOM 1577 C CA . LEU A 1 203 ? 1.225 18.234 -19.438 1 97.81 203 LEU A CA 1
ATOM 1578 C C . LEU A 1 203 ? 2.049 18.188 -18.156 1 97.81 203 LEU A C 1
ATOM 1580 O O . LEU A 1 203 ? 3.096 18.844 -18.062 1 97.81 203 LEU A O 1
ATOM 1584 N N . THR A 1 204 ? 1.581 17.484 -17.141 1 98.44 204 THR A N 1
ATOM 1585 C CA . THR A 1 204 ? 2.332 17.312 -15.898 1 98.44 204 THR A CA 1
ATOM 1586 C C . THR A 1 204 ? 3.678 16.641 -16.172 1 98.44 204 THR A C 1
ATOM 1588 O O . THR A 1 204 ? 4.719 17.125 -15.711 1 98.44 204 THR A O 1
ATOM 1591 N N . LYS A 1 205 ? 3.576 15.594 -16.953 1 98.31 205 LYS A N 1
ATOM 1592 C CA . LYS A 1 205 ? 4.777 14.836 -17.297 1 98.31 205 LYS A CA 1
ATOM 1593 C C . LYS A 1 205 ? 5.789 15.719 -18.016 1 98.31 205 LYS A C 1
ATOM 1595 O O . LYS A 1 205 ? 6.988 15.656 -17.734 1 98.31 205 LYS A O 1
ATOM 1600 N N . LYS A 1 206 ? 5.332 16.531 -18.922 1 98.31 206 LYS A N 1
ATOM 1601 C CA . LYS A 1 206 ? 6.172 17.422 -19.719 1 98.31 206 LYS A CA 1
ATOM 1602 C C . LYS A 1 206 ? 6.914 18.422 -18.828 1 98.31 206 LYS A C 1
ATOM 1604 O O . LYS A 1 206 ? 8 18.875 -19.172 1 98.31 206 LYS A O 1
ATOM 1609 N N . HIS A 1 207 ? 6.395 18.75 -17.688 1 98.56 207 HIS A N 1
ATOM 1610 C CA . HIS A 1 207 ? 6.977 19.766 -16.812 1 98.56 207 HIS A CA 1
ATOM 1611 C C . HIS A 1 207 ? 7.855 19.141 -15.742 1 98.56 207 HIS A C 1
ATOM 1613 O O . HIS A 1 207 ? 8.375 19.828 -14.867 1 98.56 207 HIS A O 1
ATOM 1619 N N . CYS A 1 208 ? 8.008 17.828 -15.789 1 98.69 208 CYS A N 1
ATOM 1620 C CA . CYS A 1 208 ? 8.961 17.172 -14.914 1 98.69 208 CYS A CA 1
ATOM 1621 C C . CYS A 1 208 ? 10.383 17.312 -15.43 1 98.69 208 CYS A C 1
ATOM 1623 O O . CYS A 1 208 ? 10.617 17.281 -16.641 1 98.69 208 CYS A O 1
ATOM 1625 N N . ASP A 1 209 ? 11.32 17.484 -14.531 1 98.62 209 ASP A N 1
ATOM 1626 C CA . ASP A 1 209 ? 12.734 17.5 -14.906 1 98.62 209 ASP A CA 1
ATOM 1627 C C . ASP A 1 209 ? 13.25 16.094 -15.156 1 98.62 209 ASP A C 1
ATOM 1629 O O . ASP A 1 209 ? 14.148 15.891 -15.977 1 98.62 209 ASP A O 1
ATOM 1633 N N . PHE A 1 210 ? 12.734 15.094 -14.422 1 98.38 210 PHE A N 1
ATOM 1634 C CA . PHE A 1 210 ? 13.039 13.672 -14.562 1 98.38 210 PHE A CA 1
ATOM 1635 C C . PHE A 1 210 ? 11.766 12.844 -14.602 1 98.38 210 PHE A C 1
ATOM 1637 O O . PHE A 1 210 ? 10.812 13.125 -13.875 1 98.38 210 PHE A O 1
ATOM 1644 N N . VAL A 1 211 ? 11.75 11.914 -15.461 1 98.62 211 VAL A N 1
ATOM 1645 C CA . VAL A 1 211 ? 10.727 10.875 -15.461 1 98.62 211 VAL A CA 1
ATOM 1646 C C . VAL A 1 211 ? 11.391 9.5 -15.328 1 98.62 211 VAL A C 1
ATOM 1648 O O . VAL A 1 211 ? 12.203 9.117 -16.172 1 98.62 211 VAL A O 1
ATOM 1651 N N . LEU A 1 212 ? 11.047 8.836 -14.242 1 98.12 212 LEU A N 1
ATOM 1652 C CA . LEU A 1 212 ? 11.781 7.625 -13.875 1 98.12 212 LEU A CA 1
ATOM 1653 C C . LEU A 1 212 ? 10.82 6.465 -13.641 1 98.12 212 LEU A C 1
ATOM 1655 O O . LEU A 1 212 ? 9.648 6.676 -13.328 1 98.12 212 LEU A O 1
ATOM 1659 N N . LYS A 1 213 ? 11.281 5.281 -13.812 1 97.38 213 LYS A N 1
ATOM 1660 C CA . LYS A 1 213 ? 10.445 4.109 -13.562 1 97.38 213 LYS A CA 1
ATOM 1661 C C . LYS A 1 213 ? 11.062 3.211 -12.492 1 97.38 213 LYS A C 1
ATOM 1663 O O . LYS A 1 213 ? 12.281 3.191 -12.32 1 97.38 213 LYS A O 1
ATOM 1668 N N . ILE A 1 214 ? 10.273 2.588 -11.758 1 97.12 214 ILE A N 1
ATOM 1669 C CA . ILE A 1 214 ? 10.672 1.486 -10.883 1 97.12 214 ILE A CA 1
ATOM 1670 C C . ILE A 1 214 ? 10.781 0.199 -11.695 1 97.12 214 ILE A C 1
ATOM 1672 O O . ILE A 1 214 ? 9.852 -0.166 -12.422 1 97.12 214 ILE A O 1
ATOM 1676 N N . PRO A 1 215 ? 11.898 -0.423 -11.664 1 94.25 215 PRO A N 1
ATOM 1677 C CA . PRO A 1 215 ? 12.008 -1.658 -12.445 1 94.25 215 PRO A CA 1
ATOM 1678 C C . PRO A 1 215 ? 11.023 -2.732 -11.984 1 94.25 215 PRO A C 1
ATOM 1680 O O . PRO A 1 215 ? 10.906 -3.006 -10.789 1 94.25 215 PRO A O 1
ATOM 1683 N N . MET A 1 216 ? 10.336 -3.336 -12.93 1 94.38 216 MET A N 1
ATOM 1684 C CA . MET A 1 216 ? 9.375 -4.383 -12.617 1 94.38 216 MET A CA 1
ATOM 1685 C C . MET A 1 216 ? 9.438 -5.508 -13.641 1 94.38 216 MET A C 1
ATOM 1687 O O . MET A 1 216 ? 9.859 -5.293 -14.781 1 94.38 216 MET A O 1
ATOM 1691 N N . ASN A 1 217 ? 8.969 -6.637 -13.18 1 93.25 217 ASN A N 1
ATOM 1692 C CA . ASN A 1 217 ? 8.734 -7.746 -14.094 1 93.25 217 ASN A CA 1
ATOM 1693 C C . ASN A 1 217 ? 7.738 -7.371 -15.188 1 93.25 217 ASN A C 1
ATOM 1695 O O . ASN A 1 217 ? 6.75 -6.684 -14.93 1 93.25 217 ASN A O 1
ATOM 1699 N N . GLN A 1 218 ? 7.895 -7.844 -16.328 1 88.25 218 GLN A N 1
ATOM 1700 C CA . GLN A 1 218 ? 7.074 -7.504 -17.5 1 88.25 218 GLN A CA 1
ATOM 1701 C C . GLN A 1 218 ? 5.645 -8 -17.328 1 88.25 218 GLN A C 1
ATOM 1703 O O . GLN A 1 218 ? 4.723 -7.5 -17.969 1 88.25 218 GLN A O 1
ATOM 1708 N N . ALA A 1 219 ? 5.477 -8.969 -16.469 1 86.38 219 ALA A N 1
ATOM 1709 C CA . ALA A 1 219 ? 4.156 -9.562 -16.266 1 86.38 219 ALA A CA 1
ATOM 1710 C C . ALA A 1 219 ? 3.25 -8.617 -15.484 1 86.38 219 ALA A C 1
ATOM 1712 O O . ALA A 1 219 ? 2.037 -8.828 -15.414 1 86.38 219 ALA A O 1
ATOM 1713 N N . VAL A 1 220 ? 3.848 -7.586 -14.977 1 90.69 220 VAL A N 1
ATOM 1714 C CA . VAL A 1 220 ? 3.094 -6.66 -14.141 1 90.69 220 VAL A CA 1
ATOM 1715 C C . VAL A 1 220 ? 3.07 -5.277 -14.797 1 90.69 220 VAL A C 1
ATOM 1717 O O . VAL A 1 220 ? 4.113 -4.758 -15.203 1 90.69 220 VAL A O 1
ATOM 1720 N N . GLU A 1 221 ? 1.922 -4.73 -14.875 1 85.25 221 GLU A N 1
ATOM 1721 C CA . GLU A 1 221 ? 1.765 -3.455 -15.562 1 85.25 221 GLU A CA 1
ATOM 1722 C C . GLU A 1 221 ? 2.148 -2.287 -14.656 1 85.25 221 GLU A C 1
ATOM 1724 O O . GLU A 1 221 ? 2.744 -1.31 -15.117 1 85.25 221 GLU A O 1
ATOM 1729 N N . SER A 1 222 ? 1.725 -2.4 -13.461 1 92.69 222 SER A N 1
ATOM 1730 C CA . SER A 1 222 ? 2.006 -1.285 -12.562 1 92.69 222 SER A CA 1
ATOM 1731 C C . SER A 1 222 ? 1.919 -1.718 -11.102 1 92.69 222 SER A C 1
ATOM 1733 O O . SER A 1 222 ? 1.36 -2.773 -10.797 1 92.69 222 SER A O 1
ATOM 1735 N N . LEU A 1 223 ? 2.502 -0.928 -10.258 1 95.81 223 LEU A N 1
ATOM 1736 C CA . LEU A 1 223 ? 2.361 -1.056 -8.812 1 95.81 223 LEU A CA 1
ATOM 1737 C C . LEU A 1 223 ? 1.181 -0.234 -8.305 1 95.81 223 LEU A C 1
ATOM 1739 O O . LEU A 1 223 ? 0.693 0.657 -9 1 95.81 223 LEU A O 1
ATOM 1743 N N . ASN A 1 224 ? 0.661 -0.624 -7.145 1 96 224 ASN A N 1
ATOM 1744 C CA . ASN A 1 224 ? -0.206 0.305 -6.43 1 96 224 ASN A CA 1
ATOM 1745 C C . ASN A 1 224 ? 0.48 1.649 -6.199 1 96 224 ASN A C 1
ATOM 1747 O O . ASN A 1 224 ? 1.655 1.696 -5.832 1 96 224 ASN A O 1
ATOM 1751 N N . VAL A 1 225 ? -0.193 2.693 -6.387 1 97.75 225 VAL A N 1
ATOM 1752 C CA . VAL A 1 225 ? 0.424 4.016 -6.375 1 97.75 225 VAL A CA 1
ATOM 1753 C C . VAL A 1 225 ? 0.995 4.305 -4.988 1 97.75 225 VAL A C 1
ATOM 1755 O O . VAL A 1 225 ? 2.027 4.969 -4.863 1 97.75 225 VAL A O 1
ATOM 1758 N N . SER A 1 226 ? 0.323 3.855 -3.895 1 98.12 226 SER A N 1
ATOM 1759 C CA . SER A 1 226 ? 0.856 4.062 -2.553 1 98.12 226 SER A CA 1
ATOM 1760 C C . SER A 1 226 ? 2.148 3.283 -2.342 1 98.12 226 SER A C 1
ATOM 1762 O O . SER A 1 226 ? 3.059 3.75 -1.654 1 98.12 226 SER A O 1
ATOM 1764 N N . CYS A 1 227 ? 2.238 2.07 -2.949 1 98.44 227 CYS A N 1
ATOM 1765 C CA . CYS A 1 227 ? 3.471 1.292 -2.896 1 98.44 227 CYS A CA 1
ATOM 1766 C C . CYS A 1 227 ? 4.578 1.968 -3.695 1 98.44 227 CYS A C 1
ATOM 1768 O O . CYS A 1 227 ? 5.727 2.02 -3.25 1 98.44 227 CYS A O 1
ATOM 1770 N N . ALA A 1 228 ? 4.238 2.482 -4.871 1 98.5 228 ALA A N 1
ATOM 1771 C CA . ALA A 1 228 ? 5.207 3.207 -5.688 1 98.5 228 ALA A CA 1
ATOM 1772 C C . ALA A 1 228 ? 5.746 4.426 -4.941 1 98.5 228 ALA A C 1
ATOM 1774 O O . ALA A 1 228 ? 6.953 4.691 -4.965 1 98.5 228 ALA A O 1
ATOM 1775 N N . ALA A 1 229 ? 4.852 5.141 -4.273 1 98.75 229 ALA A N 1
ATOM 1776 C CA . ALA A 1 229 ? 5.242 6.297 -3.471 1 98.75 229 ALA A CA 1
ATOM 1777 C C . ALA A 1 229 ? 6.219 5.895 -2.3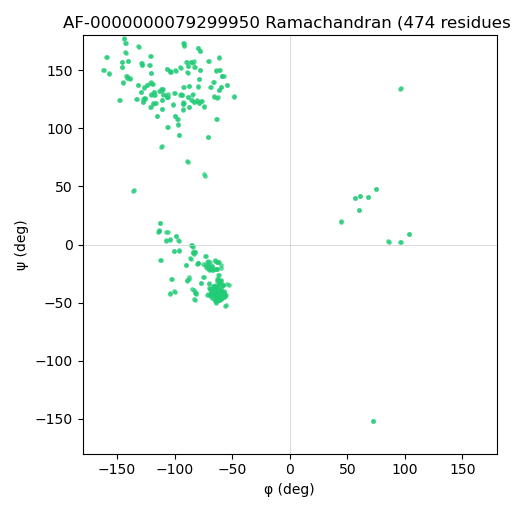69 1 98.75 229 ALA A C 1
ATOM 1779 O O . ALA A 1 229 ? 7.25 6.547 -2.176 1 98.75 229 ALA A O 1
ATOM 1780 N N . ALA A 1 230 ? 5.895 4.809 -1.668 1 98.69 230 ALA A N 1
ATOM 1781 C CA . ALA A 1 230 ? 6.73 4.34 -0.569 1 98.69 230 ALA A CA 1
ATOM 1782 C C . ALA A 1 230 ? 8.133 3.994 -1.059 1 98.69 230 ALA A C 1
ATOM 1784 O O . ALA A 1 230 ? 9.125 4.363 -0.428 1 98.69 230 ALA A O 1
ATOM 1785 N N . ILE A 1 231 ? 8.227 3.332 -2.215 1 98.38 231 ILE A N 1
ATOM 1786 C CA . ILE A 1 231 ? 9.508 2.945 -2.799 1 98.38 231 ILE A CA 1
ATOM 1787 C C . ILE A 1 231 ? 10.312 4.195 -3.154 1 98.38 231 ILE A C 1
ATOM 1789 O O . ILE A 1 231 ? 11.484 4.305 -2.807 1 98.38 231 ILE A O 1
ATOM 1793 N N . ALA A 1 232 ? 9.68 5.105 -3.844 1 98.44 232 ALA A N 1
ATOM 1794 C CA . ALA A 1 232 ? 10.367 6.316 -4.285 1 98.44 232 ALA A CA 1
ATOM 1795 C C . ALA A 1 232 ? 10.852 7.137 -3.096 1 98.44 232 ALA A C 1
ATOM 1797 O O . ALA A 1 232 ? 11.984 7.621 -3.092 1 98.44 232 ALA A O 1
ATOM 1798 N N . LEU A 1 233 ? 10.016 7.273 -2.08 1 98.38 233 LEU A N 1
ATOM 1799 C CA . LEU A 1 233 ? 10.375 8.062 -0.904 1 98.38 233 LEU A CA 1
ATOM 1800 C C . LEU A 1 233 ? 11.516 7.398 -0.136 1 98.38 233 LEU A C 1
ATOM 1802 O O . LEU A 1 233 ? 12.406 8.086 0.368 1 98.38 233 LEU A O 1
ATOM 1806 N N . TYR A 1 234 ? 11.516 6.086 -0.095 1 97.81 234 TYR A N 1
ATOM 1807 C CA . TYR A 1 234 ? 12.633 5.363 0.506 1 97.81 234 TYR A CA 1
ATOM 1808 C C . TYR A 1 234 ? 13.93 5.641 -0.243 1 97.81 234 TYR A C 1
ATOM 1810 O O . TYR A 1 234 ? 14.953 5.961 0.37 1 97.81 234 TYR A O 1
ATOM 1818 N N . HIS A 1 235 ? 13.805 5.52 -1.549 1 96.38 235 HIS A N 1
ATOM 1819 C CA . HIS A 1 235 ? 14.977 5.785 -2.381 1 96.38 235 HIS A CA 1
ATOM 1820 C C . HIS A 1 235 ? 15.508 7.191 -2.145 1 96.38 235 HIS A C 1
ATOM 1822 O O . HIS A 1 235 ? 16.719 7.387 -2.023 1 96.38 235 HIS A O 1
ATOM 1828 N N . LEU A 1 236 ? 14.617 8.156 -2.029 1 96.12 236 LEU A N 1
ATOM 1829 C CA . LEU A 1 236 ? 15.008 9.555 -1.863 1 96.12 236 LEU A CA 1
ATOM 1830 C C . LEU A 1 236 ? 15.562 9.805 -0.468 1 96.12 236 LEU A C 1
ATOM 1832 O O . LEU A 1 236 ? 16.281 10.789 -0.246 1 96.12 236 LEU A O 1
ATOM 1836 N N . SER A 1 237 ? 15.234 8.891 0.479 1 91.06 237 SER A N 1
ATOM 1837 C CA . SER A 1 237 ? 15.648 9.086 1.864 1 91.06 237 SER A CA 1
ATOM 1838 C C . SER A 1 237 ? 17.016 8.469 2.125 1 91.06 237 SER A C 1
ATOM 1840 O O . SER A 1 237 ? 17.688 8.812 3.104 1 91.06 237 SER A O 1
ATOM 1842 N N . VAL A 1 238 ? 17.422 7.316 1.404 1 77.25 238 VAL A N 1
ATOM 1843 C CA . VAL A 1 238 ? 18.688 6.617 1.634 1 77.25 238 VAL A CA 1
ATOM 1844 C C . VAL A 1 238 ? 19.844 7.438 1.069 1 77.25 238 VAL A C 1
ATOM 1846 O O . VAL A 1 238 ? 19.875 7.723 -0.13 1 77.25 238 VAL A O 1
ATOM 1849 N N . LYS A 1 239 ? 19.953 8.688 1.603 1 57.72 239 LYS A N 1
ATOM 1850 C CA . LYS A 1 239 ? 21.062 9.578 1.264 1 57.72 239 LYS A CA 1
ATOM 1851 C C . LYS A 1 239 ? 22.375 9.055 1.846 1 57.72 239 LYS A C 1
ATOM 1853 O O . LYS A 1 239 ? 22.375 8.359 2.861 1 57.72 239 LYS A O 1
ATOM 1858 N N . MET B 1 1 ? -26.25 -22.938 -5.621 1 38.72 1 MET B N 1
ATOM 1859 C CA . MET B 1 1 ? -24.953 -22.312 -5.793 1 38.72 1 MET B CA 1
ATOM 1860 C C . MET B 1 1 ? -23.828 -23.297 -5.5 1 38.72 1 MET B C 1
ATOM 1862 O O . MET B 1 1 ? -23.844 -23.969 -4.469 1 38.72 1 MET B O 1
ATOM 1866 N N . GLU B 1 2 ? -23.203 -23.797 -6.5 1 49.44 2 GLU B N 1
ATOM 1867 C CA . GLU B 1 2 ? -22.219 -24.859 -6.324 1 49.44 2 GLU B CA 1
ATOM 1868 C C . GLU B 1 2 ? -21.234 -24.531 -5.207 1 49.44 2 GLU B C 1
ATOM 1870 O O . GLU B 1 2 ? -20.859 -23.375 -5.023 1 49.44 2 GLU B O 1
ATOM 1875 N N . LYS B 1 3 ? -21.016 -25.469 -4.16 1 64.44 3 LYS B N 1
ATOM 1876 C CA . LYS B 1 3 ? -20.625 -25.406 -2.754 1 64.44 3 LYS B CA 1
ATOM 1877 C C . LYS B 1 3 ? -19.266 -24.766 -2.59 1 64.44 3 LYS B C 1
ATOM 1879 O O . LYS B 1 3 ? -19 -24.094 -1.59 1 64.44 3 LYS B O 1
ATOM 1884 N N . ASN B 1 4 ? -18.312 -24.625 -3.674 1 85.31 4 ASN B N 1
ATOM 1885 C CA . ASN B 1 4 ? -17 -24.078 -3.375 1 85.31 4 ASN B CA 1
ATOM 1886 C C . ASN B 1 4 ? -16.578 -23.062 -4.43 1 85.31 4 ASN B C 1
ATOM 1888 O O . ASN B 1 4 ? -15.508 -23.203 -5.035 1 85.31 4 ASN B O 1
ATOM 1892 N N . THR B 1 5 ? -17.484 -22.109 -4.84 1 91.38 5 THR B N 1
ATOM 1893 C CA . THR B 1 5 ? -17.188 -21.078 -5.824 1 91.38 5 THR B CA 1
ATOM 1894 C C . THR B 1 5 ? -17.406 -19.688 -5.23 1 91.38 5 THR B C 1
ATOM 1896 O O . THR B 1 5 ? -18.109 -19.531 -4.23 1 91.38 5 THR B O 1
ATOM 1899 N N . TYR B 1 6 ? -16.703 -18.797 -5.809 1 89.31 6 TYR B N 1
ATOM 1900 C CA . TYR B 1 6 ? -16.922 -17.406 -5.434 1 89.31 6 TYR B CA 1
ATOM 1901 C C . TYR B 1 6 ? -16.734 -16.484 -6.633 1 89.31 6 TYR B C 1
ATOM 1903 O O . TYR B 1 6 ? -16.109 -16.859 -7.621 1 89.31 6 TYR B O 1
ATOM 1911 N N . TRP B 1 7 ? -17.359 -15.297 -6.555 1 91.94 7 TRP B N 1
ATOM 1912 C CA . TRP B 1 7 ? -17.266 -14.297 -7.613 1 91.94 7 TRP B CA 1
ATOM 1913 C C . TRP B 1 7 ? -16.016 -13.453 -7.453 1 91.94 7 TRP B C 1
ATOM 1915 O O . TRP B 1 7 ? -15.703 -12.984 -6.352 1 91.94 7 TRP B O 1
ATOM 1925 N N . LEU B 1 8 ? -15.297 -13.359 -8.531 1 92.81 8 LEU B N 1
ATOM 1926 C CA . LEU B 1 8 ? -14.219 -12.383 -8.664 1 92.81 8 LEU B CA 1
ATOM 1927 C C . LEU B 1 8 ? -14.656 -11.219 -9.547 1 92.81 8 LEU B C 1
ATOM 1929 O O . LEU B 1 8 ? -15.461 -11.398 -10.469 1 92.81 8 LEU B O 1
ATOM 1933 N N . TYR B 1 9 ? -14.086 -10.086 -9.219 1 92.88 9 TYR B N 1
ATOM 1934 C CA . TYR B 1 9 ? -14.414 -8.922 -10.031 1 92.88 9 TYR B CA 1
ATOM 1935 C C . TYR B 1 9 ? -13.195 -8.023 -10.219 1 92.88 9 TYR B C 1
ATOM 1937 O O . TYR B 1 9 ? -12.133 -8.281 -9.648 1 92.88 9 TYR B O 1
ATOM 1945 N N . GLY B 1 10 ? -13.375 -7.02 -11.047 1 91.44 10 GLY B N 1
ATOM 1946 C CA . GLY B 1 10 ? -12.273 -6.16 -11.453 1 91.44 10 GLY B CA 1
ATOM 1947 C C . GLY B 1 10 ? -11.648 -6.566 -12.773 1 91.44 10 GLY B C 1
ATOM 1948 O O . GLY B 1 10 ? -11.352 -7.746 -12.984 1 91.44 10 GLY B O 1
ATOM 1949 N N . LYS B 1 11 ? -11.438 -5.66 -13.578 1 91.62 11 LYS B N 1
ATOM 1950 C CA . LYS B 1 11 ? -10.992 -5.91 -14.945 1 91.62 11 LYS B CA 1
ATOM 1951 C C . LYS B 1 11 ? -9.711 -6.734 -14.969 1 91.62 11 LYS B C 1
ATOM 1953 O O . LYS B 1 11 ? -9.672 -7.824 -15.547 1 91.62 11 LYS B O 1
ATOM 1958 N N . HIS B 1 12 ? -8.672 -6.309 -14.234 1 91.56 12 HIS B N 1
ATOM 1959 C CA . HIS B 1 12 ? -7.367 -6.969 -14.273 1 91.56 12 HIS B CA 1
ATOM 1960 C C . HIS B 1 12 ? -7.43 -8.344 -13.617 1 91.56 12 HIS B C 1
ATOM 1962 O O . HIS B 1 12 ? -6.809 -9.289 -14.094 1 91.56 12 HIS B O 1
ATOM 1968 N N . ASN B 1 13 ? -8.18 -8.375 -12.602 1 93.25 13 ASN B N 1
ATOM 1969 C CA . ASN B 1 13 ? -8.352 -9.633 -11.891 1 93.25 13 ASN B CA 1
ATOM 1970 C C . ASN B 1 13 ? -9.047 -10.68 -12.766 1 93.25 13 ASN B C 1
ATOM 1972 O O . ASN B 1 13 ? -8.562 -11.797 -12.906 1 93.25 13 ASN B O 1
ATOM 1976 N N . CYS B 1 14 ? -10.117 -10.312 -13.406 1 94.81 14 CYS B N 1
ATOM 1977 C CA . CYS B 1 14 ? -10.898 -11.227 -14.227 1 94.81 14 CYS B CA 1
ATOM 1978 C C . CYS B 1 14 ? -10.117 -11.656 -15.461 1 94.81 14 CYS B C 1
ATOM 1980 O O . CYS B 1 14 ? -10.133 -12.836 -15.82 1 94.81 14 CYS B O 1
ATOM 1982 N N . LEU B 1 15 ? -9.422 -10.719 -16.016 1 94.12 15 LEU B N 1
ATOM 1983 C CA . LEU B 1 15 ? -8.625 -11.055 -17.188 1 94.12 15 LEU B CA 1
ATOM 1984 C C . LEU B 1 15 ? -7.551 -12.086 -16.844 1 94.12 15 LEU B C 1
ATOM 1986 O O . LEU B 1 15 ? -7.332 -13.031 -17.609 1 94.12 15 LEU B O 1
ATOM 1990 N N . ALA B 1 16 ? -6.91 -11.891 -15.734 1 93.62 16 ALA B N 1
ATOM 1991 C CA . ALA B 1 16 ? -5.879 -12.828 -15.289 1 93.62 16 ALA B CA 1
ATOM 1992 C C . ALA B 1 16 ? -6.465 -14.211 -15.055 1 93.62 16 ALA B C 1
ATOM 1994 O O . ALA B 1 16 ? -5.887 -15.219 -15.477 1 93.62 16 ALA B O 1
ATOM 1995 N N . VAL B 1 17 ? -7.609 -14.242 -14.453 1 94.25 17 VAL B N 1
ATOM 1996 C CA . VAL B 1 17 ? -8.273 -15.5 -14.117 1 94.25 17 VAL B CA 1
ATOM 1997 C C . VAL B 1 17 ? -8.695 -16.219 -15.398 1 94.25 17 VAL B C 1
ATOM 1999 O O . VAL B 1 17 ? -8.516 -17.438 -15.531 1 94.25 17 VAL B O 1
ATOM 2002 N N . LEU B 1 18 ? -9.188 -15.508 -16.344 1 95.62 18 LEU B N 1
ATOM 2003 C CA . LEU B 1 18 ? -9.664 -16.062 -17.594 1 95.62 18 LEU B CA 1
ATOM 2004 C C . LEU B 1 18 ? -8.5 -16.578 -18.438 1 95.62 18 LEU B C 1
ATOM 2006 O O . LEU B 1 18 ? -8.68 -17.453 -19.297 1 95.62 18 LEU B O 1
ATOM 2010 N N . ASN B 1 19 ? -7.348 -16.062 -18.141 1 93.94 19 ASN B N 1
ATOM 2011 C CA . ASN B 1 19 ? -6.168 -16.469 -18.891 1 93.94 19 ASN B CA 1
ATOM 2012 C C . ASN B 1 19 ? -5.395 -17.562 -18.172 1 93.94 19 ASN B C 1
ATOM 2014 O O . ASN B 1 19 ? -4.371 -18.047 -18.672 1 93.94 19 ASN B O 1
ATOM 2018 N N . ASN B 1 20 ? -5.793 -17.891 -17.031 1 94.06 20 ASN B N 1
ATOM 2019 C CA . ASN B 1 20 ? -5.133 -18.953 -16.266 1 94.06 20 ASN B CA 1
ATOM 2020 C C . ASN B 1 20 ? -5.781 -20.312 -16.5 1 94.06 20 ASN B C 1
ATOM 2022 O O . ASN B 1 20 ? -6.906 -20.547 -16.062 1 94.06 20 ASN B O 1
ATOM 2026 N N . GLN B 1 21 ? -5.082 -21.234 -17.062 1 92.56 21 GLN B N 1
ATOM 2027 C CA . GLN B 1 21 ? -5.617 -22.547 -17.453 1 92.56 21 GLN B CA 1
ATOM 2028 C C . GLN B 1 21 ? -5.922 -23.391 -16.219 1 92.56 21 GLN B C 1
ATOM 2030 O O . GLN B 1 21 ? -6.672 -24.375 -16.312 1 92.56 21 GLN B O 1
ATOM 2035 N N . ASN B 1 22 ? -5.371 -23.047 -15.156 1 91.81 22 ASN B N 1
ATOM 2036 C CA . ASN B 1 22 ? -5.594 -23.828 -13.938 1 91.81 22 ASN B CA 1
ATOM 2037 C C . ASN B 1 22 ? -6.883 -23.406 -13.234 1 91.81 22 ASN B C 1
ATOM 2039 O O . ASN B 1 22 ? -7.297 -24.031 -12.258 1 91.81 22 ASN B O 1
ATOM 2043 N N . ARG B 1 23 ? -7.484 -22.344 -13.719 1 94 23 ARG B N 1
ATOM 2044 C CA . ARG B 1 23 ? -8.742 -21.875 -13.148 1 94 23 ARG B CA 1
ATOM 2045 C C . ARG B 1 23 ? -9.93 -22.562 -13.812 1 94 23 ARG B C 1
ATOM 2047 O O . ARG B 1 23 ? -9.961 -22.734 -15.031 1 94 23 ARG B O 1
ATOM 2054 N N . LEU B 1 24 ? -10.836 -22.938 -12.961 1 94.19 24 LEU B N 1
ATOM 2055 C CA . LEU B 1 24 ? -12.094 -23.484 -13.461 1 94.19 24 LEU B CA 1
ATOM 2056 C C . LEU B 1 24 ? -13.18 -22.406 -13.477 1 94.19 24 LEU B C 1
ATOM 2058 O O . LEU B 1 24 ? -13.742 -22.078 -12.438 1 94.19 24 LEU B O 1
ATOM 2062 N N . ILE B 1 25 ? -13.523 -21.969 -14.68 1 96.12 25 ILE B N 1
ATOM 2063 C CA . ILE B 1 25 ? -14.484 -20.891 -14.867 1 96.12 25 ILE B CA 1
ATOM 2064 C C . ILE B 1 25 ? -15.898 -21.469 -14.945 1 96.12 25 ILE B C 1
ATOM 2066 O O . ILE B 1 25 ? -16.172 -22.359 -15.75 1 96.12 25 ILE B O 1
ATOM 2070 N N . LYS B 1 26 ? -16.781 -20.922 -14.109 1 96.75 26 LYS B N 1
ATOM 2071 C CA . LYS B 1 26 ? -18.141 -21.453 -14.07 1 96.75 26 LYS B CA 1
ATOM 2072 C C . LYS B 1 26 ? -19.094 -20.516 -14.805 1 96.75 26 LYS B C 1
ATOM 2074 O O . LYS B 1 26 ? -20.016 -20.984 -15.492 1 96.75 26 LYS B O 1
ATOM 2079 N N . LYS B 1 27 ? -18.922 -19.297 -14.586 1 97.31 27 LYS B N 1
ATOM 2080 C CA . LYS B 1 27 ? -19.812 -18.297 -15.164 1 97.31 27 LYS B CA 1
ATOM 2081 C C . LYS B 1 27 ? -19.125 -16.938 -15.258 1 97.31 27 LYS B C 1
ATOM 2083 O O . LYS B 1 27 ? -18.266 -16.609 -14.445 1 97.31 27 LYS B O 1
ATOM 2088 N N . ILE B 1 28 ? -19.484 -16.188 -16.281 1 97.5 28 ILE B N 1
ATOM 2089 C CA . ILE B 1 28 ? -18.984 -14.836 -16.469 1 97.5 28 ILE B CA 1
ATOM 2090 C C . ILE B 1 28 ? -20.156 -13.875 -16.625 1 97.5 28 ILE B C 1
ATOM 2092 O O . ILE B 1 28 ? -21.078 -14.133 -17.391 1 97.5 28 ILE B O 1
ATOM 2096 N N . LEU B 1 29 ? -20.203 -12.867 -15.82 1 96.62 29 LEU B N 1
ATOM 2097 C CA . LEU B 1 29 ? -21.125 -11.75 -15.984 1 96.62 29 LEU B CA 1
ATOM 2098 C C . LEU B 1 29 ? -20.391 -10.508 -16.484 1 96.62 29 LEU B C 1
ATOM 2100 O O . LEU B 1 29 ? -19.359 -10.133 -15.938 1 96.62 29 LEU B O 1
ATOM 2104 N N . VAL B 1 30 ? -20.906 -9.938 -17.5 1 96.69 30 VAL B N 1
ATOM 2105 C CA . VAL B 1 30 ? -20.234 -8.773 -18.062 1 96.69 30 VAL B CA 1
ATOM 2106 C C . VAL B 1 30 ? -21.266 -7.742 -18.516 1 96.69 30 VAL B C 1
ATOM 2108 O O . VAL B 1 30 ? -22.391 -8.102 -18.891 1 96.69 30 VAL B O 1
ATOM 2111 N N . THR B 1 31 ? -20.922 -6.527 -18.359 1 95.44 31 THR B N 1
ATOM 2112 C CA . THR B 1 31 ? -21.75 -5.477 -18.922 1 95.44 31 THR B CA 1
ATOM 2113 C C . THR B 1 31 ? -21.516 -5.348 -20.422 1 95.44 31 THR B C 1
ATOM 2115 O O . THR B 1 31 ? -20.5 -5.816 -20.938 1 95.44 31 THR B O 1
ATOM 2118 N N . LYS B 1 32 ? -22.422 -4.629 -21.047 1 95.81 32 LYS B N 1
ATOM 2119 C CA . LYS B 1 32 ? -22.328 -4.461 -22.5 1 95.81 32 LYS B CA 1
ATOM 2120 C C . LYS B 1 32 ? -21.016 -3.77 -22.875 1 95.81 32 LYS B C 1
ATOM 2122 O O . LYS B 1 32 ? -20.359 -4.168 -23.844 1 95.81 32 LYS B O 1
ATOM 2127 N N . SER B 1 33 ? -20.641 -2.811 -22.125 1 94.56 33 SER B N 1
ATOM 2128 C CA . SER B 1 33 ? -19.453 -2.02 -22.422 1 94.56 33 SER B CA 1
ATOM 2129 C C . SER B 1 33 ? -18.172 -2.822 -22.188 1 94.56 33 SER B C 1
ATOM 2131 O O . SER B 1 33 ? -17.109 -2.465 -22.688 1 94.56 33 SER B O 1
ATOM 2133 N N . SER B 1 34 ? -18.312 -3.951 -21.453 1 95.38 34 SER B N 1
ATOM 2134 C CA . SER B 1 34 ? -17.125 -4.707 -21.078 1 95.38 34 SER B CA 1
ATOM 2135 C C . SER B 1 34 ? -17.109 -6.07 -21.766 1 95.38 34 SER B C 1
ATOM 2137 O O . SER B 1 34 ? -16.266 -6.918 -21.438 1 95.38 34 SER B O 1
ATOM 2139 N N . GLU B 1 35 ? -17.906 -6.305 -22.672 1 95.19 35 GLU B N 1
ATOM 2140 C CA . GLU B 1 35 ? -18.016 -7.59 -23.344 1 95.19 35 GLU B CA 1
ATOM 2141 C C . GLU B 1 35 ? -16.719 -7.941 -24.078 1 95.19 35 GLU B C 1
ATOM 2143 O O . GLU B 1 35 ? -16.391 -9.117 -24.219 1 95.19 35 GLU B O 1
ATOM 2148 N N . HIS B 1 36 ? -16.094 -6.918 -24.5 1 94.88 36 HIS B N 1
ATOM 2149 C CA . HIS B 1 36 ? -14.867 -7.113 -25.266 1 94.88 36 HIS B CA 1
ATOM 2150 C C . HIS B 1 36 ? -13.781 -7.75 -24.406 1 94.88 36 HIS B C 1
ATOM 2152 O O . HIS B 1 36 ? -12.781 -8.258 -24.922 1 94.88 36 HIS B O 1
ATOM 2158 N N . LEU B 1 37 ? -13.945 -7.789 -23.125 1 94.25 37 LEU B N 1
ATOM 2159 C CA . LEU B 1 37 ? -12.961 -8.328 -22.203 1 94.25 37 LEU B CA 1
ATOM 2160 C C . LEU B 1 37 ? -13.031 -9.852 -22.156 1 94.25 37 LEU B C 1
ATOM 2162 O O . LEU B 1 37 ? -12.102 -10.508 -21.672 1 94.25 37 LEU B O 1
ATOM 2166 N N . VAL B 1 38 ? -14.078 -10.43 -22.625 1 96.06 38 VAL B N 1
ATOM 2167 C CA . VAL B 1 38 ? -14.305 -11.859 -22.5 1 96.06 38 VAL B CA 1
ATOM 2168 C C . VAL B 1 38 ? -13.742 -12.586 -23.719 1 96.06 38 VAL B C 1
ATOM 2170 O O . VAL B 1 38 ? -14.141 -12.312 -24.859 1 96.06 38 VAL B O 1
ATOM 2173 N N . PRO B 1 39 ? -12.859 -13.484 -23.469 1 95.19 39 PRO B N 1
ATOM 2174 C CA . PRO B 1 39 ? -12.375 -14.289 -24.578 1 95.19 39 PRO B CA 1
ATOM 2175 C C . PRO B 1 39 ? -13.484 -15.094 -25.25 1 95.19 39 PRO B C 1
ATOM 2177 O O . PRO B 1 39 ? -14.398 -15.57 -24.578 1 95.19 39 PRO B O 1
ATOM 2180 N N . PRO B 1 40 ? -13.312 -15.328 -26.531 1 94.62 40 PRO B N 1
ATOM 2181 C CA . PRO B 1 40 ? -14.32 -16.078 -27.297 1 94.62 40 PRO B CA 1
ATOM 2182 C C . PRO B 1 40 ? -14.555 -17.484 -26.75 1 94.62 40 PRO B C 1
ATOM 2184 O O . PRO B 1 40 ? -15.656 -18.016 -26.844 1 94.62 40 PRO B O 1
ATOM 2187 N N . THR B 1 41 ? -13.562 -18.062 -26.203 1 94.38 41 THR B N 1
ATOM 2188 C CA . THR B 1 41 ? -13.633 -19.438 -25.703 1 94.38 41 THR B CA 1
ATOM 2189 C C . THR B 1 41 ? -14.641 -19.547 -24.562 1 94.38 41 THR B C 1
ATOM 2191 O O . THR B 1 41 ? -15.062 -20.641 -24.203 1 94.38 41 THR B O 1
ATOM 2194 N N . PHE B 1 42 ? -15.062 -18.344 -23.984 1 96.25 42 PHE B N 1
ATOM 2195 C CA . PHE B 1 42 ? -15.93 -18.406 -22.812 1 96.25 42 PHE B CA 1
ATOM 2196 C C . PHE B 1 42 ? -17.312 -17.859 -23.125 1 96.25 42 PHE B C 1
ATOM 2198 O O . PHE B 1 42 ? -18.109 -17.609 -22.234 1 96.25 42 PHE B O 1
ATOM 2205 N N . VAL B 1 43 ? -17.609 -17.656 -24.328 1 93.75 43 VAL B N 1
ATOM 2206 C CA . VAL B 1 43 ? -18.859 -17.031 -24.75 1 93.75 43 VAL B CA 1
ATOM 2207 C C . VAL B 1 43 ? -20.047 -17.828 -24.203 1 93.75 43 VAL B C 1
ATOM 2209 O O . VAL B 1 43 ? -21.047 -17.25 -23.766 1 93.75 43 VAL B O 1
ATOM 2212 N N . ASN B 1 44 ? -19.984 -19.125 -24.203 1 95.38 44 ASN B N 1
ATOM 2213 C CA . ASN B 1 44 ? -21.078 -19.969 -23.781 1 95.38 44 ASN B CA 1
ATOM 2214 C C . ASN B 1 44 ? -21.297 -19.891 -22.266 1 95.38 44 ASN B C 1
ATOM 2216 O O . ASN B 1 44 ? -22.344 -20.312 -21.766 1 95.38 44 ASN B O 1
ATOM 2220 N N . LYS B 1 45 ? -20.375 -19.359 -21.531 1 97.25 45 LYS B N 1
ATOM 2221 C CA . LYS B 1 45 ? -20.469 -19.219 -20.078 1 97.25 45 LYS B CA 1
ATOM 2222 C C . LYS B 1 45 ? -20.703 -17.766 -19.688 1 97.25 45 LYS B C 1
ATOM 2224 O O . LYS B 1 45 ? -20.625 -17.406 -18.5 1 97.25 45 LYS B O 1
ATOM 2229 N N . THR B 1 46 ? -21 -16.938 -20.656 1 97.88 46 THR B N 1
ATOM 2230 C CA . THR B 1 46 ? -21.031 -15.508 -20.406 1 97.88 46 THR B CA 1
ATOM 2231 C C . THR B 1 46 ? -22.469 -14.984 -20.5 1 97.88 46 THR B C 1
ATOM 2233 O O . THR B 1 46 ? -23.219 -15.352 -21.406 1 97.88 46 THR B O 1
ATOM 2236 N N . GLU B 1 47 ? -22.828 -14.211 -19.578 1 97.38 47 GLU B N 1
ATOM 2237 C CA . GLU B 1 47 ? -24.109 -13.508 -19.578 1 97.38 47 GLU B CA 1
ATOM 2238 C C . GLU B 1 47 ? -23.906 -11.992 -19.531 1 97.38 47 GLU B C 1
ATOM 2240 O O . GLU B 1 47 ? -23.141 -11.484 -18.703 1 97.38 47 GLU B O 1
ATOM 2245 N N . VAL B 1 48 ? -24.516 -11.289 -20.406 1 96.94 48 VAL B N 1
ATOM 2246 C CA . VAL B 1 48 ? -24.469 -9.828 -20.422 1 96.94 48 VAL B CA 1
ATOM 2247 C C . VAL B 1 48 ? -25.547 -9.273 -19.484 1 96.94 48 VAL B C 1
ATOM 2249 O O . VAL B 1 48 ? -26.719 -9.617 -19.609 1 96.94 48 VAL B O 1
ATOM 2252 N N . VAL B 1 49 ? -25.109 -8.477 -18.562 1 95.69 49 VAL B N 1
ATOM 2253 C CA . VAL B 1 49 ? -26.031 -7.953 -17.547 1 95.69 49 VAL B CA 1
ATOM 2254 C C . VAL B 1 49 ? -25.859 -6.445 -17.422 1 95.69 49 VAL B C 1
ATOM 2256 O O . VAL B 1 49 ? -24.875 -5.879 -17.938 1 95.69 49 VAL B O 1
ATOM 2259 N N . GLU B 1 50 ? -26.781 -5.77 -16.672 1 93.19 50 GLU B N 1
ATOM 2260 C CA . GLU B 1 50 ? -26.656 -4.352 -16.359 1 93.19 50 GLU B CA 1
ATOM 2261 C C . GLU B 1 50 ? -25.781 -4.152 -15.109 1 93.19 50 GLU B C 1
ATOM 2263 O O . GLU B 1 50 ? -25.656 -5.055 -14.281 1 93.19 50 GLU B O 1
ATOM 2268 N N . ASN B 1 51 ? -25.219 -3.014 -14.984 1 88.19 51 ASN B N 1
ATOM 2269 C CA . ASN B 1 51 ? -24.359 -2.68 -13.852 1 88.19 51 ASN B CA 1
ATOM 2270 C C . ASN B 1 51 ? -25.078 -2.895 -12.523 1 88.19 51 ASN B C 1
ATOM 2272 O O . ASN B 1 51 ? -24.5 -3.41 -11.57 1 88.19 51 ASN B O 1
ATOM 2276 N N . LYS B 1 52 ? -26.297 -2.467 -12.508 1 86.5 52 LYS B N 1
ATOM 2277 C CA . LYS B 1 52 ? -27.078 -2.598 -11.281 1 86.5 52 LYS B CA 1
ATOM 2278 C C . LYS B 1 52 ? -27.234 -4.062 -10.875 1 86.5 52 LYS B C 1
ATOM 2280 O O . LYS B 1 52 ? -27.172 -4.395 -9.695 1 86.5 52 LYS B O 1
ATOM 2285 N N . GLN B 1 53 ? -27.438 -4.914 -11.852 1 87.12 53 GLN B N 1
ATOM 2286 C CA . GLN B 1 53 ? -27.578 -6.348 -11.602 1 87.12 53 GLN B CA 1
ATOM 2287 C C . GLN B 1 53 ? -26.25 -6.945 -11.109 1 87.12 53 GLN B C 1
ATOM 2289 O O . GLN B 1 53 ? -26.25 -7.766 -10.195 1 87.12 53 GLN B O 1
ATOM 2294 N N . LEU B 1 54 ? -25.219 -6.559 -11.805 1 87.69 54 LEU B N 1
ATOM 2295 C CA . LEU B 1 54 ? -23.891 -7.02 -11.422 1 87.69 54 LEU B CA 1
ATOM 2296 C C . LEU B 1 54 ? -23.578 -6.656 -9.977 1 87.69 54 LEU B C 1
ATOM 2298 O O . LEU B 1 54 ? -23.094 -7.496 -9.211 1 87.69 54 LEU B O 1
ATOM 2302 N N . ALA B 1 55 ? -23.875 -5.469 -9.562 1 85.62 55 ALA B N 1
ATOM 2303 C CA . ALA B 1 55 ? -23.656 -4.992 -8.195 1 85.62 55 ALA B CA 1
ATOM 2304 C C . ALA B 1 55 ? -24.484 -5.773 -7.195 1 85.62 55 ALA B C 1
ATOM 2306 O O . ALA B 1 55 ? -24.031 -6.098 -6.102 1 85.62 55 ALA B O 1
ATOM 2307 N N . ALA B 1 56 ? -25.672 -6.039 -7.566 1 84.44 56 ALA B N 1
ATOM 2308 C CA . ALA B 1 56 ? -26.594 -6.766 -6.703 1 84.44 56 ALA B CA 1
ATOM 2309 C C . ALA B 1 56 ? -26.109 -8.188 -6.434 1 84.44 56 ALA B C 1
ATOM 2311 O O . ALA B 1 56 ? -26.188 -8.672 -5.305 1 84.44 56 ALA B O 1
ATOM 2312 N N . ILE B 1 57 ? -25.609 -8.75 -7.426 1 81.62 57 ILE B N 1
ATOM 2313 C CA . ILE B 1 57 ? -25.156 -10.133 -7.332 1 81.62 57 ILE B CA 1
ATOM 2314 C C . ILE B 1 57 ? -23.922 -10.211 -6.43 1 81.62 57 ILE B C 1
ATOM 2316 O O . ILE B 1 57 ? -23.797 -11.133 -5.617 1 81.62 57 ILE B O 1
ATOM 2320 N N . LEU B 1 58 ? -23.094 -9.266 -6.523 1 80.56 58 LEU B N 1
ATOM 2321 C CA . LEU B 1 58 ? -21.844 -9.289 -5.777 1 80.56 58 LEU B CA 1
ATOM 2322 C C . LEU B 1 58 ? -22.031 -8.734 -4.371 1 80.56 58 LEU B C 1
ATOM 2324 O O . LEU B 1 58 ? -21.125 -8.797 -3.543 1 80.56 58 LEU B O 1
ATOM 2328 N N . LYS B 1 59 ? -23.281 -8.32 -4.082 1 68.94 59 LYS B N 1
ATOM 2329 C CA . LYS B 1 59 ? -23.641 -7.734 -2.791 1 68.94 59 LYS B CA 1
ATOM 2330 C C . LYS B 1 59 ? -22.594 -6.715 -2.346 1 68.94 59 LYS B C 1
ATOM 2332 O O . LYS B 1 59 ? -22.203 -6.68 -1.174 1 68.94 59 LYS B O 1
ATOM 2337 N N . ASN B 1 60 ? -21.938 -6.336 -3.35 1 61.53 60 ASN B N 1
ATOM 2338 C CA . ASN B 1 60 ? -20.875 -5.375 -3.059 1 61.53 60 ASN B CA 1
ATOM 2339 C C . ASN B 1 60 ? -21.188 -4 -3.643 1 61.53 60 ASN B C 1
ATOM 2341 O O . ASN B 1 60 ? -20.703 -3.654 -4.723 1 61.53 60 ASN B O 1
ATOM 2345 N N . HIS B 1 61 ? -21.953 -3.277 -2.883 1 52.44 61 HIS B N 1
ATOM 2346 C CA . HIS B 1 61 ? -22.5 -2.029 -3.406 1 52.44 61 HIS B CA 1
ATOM 2347 C C . HIS B 1 61 ? -21.406 -0.979 -3.57 1 52.44 61 HIS B C 1
ATOM 2349 O O . HIS B 1 61 ? -21.516 -0.088 -4.414 1 52.44 61 HIS B O 1
ATOM 2355 N N . ASP B 1 62 ? -20.453 -1.239 -2.91 1 57.38 62 ASP B N 1
ATOM 2356 C CA . ASP B 1 62 ? -19.484 -0.148 -2.871 1 57.38 62 ASP B CA 1
ATOM 2357 C C . ASP B 1 62 ? -18.25 -0.479 -3.705 1 57.38 62 ASP B C 1
ATOM 2359 O O . ASP B 1 62 ? -17.391 0.378 -3.918 1 57.38 62 ASP B O 1
ATOM 2363 N N . ALA B 1 63 ? -18.406 -1.697 -4.332 1 61.53 63 ALA B N 1
ATOM 2364 C CA . ALA B 1 63 ? -17.172 -2.113 -4.973 1 61.53 63 ALA B CA 1
ATOM 2365 C C . ALA B 1 63 ? -17.125 -1.649 -6.426 1 61.53 63 ALA B C 1
ATOM 2367 O O . ALA B 1 63 ? -18.156 -1.513 -7.078 1 61.53 63 ALA B O 1
ATOM 2368 N N . VAL B 1 64 ? -15.961 -1.14 -6.781 1 74.12 64 VAL B N 1
ATOM 2369 C CA . VAL B 1 64 ? -15.719 -0.853 -8.195 1 74.12 64 VAL B CA 1
ATOM 2370 C C . VAL B 1 64 ? -15.57 -2.16 -8.969 1 74.12 64 VAL B C 1
ATOM 2372 O O . VAL B 1 64 ? -14.484 -2.744 -9.008 1 74.12 64 VAL B O 1
ATOM 2375 N N . ILE B 1 65 ? -16.656 -2.682 -9.531 1 81.19 65 ILE B N 1
ATOM 2376 C CA . ILE B 1 65 ? -16.719 -3.996 -10.164 1 81.19 65 ILE B CA 1
ATOM 2377 C C . ILE B 1 65 ? -16.031 -3.943 -11.523 1 81.19 65 ILE B C 1
ATOM 2379 O O . ILE B 1 65 ? -15.406 -4.918 -11.953 1 81.19 65 ILE B O 1
ATOM 2383 N N . GLN B 1 66 ? -16.031 -2.771 -12.141 1 85.81 66 GLN B N 1
ATOM 2384 C CA . GLN B 1 66 ? -15.398 -2.521 -13.43 1 85.81 66 GLN B CA 1
ATOM 2385 C C . GLN B 1 66 ? -15.992 -3.41 -14.523 1 85.81 66 GLN B C 1
ATOM 2387 O O . GLN B 1 66 ? -15.258 -3.967 -15.344 1 85.81 66 GLN B O 1
ATOM 2392 N N . GLY B 1 67 ? -17.266 -3.799 -14.438 1 91.75 67 GLY B N 1
ATOM 2393 C CA . GLY B 1 67 ? -18.109 -4.277 -15.523 1 91.75 67 GLY B CA 1
ATOM 2394 C C . GLY B 1 67 ? -17.953 -5.766 -15.781 1 91.75 67 GLY B C 1
ATOM 2395 O O . GLY B 1 67 ? -18.531 -6.297 -16.734 1 91.75 67 GLY B O 1
ATOM 2396 N N . ILE B 1 68 ? -17.156 -6.477 -15.008 1 94.88 68 ILE B N 1
ATOM 2397 C CA . ILE B 1 68 ? -16.969 -7.902 -15.242 1 94.88 68 ILE B CA 1
ATOM 2398 C C . ILE B 1 68 ? -16.797 -8.633 -13.914 1 94.88 68 ILE B C 1
ATOM 2400 O O . ILE B 1 68 ? -16.109 -8.141 -13.016 1 94.88 68 ILE B O 1
ATOM 2404 N N . ALA B 1 69 ? -17.422 -9.781 -13.836 1 95.31 69 ALA B N 1
ATOM 2405 C CA . ALA B 1 69 ? -17.281 -10.703 -12.711 1 95.31 69 ALA B CA 1
ATOM 2406 C C . ALA B 1 69 ? -17.188 -12.148 -13.195 1 95.31 69 ALA B C 1
ATOM 2408 O O . ALA B 1 69 ? -17.859 -12.531 -14.156 1 95.31 69 ALA B O 1
ATOM 2409 N N . VAL B 1 70 ? -16.406 -12.906 -12.555 1 95.81 70 VAL B N 1
ATOM 2410 C CA . VAL B 1 70 ? -16.188 -14.297 -12.93 1 95.81 70 VAL B CA 1
ATOM 2411 C C . VAL B 1 70 ? -16.422 -15.203 -11.727 1 95.81 70 VAL B C 1
ATOM 2413 O O . VAL B 1 70 ? -15.883 -14.977 -10.648 1 95.81 70 VAL B O 1
ATOM 2416 N N . LEU B 1 71 ? -17.281 -16.141 -11.945 1 95.69 71 LEU B N 1
ATOM 2417 C CA . LEU B 1 71 ? -17.5 -17.172 -10.945 1 95.69 71 LEU B CA 1
ATOM 2418 C C . LEU B 1 71 ? -16.516 -18.328 -11.133 1 95.69 71 LEU B C 1
ATOM 2420 O O . LEU B 1 71 ? -16.469 -18.938 -12.203 1 95.69 71 LEU B O 1
ATOM 2424 N N . THR B 1 72 ? -15.711 -18.547 -10.117 1 95 72 THR B N 1
ATOM 2425 C CA . THR B 1 72 ? -14.672 -19.562 -10.242 1 95 72 THR B CA 1
ATOM 2426 C C . THR B 1 72 ? -14.492 -20.312 -8.93 1 95 72 THR B C 1
ATOM 2428 O O . THR B 1 72 ? -15.008 -19.891 -7.891 1 95 72 THR B O 1
ATOM 2431 N N . GLU B 1 73 ? -13.812 -21.453 -9 1 92.69 73 GLU B N 1
ATOM 2432 C CA . GLU B 1 73 ? -13.32 -22.141 -7.812 1 92.69 73 GLU B CA 1
ATOM 2433 C C . GLU B 1 73 ? -11.984 -21.562 -7.348 1 92.69 73 GLU B C 1
ATOM 2435 O O . GLU B 1 73 ? -11.273 -20.922 -8.125 1 92.69 73 GLU B O 1
ATOM 2440 N N . PRO B 1 74 ? -11.719 -21.797 -6.062 1 90.19 74 PRO B N 1
ATOM 2441 C CA . PRO B 1 74 ? -10.391 -21.359 -5.621 1 90.19 74 PRO B CA 1
ATOM 2442 C C . PRO B 1 74 ? -9.258 -22.016 -6.41 1 90.19 74 PRO B C 1
ATOM 2444 O O . PRO B 1 74 ? -9.398 -23.156 -6.863 1 90.19 74 PRO B O 1
ATOM 2447 N N . LEU B 1 75 ? -8.242 -21.266 -6.609 1 89.62 75 LEU B N 1
ATOM 2448 C CA . LEU B 1 75 ? -7.066 -21.781 -7.305 1 89.62 75 LEU B CA 1
ATOM 2449 C C . LEU B 1 75 ? -6.391 -22.875 -6.48 1 89.62 75 LEU B C 1
ATOM 2451 O O . LEU B 1 75 ? -6.16 -22.703 -5.281 1 89.62 75 LEU B O 1
ATOM 2455 N N . LYS B 1 76 ? -6.164 -24.016 -7.059 1 86.19 76 LYS B N 1
ATOM 2456 C CA . LYS B 1 76 ? -5.391 -25.047 -6.383 1 86.19 76 LYS B CA 1
ATOM 2457 C C . LYS B 1 76 ? -3.963 -24.578 -6.113 1 86.19 76 LYS B C 1
ATOM 2459 O O . LYS B 1 76 ? -3.27 -24.141 -7.027 1 86.19 76 LYS B O 1
ATOM 2464 N N . GLN B 1 77 ? -3.641 -24.703 -4.887 1 85.56 77 GLN B N 1
ATOM 2465 C CA . GLN B 1 77 ? -2.338 -24.172 -4.508 1 85.56 77 GLN B CA 1
ATOM 2466 C C . GLN B 1 77 ? -1.337 -25.297 -4.254 1 85.56 77 GLN B C 1
ATOM 2468 O O . GLN B 1 77 ? -1.714 -26.375 -3.803 1 85.56 77 GLN B O 1
ATOM 2473 N N . SER B 1 78 ? -0.111 -24.906 -4.52 1 84.5 78 SER B N 1
ATOM 2474 C CA . SER B 1 78 ? 0.986 -25.844 -4.285 1 84.5 78 SER B CA 1
ATOM 2475 C C . SER B 1 78 ? 1.42 -25.828 -2.822 1 84.5 78 SER B C 1
ATOM 2477 O O . SER B 1 78 ? 1.267 -24.828 -2.133 1 84.5 78 SER B O 1
ATOM 2479 N N . GLY B 1 79 ? 1.956 -26.984 -2.439 1 92.06 79 GLY B N 1
ATOM 2480 C CA . GLY B 1 79 ? 2.504 -27.047 -1.094 1 92.06 79 GLY B CA 1
ATOM 2481 C C . GLY B 1 79 ? 3.979 -26.703 -1.032 1 92.06 79 GLY B C 1
ATOM 2482 O O . GLY B 1 79 ? 4.621 -26.5 -2.066 1 92.06 79 GLY B O 1
ATOM 2483 N N . LEU B 1 80 ? 4.449 -26.578 0.216 1 95.81 80 LEU B N 1
ATOM 2484 C CA . LEU B 1 80 ? 5.848 -26.25 0.452 1 95.81 80 LEU B CA 1
ATOM 2485 C C . LEU B 1 80 ? 6.77 -27.281 -0.187 1 95.81 80 LEU B C 1
ATOM 2487 O O . LEU B 1 80 ? 7.805 -26.922 -0.758 1 95.81 80 LEU B O 1
ATOM 2491 N N . ASP B 1 81 ? 6.375 -28.5 -0.205 1 94.25 81 ASP B N 1
ATOM 2492 C CA . ASP B 1 81 ? 7.199 -29.578 -0.744 1 94.25 81 ASP B CA 1
ATOM 2493 C C . ASP B 1 81 ? 7.449 -29.391 -2.236 1 94.25 81 ASP B C 1
ATOM 2495 O O . ASP B 1 81 ? 8.562 -29.609 -2.719 1 94.25 81 ASP B O 1
ATOM 2499 N N . ASN B 1 82 ? 6.441 -29.016 -2.889 1 93.31 82 ASN B N 1
ATOM 2500 C CA . ASN B 1 82 ? 6.582 -28.766 -4.32 1 93.31 82 ASN B CA 1
ATOM 2501 C C . ASN B 1 82 ? 7.527 -27.609 -4.602 1 93.31 82 ASN B C 1
ATOM 2503 O O . ASN B 1 82 ? 8.305 -27.641 -5.559 1 93.31 82 ASN B O 1
ATOM 2507 N N . PHE B 1 83 ? 7.488 -26.641 -3.777 1 94.44 83 PHE B N 1
ATOM 2508 C CA . PHE B 1 83 ? 8.289 -25.438 -3.971 1 94.44 83 PHE B CA 1
ATOM 2509 C C . PHE B 1 83 ? 9.766 -25.719 -3.732 1 94.44 83 PHE B C 1
ATOM 2511 O O . PHE B 1 83 ? 10.625 -25.312 -4.516 1 94.44 83 PHE B O 1
ATOM 2518 N N . ILE B 1 84 ? 10.039 -26.469 -2.693 1 92.81 84 ILE B N 1
ATOM 2519 C CA . ILE B 1 84 ? 11.43 -26.641 -2.291 1 92.81 84 ILE B CA 1
ATOM 2520 C C . ILE B 1 84 ? 12.125 -27.594 -3.262 1 92.81 84 ILE B C 1
ATOM 2522 O O . ILE B 1 84 ? 13.359 -27.672 -3.277 1 92.81 84 ILE B O 1
ATOM 2526 N N . ASN B 1 85 ? 11.359 -28.328 -4.023 1 91.25 85 ASN B N 1
ATOM 2527 C CA . ASN B 1 85 ? 11.938 -29.266 -4.977 1 91.25 85 ASN B CA 1
ATOM 2528 C C . ASN B 1 85 ? 12.312 -28.578 -6.289 1 91.25 85 ASN B C 1
ATOM 2530 O O . ASN B 1 85 ? 12.953 -29.188 -7.145 1 91.25 85 ASN B O 1
ATOM 2534 N N . ILE B 1 86 ? 11.93 -27.359 -6.355 1 88.5 86 ILE B N 1
ATOM 2535 C CA . ILE B 1 86 ? 12.336 -26.578 -7.52 1 88.5 86 ILE B CA 1
ATOM 2536 C C . ILE B 1 86 ? 13.797 -26.172 -7.379 1 88.5 86 ILE B C 1
ATOM 2538 O O . ILE B 1 86 ? 14.188 -25.594 -6.359 1 88.5 86 ILE B O 1
ATOM 2542 N N . ASN B 1 87 ? 14.594 -26.516 -8.336 1 84.75 87 ASN B N 1
ATOM 2543 C CA . ASN B 1 87 ? 16.016 -26.203 -8.297 1 84.75 87 ASN B CA 1
ATOM 2544 C C . ASN B 1 87 ? 16.328 -24.922 -9.078 1 84.75 87 ASN B C 1
ATOM 2546 O O . ASN B 1 87 ? 16.484 -24.969 -10.297 1 84.75 87 ASN B O 1
ATOM 2550 N N . LYS B 1 88 ? 16.375 -23.844 -8.445 1 91.81 88 LYS B N 1
ATOM 2551 C CA . LYS B 1 88 ? 16.781 -22.547 -8.984 1 91.81 88 LYS B CA 1
ATOM 2552 C C . LYS B 1 88 ? 17.922 -21.953 -8.172 1 91.81 88 LYS B C 1
ATOM 2554 O O . LYS B 1 88 ? 17.938 -22.062 -6.941 1 91.81 88 LYS B O 1
ATOM 2559 N N . ALA B 1 89 ? 18.875 -21.406 -8.906 1 92.94 89 ALA B N 1
ATOM 2560 C CA . ALA B 1 89 ? 20.062 -20.844 -8.25 1 92.94 89 ALA B CA 1
ATOM 2561 C C . ALA B 1 89 ? 19.688 -19.656 -7.359 1 92.94 89 ALA B C 1
ATOM 2563 O O . ALA B 1 89 ? 20.188 -19.547 -6.238 1 92.94 89 ALA B O 1
ATOM 2564 N N . LYS B 1 90 ? 18.781 -18.812 -7.906 1 95.44 90 LYS B N 1
ATOM 2565 C CA . LYS B 1 90 ? 18.297 -17.656 -7.152 1 95.44 90 LYS B CA 1
ATOM 2566 C C . LYS B 1 90 ? 16.797 -17.734 -6.906 1 95.44 90 LYS B C 1
ATOM 2568 O O . LYS B 1 90 ? 16.031 -18.016 -7.824 1 95.44 90 LYS B O 1
ATOM 2573 N N . GLN B 1 91 ? 16.422 -17.562 -5.641 1 97.19 91 GLN B N 1
ATOM 2574 C CA . GLN B 1 91 ? 15.008 -17.625 -5.281 1 97.19 91 GLN B CA 1
ATOM 2575 C C . GLN B 1 91 ? 14.664 -16.578 -4.223 1 97.19 91 GLN B C 1
ATOM 2577 O O . GLN B 1 91 ? 15.484 -16.266 -3.363 1 97.19 91 GLN B O 1
ATOM 2582 N N . LEU B 1 92 ? 13.539 -16.047 -4.348 1 97.69 92 LEU B N 1
ATOM 2583 C CA . LEU B 1 92 ? 12.992 -15.086 -3.393 1 97.69 92 LEU B CA 1
ATOM 2584 C C . LEU B 1 92 ? 11.602 -15.5 -2.934 1 97.69 92 LEU B C 1
ATOM 2586 O O . LEU B 1 92 ? 10.719 -15.734 -3.758 1 97.69 92 LEU B O 1
ATOM 2590 N N . VAL B 1 93 ? 11.438 -15.656 -1.621 1 98.38 93 VAL B N 1
ATOM 2591 C CA . VAL B 1 93 ? 10.156 -16.031 -1.028 1 98.38 93 VAL B CA 1
ATOM 2592 C C . VAL B 1 93 ? 9.719 -14.945 -0.041 1 98.38 93 VAL B C 1
ATOM 2594 O O . VAL B 1 93 ? 10.539 -14.391 0.689 1 98.38 93 VAL B O 1
ATOM 2597 N N . VAL B 1 94 ? 8.445 -14.625 -0.041 1 98.88 94 VAL B N 1
ATOM 2598 C CA . VAL B 1 94 ? 7.871 -13.734 0.962 1 98.88 94 VAL B CA 1
ATOM 2599 C C . VAL B 1 94 ? 7.039 -14.547 1.956 1 98.88 94 VAL B C 1
ATOM 2601 O O . VAL B 1 94 ? 6.168 -15.32 1.559 1 98.88 94 VAL B O 1
ATOM 2604 N N . ILE B 1 95 ? 7.324 -14.383 3.197 1 98.94 95 ILE B N 1
ATOM 2605 C CA . ILE B 1 95 ? 6.633 -15.094 4.262 1 98.94 95 ILE B CA 1
ATOM 2606 C C . ILE B 1 95 ? 5.781 -14.117 5.07 1 98.94 95 ILE B C 1
ATOM 2608 O O . ILE B 1 95 ? 6.293 -13.117 5.578 1 98.94 95 ILE B O 1
ATOM 2612 N N . LEU B 1 96 ? 4.516 -14.422 5.16 1 98.69 96 LEU B N 1
ATOM 2613 C CA . LEU B 1 96 ? 3.578 -13.609 5.926 1 98.69 96 LEU B CA 1
ATOM 2614 C C . LEU B 1 96 ? 3.324 -14.219 7.301 1 98.69 96 LEU B C 1
ATOM 2616 O O . LEU B 1 96 ? 2.713 -15.281 7.41 1 98.69 96 LEU B O 1
ATOM 2620 N N . ASP B 1 97 ? 3.785 -13.594 8.289 1 98.44 97 ASP B N 1
ATOM 2621 C CA . ASP B 1 97 ? 3.582 -14.023 9.672 1 98.44 97 ASP B CA 1
ATOM 2622 C C . ASP B 1 97 ? 2.295 -13.438 10.25 1 98.44 97 ASP B C 1
ATOM 2624 O O . ASP B 1 97 ? 2.338 -12.492 11.039 1 98.44 97 ASP B O 1
ATOM 2628 N N . GLN B 1 98 ? 1.205 -13.945 9.773 1 96.19 98 GLN B N 1
ATOM 2629 C CA . GLN B 1 98 ? -0.139 -13.672 10.266 1 96.19 98 GLN B CA 1
ATOM 2630 C C . GLN B 1 98 ? -0.619 -12.289 9.836 1 96.19 98 GLN B C 1
ATOM 2632 O O . GLN B 1 98 ? -1.068 -11.492 10.664 1 96.19 98 GLN B O 1
ATOM 2637 N N . ILE B 1 99 ? -0.459 -12.016 8.625 1 96.62 99 ILE B N 1
ATOM 2638 C CA . ILE B 1 99 ? -1.109 -10.852 8.031 1 96.62 99 ILE B CA 1
ATOM 2639 C C . ILE B 1 99 ? -2.574 -11.172 7.742 1 96.62 99 ILE B C 1
ATOM 2641 O O . ILE B 1 99 ? -2.877 -12.07 6.949 1 96.62 99 ILE B O 1
ATOM 2645 N N . LEU B 1 100 ? -3.486 -10.414 8.297 1 93.12 100 LEU B N 1
ATOM 2646 C CA . LEU B 1 100 ? -4.891 -10.812 8.305 1 93.12 100 LEU B CA 1
ATOM 2647 C C . LEU B 1 100 ? -5.676 -10.039 7.25 1 93.12 100 LEU B C 1
ATOM 2649 O O . LEU B 1 100 ? -6.691 -10.523 6.742 1 93.12 100 LEU B O 1
ATOM 2653 N N . ASP B 1 101 ? -5.293 -8.867 6.941 1 92.5 101 ASP B N 1
ATOM 2654 C CA . ASP B 1 101 ? -6.051 -8.016 6.027 1 92.5 101 ASP B CA 1
ATOM 2655 C C . ASP B 1 101 ? -5.883 -8.484 4.582 1 92.5 101 ASP B C 1
ATOM 2657 O O . ASP B 1 101 ? -4.789 -8.398 4.016 1 92.5 101 ASP B O 1
ATOM 2661 N N . PRO B 1 102 ? -6.977 -8.852 3.951 1 94.31 102 PRO B N 1
ATOM 2662 C CA . PRO B 1 102 ? -6.883 -9.344 2.572 1 94.31 102 PRO B CA 1
ATOM 2663 C C . PRO B 1 102 ? -6.336 -8.289 1.612 1 94.31 102 PRO B C 1
ATOM 2665 O O . PRO B 1 102 ? -5.648 -8.625 0.646 1 94.31 102 PRO B O 1
ATOM 2668 N N . GLN B 1 103 ? -6.586 -7.043 1.877 1 93.12 103 GLN B N 1
ATOM 2669 C CA . GLN B 1 103 ? -6.102 -5.977 1.01 1 93.12 103 GLN B CA 1
ATOM 2670 C C . GLN B 1 103 ? -4.578 -5.875 1.06 1 93.12 103 GLN B C 1
ATOM 2672 O O . GLN B 1 103 ? -3.93 -5.672 0.032 1 93.12 103 GLN B O 1
ATOM 2677 N N . ASN B 1 104 ? -4.082 -6.078 2.266 1 96.06 104 ASN B N 1
ATOM 2678 C CA . ASN B 1 104 ? -2.629 -6.07 2.406 1 96.06 104 ASN B CA 1
ATOM 2679 C C . ASN B 1 104 ? -1.993 -7.27 1.707 1 96.06 104 ASN B C 1
ATOM 2681 O O . ASN B 1 104 ? -0.978 -7.125 1.023 1 96.06 104 ASN B O 1
ATOM 2685 N N . VAL B 1 105 ? -2.594 -8.406 1.849 1 97.69 105 VAL B N 1
ATOM 2686 C CA . VAL B 1 105 ? -2.061 -9.602 1.213 1 97.69 105 VAL B CA 1
ATOM 2687 C C . VAL B 1 105 ? -2.096 -9.445 -0.305 1 97.69 105 VAL B C 1
ATOM 2689 O O . VAL B 1 105 ? -1.116 -9.75 -0.99 1 97.69 105 VAL B O 1
ATOM 2692 N N . GLY B 1 106 ? -3.209 -8.938 -0.811 1 97.19 106 GLY B N 1
ATOM 2693 C CA . GLY B 1 106 ? -3.277 -8.664 -2.238 1 97.19 106 GLY B CA 1
ATOM 2694 C C . GLY B 1 106 ? -2.213 -7.695 -2.715 1 97.19 106 GLY B C 1
ATOM 2695 O O . GLY B 1 106 ? -1.58 -7.918 -3.748 1 97.19 106 GLY B O 1
ATOM 2696 N N . GLY B 1 107 ? -2.02 -6.613 -1.939 1 97.5 107 GLY B N 1
ATOM 2697 C CA . GLY B 1 107 ? -0.968 -5.66 -2.262 1 97.5 107 GLY B CA 1
ATOM 2698 C C . GLY B 1 107 ? 0.416 -6.281 -2.275 1 97.5 107 GLY B C 1
ATOM 2699 O O . GLY B 1 107 ? 1.24 -5.953 -3.131 1 97.5 107 GLY B O 1
ATOM 2700 N N . ILE B 1 108 ? 0.646 -7.16 -1.377 1 98.62 108 ILE B N 1
ATOM 2701 C CA . ILE B 1 108 ? 1.93 -7.848 -1.295 1 98.62 108 ILE B CA 1
ATOM 2702 C C . ILE B 1 108 ? 2.111 -8.75 -2.514 1 98.62 108 ILE B C 1
ATOM 2704 O O . ILE B 1 108 ? 3.205 -8.828 -3.08 1 98.62 108 ILE B O 1
ATOM 2708 N N . PHE B 1 109 ? 1.061 -9.422 -2.975 1 98.19 109 PHE B N 1
ATOM 2709 C CA . PHE B 1 109 ? 1.121 -10.211 -4.195 1 98.19 109 PHE B CA 1
ATOM 2710 C C . PHE B 1 109 ? 1.496 -9.344 -5.391 1 98.19 109 PHE B C 1
ATOM 2712 O O . PHE B 1 109 ? 2.316 -9.742 -6.219 1 98.19 109 PHE B O 1
ATOM 2719 N N . ARG B 1 110 ? 0.884 -8.195 -5.422 1 97.75 110 ARG B N 1
ATOM 2720 C CA . ARG B 1 110 ? 1.154 -7.293 -6.539 1 97.75 110 ARG B CA 1
ATOM 2721 C C . ARG B 1 110 ? 2.625 -6.891 -6.574 1 97.75 110 ARG B C 1
ATOM 2723 O O . ARG B 1 110 ? 3.271 -6.977 -7.617 1 97.75 110 ARG B O 1
ATOM 2730 N N . SER B 1 111 ? 3.172 -6.5 -5.445 1 98.5 111 SER B N 1
ATOM 2731 C CA . SER B 1 111 ? 4.59 -6.164 -5.363 1 98.5 111 SER B CA 1
ATOM 2732 C C . SER B 1 111 ? 5.465 -7.395 -5.602 1 98.5 111 SER B C 1
ATOM 2734 O O . SER B 1 111 ? 6.516 -7.301 -6.234 1 98.5 111 SER B O 1
ATOM 2736 N N . SER B 1 112 ? 5.012 -8.516 -5.086 1 98.56 112 SER B N 1
ATOM 2737 C CA . SER B 1 112 ? 5.758 -9.758 -5.27 1 98.56 112 SER B CA 1
ATOM 2738 C C . SER B 1 112 ? 5.902 -10.109 -6.746 1 98.56 112 SER B C 1
ATOM 2740 O O . SER B 1 112 ? 6.988 -10.477 -7.199 1 98.56 112 SER B O 1
ATOM 2742 N N . ALA B 1 113 ? 4.832 -9.969 -7.48 1 97.94 113 ALA B N 1
ATOM 2743 C CA . ALA B 1 113 ? 4.883 -10.234 -8.914 1 97.94 113 ALA B CA 1
ATOM 2744 C C . ALA B 1 113 ? 5.797 -9.234 -9.625 1 97.94 113 ALA B C 1
ATOM 2746 O O . ALA B 1 113 ? 6.594 -9.609 -10.484 1 97.94 113 ALA B O 1
ATOM 2747 N N . ALA B 1 114 ? 5.707 -8.008 -9.227 1 97.62 114 ALA B N 1
ATOM 2748 C CA . ALA B 1 114 ? 6.5 -6.945 -9.844 1 97.62 114 ALA B CA 1
ATOM 2749 C C . ALA B 1 114 ? 7.996 -7.207 -9.672 1 97.62 114 ALA B C 1
ATOM 2751 O O . ALA B 1 114 ? 8.797 -6.891 -10.555 1 97.62 114 ALA B O 1
ATOM 2752 N N . PHE B 1 115 ? 8.344 -7.816 -8.547 1 97.81 115 PHE B N 1
ATOM 2753 C CA . PHE B 1 115 ? 9.766 -7.973 -8.242 1 97.81 115 PHE B CA 1
ATOM 2754 C C . PHE B 1 115 ? 10.164 -9.445 -8.297 1 97.81 115 PHE B C 1
ATOM 2756 O O . PHE B 1 115 ? 11.133 -9.852 -7.645 1 97.81 115 PHE B O 1
ATOM 2763 N N . SER B 1 116 ? 9.406 -10.312 -8.922 1 96.88 116 SER B N 1
ATOM 2764 C CA . SER B 1 116 ? 9.742 -11.672 -9.328 1 96.88 116 SER B CA 1
ATOM 2765 C C . SER B 1 116 ? 9.93 -12.586 -8.125 1 96.88 116 SER B C 1
ATOM 2767 O O . SER B 1 116 ? 10.891 -13.352 -8.062 1 96.88 116 SER B O 1
ATOM 2769 N N . VAL B 1 117 ? 9.102 -12.422 -7.184 1 97.88 117 VAL B N 1
ATOM 2770 C CA . VAL B 1 117 ? 9.039 -13.344 -6.055 1 97.88 117 VAL B CA 1
ATOM 2771 C C . VAL B 1 117 ? 8.562 -14.711 -6.527 1 97.88 117 VAL B C 1
ATOM 2773 O O . VAL B 1 117 ? 7.648 -14.805 -7.352 1 97.88 117 VAL B O 1
ATOM 2776 N N . ASP B 1 118 ? 9.164 -15.711 -5.98 1 97.31 118 ASP B N 1
ATOM 2777 C CA . ASP B 1 118 ? 8.906 -17.062 -6.477 1 97.31 118 ASP B CA 1
ATOM 2778 C C . ASP B 1 118 ? 7.695 -17.672 -5.777 1 97.31 118 ASP B C 1
ATOM 2780 O O . ASP B 1 118 ? 7.023 -18.547 -6.34 1 97.31 118 ASP B O 1
ATOM 2784 N N . ALA B 1 119 ? 7.449 -17.266 -4.539 1 97.88 119 ALA B N 1
ATOM 2785 C CA . ALA B 1 119 ? 6.309 -17.766 -3.781 1 97.88 119 ALA B CA 1
ATOM 2786 C C . ALA B 1 119 ? 5.984 -16.844 -2.605 1 97.88 119 ALA B C 1
ATOM 2788 O O . ALA B 1 119 ? 6.875 -16.172 -2.072 1 97.88 119 ALA B O 1
ATOM 2789 N N . VAL B 1 120 ? 4.746 -16.828 -2.279 1 98.44 120 VAL B N 1
ATOM 2790 C CA . VAL B 1 120 ? 4.289 -16.234 -1.025 1 98.44 120 VAL B CA 1
ATOM 2791 C C . VAL B 1 120 ? 3.807 -17.328 -0.08 1 98.44 120 VAL B C 1
ATOM 2793 O O . VAL B 1 120 ? 3.051 -18.219 -0.483 1 98.44 120 VAL B O 1
ATOM 2796 N N . MET B 1 121 ? 4.312 -17.281 1.129 1 98.38 121 MET B N 1
ATOM 2797 C CA . MET B 1 121 ? 3.994 -18.312 2.111 1 98.38 121 MET B CA 1
ATOM 2798 C C . MET B 1 121 ? 3.303 -17.719 3.33 1 98.38 121 MET B C 1
ATOM 2800 O O . MET B 1 121 ? 3.682 -16.641 3.793 1 98.38 121 MET B O 1
ATOM 2804 N N . THR B 1 122 ? 2.303 -18.391 3.795 1 97.75 122 THR B N 1
ATOM 2805 C CA . THR B 1 122 ? 1.586 -17.969 4.992 1 97.75 122 THR B CA 1
ATOM 2806 C C . THR B 1 122 ? 1.141 -19.172 5.816 1 97.75 122 THR B C 1
ATOM 2808 O O . THR B 1 122 ? 1.421 -20.312 5.453 1 97.75 122 THR B O 1
ATOM 2811 N N . THR B 1 123 ? 0.515 -18.891 6.973 1 96.88 123 THR B N 1
ATOM 2812 C CA . THR B 1 123 ? 0.007 -19.969 7.812 1 96.88 123 THR B CA 1
ATOM 2813 C C . THR B 1 123 ? -1.419 -20.344 7.414 1 96.88 123 THR B C 1
ATOM 2815 O O . THR B 1 123 ? -2.156 -19.516 6.883 1 96.88 123 THR B O 1
ATOM 2818 N N . VAL B 1 124 ? -1.753 -21.562 7.688 1 95.5 124 VAL B N 1
ATOM 2819 C CA . VAL B 1 124 ? -3.123 -22.016 7.461 1 95.5 124 VAL B CA 1
ATOM 2820 C C . VAL B 1 124 ? -4.082 -21.219 8.336 1 95.5 124 VAL B C 1
ATOM 2822 O O . VAL B 1 124 ? -5.102 -20.719 7.855 1 95.5 124 VAL B O 1
ATOM 2825 N N . ASP B 1 125 ? -3.648 -21.062 9.562 1 94.56 125 ASP B N 1
ATOM 2826 C CA . ASP B 1 125 ? -4.445 -20.281 10.508 1 94.56 125 ASP B CA 1
ATOM 2827 C C . ASP B 1 125 ? -3.973 -18.828 10.555 1 94.56 125 ASP B C 1
ATOM 2829 O O . ASP B 1 125 ? -2.809 -18.547 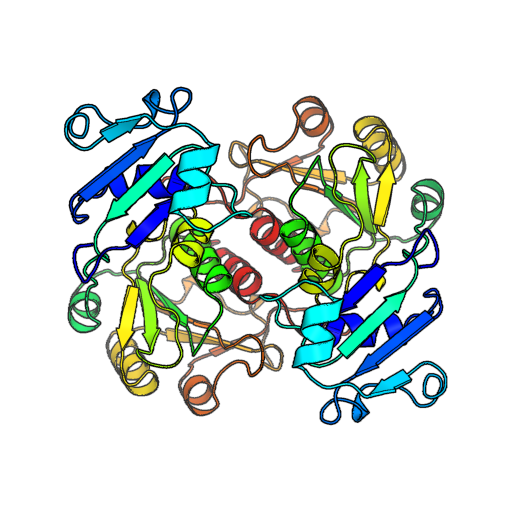10.266 1 94.56 125 ASP B O 1
ATOM 2833 N N . ASN B 1 126 ? -4.918 -17.938 10.891 1 93.62 126 ASN B N 1
ATOM 2834 C CA . ASN B 1 126 ? -4.609 -16.516 11.062 1 93.62 126 ASN B CA 1
ATOM 2835 C C . ASN B 1 126 ? -4.078 -15.898 9.773 1 93.62 126 ASN B C 1
ATOM 2837 O O . ASN B 1 126 ? -3.043 -15.227 9.789 1 93.62 126 ASN B O 1
ATOM 2841 N N . SER B 1 127 ? -4.68 -16.25 8.719 1 94 127 SER B N 1
ATOM 2842 C CA . SER B 1 127 ? -4.434 -15.719 7.387 1 94 127 SER B CA 1
ATOM 2843 C C . SER B 1 127 ? -5.723 -15.648 6.57 1 94 127 SER B C 1
ATOM 2845 O O . SER B 1 127 ? -6.664 -16.391 6.824 1 94 127 SER B O 1
ATOM 2847 N N . PRO B 1 128 ? -5.734 -14.766 5.691 1 91.19 128 PRO B N 1
ATOM 2848 C CA . PRO B 1 128 ? -6.969 -14.703 4.902 1 91.19 128 PRO B CA 1
ATOM 2849 C C . PRO B 1 128 ? -7.039 -15.797 3.834 1 91.19 128 PRO B C 1
ATOM 2851 O O . PRO B 1 128 ? -6.008 -16.219 3.309 1 91.19 128 PRO B O 1
ATOM 2854 N N . HIS B 1 129 ? -8.234 -16.125 3.592 1 87.94 129 HIS B N 1
ATOM 2855 C CA . HIS B 1 129 ? -8.5 -16.984 2.434 1 87.94 129 HIS B CA 1
ATOM 2856 C C . HIS B 1 129 ? -8.5 -16.156 1.146 1 87.94 129 HIS B C 1
ATOM 2858 O O . HIS B 1 129 ? -8.375 -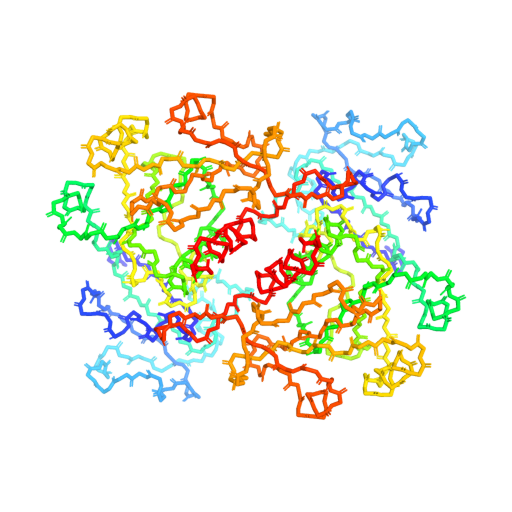14.938 1.182 1 87.94 129 HIS B O 1
ATOM 2864 N N . GLU B 1 130 ? -8.508 -16.922 0.05 1 88.5 130 GLU B N 1
ATOM 2865 C CA . GLU B 1 130 ? -8.734 -16.25 -1.228 1 88.5 130 GLU B CA 1
ATOM 2866 C C . GLU B 1 130 ? -10.125 -15.617 -1.281 1 88.5 130 GLU B C 1
ATOM 2868 O O . GLU B 1 130 ? -11.133 -16.328 -1.248 1 88.5 130 GLU B O 1
ATOM 2873 N N . THR B 1 131 ? -10.164 -14.359 -1.213 1 86.75 131 THR B N 1
ATOM 2874 C CA . THR B 1 131 ? -11.422 -13.617 -1.27 1 86.75 131 THR B CA 1
ATOM 2875 C C . THR B 1 131 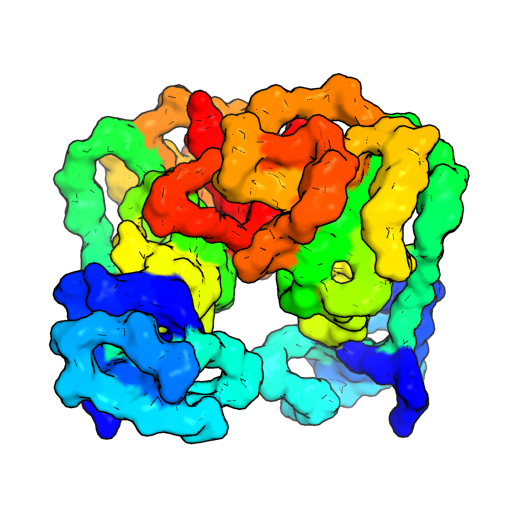? -11.422 -12.633 -2.441 1 86.75 131 THR B C 1
ATOM 2877 O O . THR B 1 131 ? -10.359 -12.289 -2.961 1 86.75 131 THR B O 1
ATOM 2880 N N . PRO B 1 132 ? -12.617 -12.195 -2.805 1 85.44 132 PRO B N 1
ATOM 2881 C CA . PRO B 1 132 ? -12.688 -11.195 -3.877 1 85.44 132 PRO B CA 1
ATOM 2882 C C . PRO B 1 132 ? -11.898 -9.93 -3.561 1 85.44 132 PRO B C 1
ATOM 2884 O O . PRO B 1 132 ? -11.273 -9.352 -4.449 1 85.44 132 PRO B O 1
ATOM 2887 N N . SER B 1 133 ? -11.914 -9.586 -2.285 1 86.5 133 SER B N 1
ATOM 2888 C CA . SER B 1 133 ? -11.18 -8.383 -1.89 1 86.5 133 SER B CA 1
ATOM 2889 C C . SER B 1 133 ? -9.68 -8.586 -2.041 1 86.5 133 SER B C 1
ATOM 2891 O O . SER B 1 133 ? -8.969 -7.68 -2.496 1 86.5 133 SER B O 1
ATOM 2893 N N . LEU B 1 134 ? -9.227 -9.758 -1.661 1 92.81 134 LEU B N 1
ATOM 2894 C CA . LEU B 1 134 ? -7.809 -10.078 -1.777 1 92.81 134 LEU B CA 1
ATOM 2895 C C . LEU B 1 134 ? -7.375 -10.102 -3.24 1 92.81 134 LEU B C 1
ATOM 2897 O O . LEU B 1 134 ? -6.41 -9.438 -3.619 1 92.81 134 LEU B O 1
ATOM 2901 N N . THR B 1 135 ? -8.125 -10.797 -4.066 1 92.94 135 THR B N 1
ATOM 2902 C CA . THR B 1 135 ? -7.738 -10.953 -5.465 1 92.94 135 THR B CA 1
ATOM 2903 C C . THR B 1 135 ? -7.879 -9.625 -6.215 1 92.94 135 THR B C 1
ATOM 2905 O O . THR B 1 135 ? -7.078 -9.328 -7.105 1 92.94 135 THR B O 1
ATOM 2908 N N . LYS B 1 136 ? -8.836 -8.852 -5.852 1 91 136 LYS B N 1
ATOM 2909 C CA . LYS B 1 136 ? -8.984 -7.539 -6.469 1 91 136 LYS B CA 1
ATOM 2910 C C . LYS B 1 136 ? -7.785 -6.645 -6.16 1 91 136 LYS B C 1
ATOM 2912 O O . LYS B 1 136 ? -7.266 -5.965 -7.047 1 91 136 LYS B O 1
ATOM 2917 N N . SER B 1 137 ? -7.355 -6.656 -4.906 1 92.56 137 SER B N 1
ATOM 2918 C CA . SER B 1 137 ? -6.238 -5.816 -4.496 1 92.56 137 SER B CA 1
ATOM 2919 C C . SER B 1 137 ? -4.93 -6.289 -5.117 1 92.56 137 SER B C 1
ATOM 2921 O O . SER B 1 137 ? -3.984 -5.508 -5.262 1 92.56 137 SER B O 1
ATOM 2923 N N . ALA B 1 138 ? -4.883 -7.547 -5.547 1 96.06 138 ALA B N 1
ATOM 2924 C CA . ALA B 1 138 ? -3.707 -8.094 -6.219 1 96.06 138 ALA B CA 1
ATOM 2925 C C . ALA B 1 138 ? -3.666 -7.68 -7.684 1 96.06 138 ALA B C 1
ATOM 2927 O O . ALA B 1 138 ? -2.639 -7.832 -8.352 1 96.06 138 ALA B O 1
ATOM 2928 N N . ALA B 1 139 ? -4.781 -7.211 -8.188 1 93.38 139 ALA B N 1
ATOM 2929 C CA . ALA B 1 139 ? -4.879 -6.617 -9.516 1 93.38 139 ALA B CA 1
ATOM 2930 C C . ALA B 1 139 ? -4.383 -7.59 -10.586 1 93.38 139 ALA B C 1
ATOM 2932 O O . ALA B 1 139 ? -3.574 -7.219 -11.445 1 93.38 139 ALA B O 1
ATOM 2933 N N . GLY B 1 140 ? -4.727 -8.867 -10.422 1 94.19 140 GLY B N 1
ATOM 2934 C CA . GLY B 1 140 ? -4.449 -9.852 -11.461 1 94.19 140 GLY B CA 1
ATOM 2935 C C . GLY B 1 140 ? -3.162 -10.617 -11.219 1 94.19 140 GLY B C 1
ATOM 2936 O O . GLY B 1 140 ? -2.795 -11.484 -12.016 1 94.19 140 GLY B O 1
ATOM 2937 N N . THR B 1 141 ? -2.496 -10.367 -10.148 1 96.56 141 THR B N 1
ATOM 2938 C CA . THR B 1 141 ? -1.187 -10.977 -9.945 1 96.56 141 THR B CA 1
ATOM 2939 C C . THR B 1 141 ? -1.287 -12.172 -9 1 96.56 141 THR B C 1
ATOM 2941 O O . THR B 1 141 ? -0.333 -12.938 -8.859 1 96.56 141 THR B O 1
ATOM 2944 N N . PHE B 1 142 ? -2.426 -12.414 -8.43 1 95.81 142 PHE B N 1
ATOM 2945 C CA . PHE B 1 142 ? -2.607 -13.492 -7.461 1 95.81 142 PHE B CA 1
ATOM 2946 C C . PHE B 1 142 ? -2.324 -14.844 -8.094 1 95.81 142 PHE B C 1
ATOM 2948 O O . PHE B 1 142 ? -1.687 -15.703 -7.48 1 95.81 142 PHE B O 1
ATOM 2955 N N . ASP B 1 143 ? -2.676 -14.969 -9.352 1 93.5 143 ASP B N 1
ATOM 2956 C CA . ASP B 1 143 ? -2.574 -16.25 -10.039 1 93.5 143 ASP B CA 1
ATOM 2957 C C . ASP B 1 143 ? -1.153 -16.5 -10.539 1 93.5 143 ASP B C 1
ATOM 2959 O O . ASP B 1 143 ? -0.826 -17.609 -10.977 1 93.5 143 ASP B O 1
ATOM 2963 N N . LEU B 1 144 ? -0.284 -15.523 -10.422 1 94.06 144 LEU B N 1
ATOM 2964 C CA . LEU B 1 144 ? 1.043 -15.609 -11.016 1 94.06 144 LEU B CA 1
ATOM 2965 C C . LEU B 1 144 ? 2.041 -16.219 -10.039 1 94.06 144 LEU B C 1
ATOM 2967 O O . LEU B 1 144 ? 3.127 -16.641 -10.438 1 94.06 144 LEU B O 1
ATOM 2971 N N . ILE B 1 145 ? 1.671 -16.219 -8.75 1 95.31 145 ILE B N 1
ATOM 2972 C CA . ILE B 1 145 ? 2.613 -16.625 -7.715 1 95.31 145 ILE B CA 1
ATOM 2973 C C . ILE B 1 145 ? 1.966 -17.688 -6.816 1 95.31 145 ILE B C 1
ATOM 2975 O O . ILE B 1 145 ? 0.85 -17.484 -6.328 1 95.31 145 ILE B O 1
ATOM 2979 N N . PRO B 1 146 ? 2.654 -18.781 -6.566 1 95.62 146 PRO B N 1
ATOM 2980 C CA . PRO B 1 146 ? 2.096 -19.75 -5.621 1 95.62 146 PRO B CA 1
ATOM 2981 C C . PRO B 1 146 ? 1.867 -19.172 -4.234 1 95.62 146 PRO B C 1
ATOM 2983 O O . PRO B 1 146 ? 2.705 -18.406 -3.734 1 95.62 146 PRO B O 1
ATOM 2986 N N . PHE B 1 147 ? 0.715 -19.5 -3.736 1 96.62 147 PHE B N 1
ATOM 2987 C CA . PHE B 1 147 ? 0.375 -19.141 -2.365 1 96.62 147 PHE B CA 1
ATOM 2988 C C . PHE B 1 147 ? 0.428 -20.359 -1.452 1 96.62 147 PHE B C 1
ATOM 2990 O O . PHE B 1 147 ? -0.542 -21.109 -1.36 1 96.62 147 PHE B O 1
ATOM 2997 N N . ILE B 1 148 ? 1.504 -20.469 -0.709 1 97.06 148 ILE B N 1
ATOM 2998 C CA . ILE B 1 148 ? 1.773 -21.672 0.064 1 97.06 148 ILE B CA 1
ATOM 2999 C C . ILE B 1 148 ? 1.266 -21.5 1.492 1 97.06 148 ILE B C 1
ATOM 3001 O O . ILE B 1 148 ? 1.58 -20.5 2.15 1 97.06 148 ILE B O 1
ATOM 3005 N N . ARG B 1 149 ? 0.523 -22.422 1.908 1 96.62 149 ARG B N 1
ATOM 3006 C CA . ARG B 1 149 ? 0.036 -22.406 3.283 1 96.62 149 ARG B CA 1
ATOM 3007 C C . ARG B 1 149 ? 0.678 -23.516 4.109 1 96.62 149 ARG B C 1
ATOM 3009 O O . ARG B 1 149 ? 0.693 -24.672 3.697 1 96.62 149 ARG B O 1
ATOM 3016 N N . VAL B 1 150 ? 1.12 -23.125 5.25 1 97.62 150 VAL B N 1
ATOM 3017 C CA . VAL B 1 150 ? 1.801 -24.094 6.113 1 97.62 150 VAL B CA 1
ATOM 3018 C C . VAL B 1 150 ? 1.18 -24.062 7.508 1 97.62 150 VAL B C 1
ATOM 3020 O O . VAL B 1 150 ? 0.58 -23.062 7.91 1 97.62 150 VAL B O 1
ATOM 3023 N N . VAL B 1 151 ? 1.311 -25.109 8.195 1 96.88 151 VAL B N 1
ATOM 3024 C CA . VAL B 1 151 ? 0.771 -25.203 9.547 1 96.88 151 VAL B CA 1
ATOM 3025 C C . VAL B 1 151 ? 1.744 -24.562 10.539 1 96.88 151 VAL B C 1
ATOM 3027 O O . VAL B 1 151 ? 1.351 -23.719 11.352 1 96.88 151 VAL B O 1
ATOM 3030 N N . ASN B 1 152 ? 3.02 -24.938 10.398 1 97.5 152 ASN B N 1
ATOM 3031 C CA . ASN B 1 152 ? 4.062 -24.438 11.297 1 97.5 152 ASN B CA 1
ATOM 3032 C C . ASN B 1 152 ? 5.074 -23.578 10.555 1 97.5 152 ASN B C 1
ATOM 3034 O O . ASN B 1 152 ? 5.922 -24.094 9.82 1 97.5 152 ASN B O 1
ATOM 3038 N N . LEU B 1 153 ? 5.004 -22.312 10.883 1 98.06 153 LEU B N 1
ATOM 3039 C CA . LEU B 1 153 ? 5.82 -21.344 10.148 1 98.06 153 LEU B CA 1
ATOM 3040 C C . LEU B 1 153 ? 7.297 -21.531 10.469 1 98.06 153 LEU B C 1
ATOM 3042 O O . LEU B 1 153 ? 8.141 -21.516 9.562 1 98.06 153 LEU B O 1
ATOM 3046 N N . VAL B 1 154 ? 7.617 -21.719 11.711 1 98.31 154 VAL B N 1
ATOM 3047 C CA . VAL B 1 154 ? 9 -21.844 12.156 1 98.31 154 VAL B CA 1
ATOM 3048 C C . VAL B 1 154 ? 9.633 -23.094 11.531 1 98.31 154 VAL B C 1
ATOM 3050 O O . VAL B 1 154 ? 10.758 -23.031 11.023 1 98.31 154 VAL B O 1
ATOM 3053 N N . GLN B 1 155 ? 8.93 -24.172 11.547 1 98.31 155 GLN B N 1
ATOM 3054 C CA . GLN B 1 155 ? 9.414 -25.391 10.906 1 98.31 155 GLN B CA 1
ATOM 3055 C C . GLN B 1 155 ? 9.648 -25.172 9.414 1 98.31 155 GLN B C 1
ATOM 3057 O O . GLN B 1 155 ? 10.625 -25.672 8.852 1 98.31 155 GLN B O 1
ATOM 3062 N N . SER B 1 156 ? 8.773 -24.484 8.797 1 98.56 156 SER B N 1
ATOM 3063 C CA . SER B 1 156 ? 8.891 -24.203 7.371 1 98.56 156 SER B CA 1
ATOM 3064 C C . SER B 1 156 ? 10.094 -23.312 7.078 1 98.56 156 SER B C 1
ATOM 3066 O O . SER B 1 156 ? 10.781 -23.516 6.07 1 98.56 156 SER B O 1
ATOM 3068 N N . ILE B 1 157 ? 10.328 -22.344 7.938 1 98.75 157 ILE B N 1
ATOM 3069 C CA . ILE B 1 157 ? 11.5 -21.484 7.824 1 98.75 157 ILE B CA 1
ATOM 3070 C C . ILE B 1 157 ? 12.773 -22.328 7.918 1 98.75 157 ILE B C 1
ATOM 3072 O O . ILE B 1 157 ? 13.703 -22.156 7.129 1 98.75 157 ILE B O 1
ATOM 3076 N N . GLU B 1 158 ? 12.773 -23.281 8.812 1 98.56 158 GLU B N 1
ATOM 3077 C CA . GLU B 1 158 ? 13.93 -24.156 8.977 1 98.56 158 GLU B CA 1
ATOM 3078 C C . GLU B 1 158 ? 14.156 -25 7.727 1 98.56 158 GLU B C 1
ATOM 3080 O O . GLU B 1 158 ? 15.297 -25.234 7.324 1 98.56 158 GLU B O 1
ATOM 3085 N N . ILE B 1 159 ? 13.109 -25.484 7.172 1 98.12 159 ILE B N 1
ATOM 3086 C CA . ILE B 1 159 ? 13.195 -26.266 5.938 1 98.12 159 ILE B CA 1
ATOM 3087 C C . ILE B 1 159 ? 13.82 -25.406 4.836 1 98.12 159 ILE B C 1
ATOM 3089 O O . ILE B 1 159 ? 14.703 -25.875 4.113 1 98.12 159 ILE B O 1
ATOM 3093 N N . LEU B 1 160 ? 13.43 -24.156 4.691 1 98.19 160 LEU B N 1
ATOM 3094 C CA . LEU B 1 160 ? 13.984 -23.234 3.693 1 98.19 160 LEU B CA 1
ATOM 3095 C C . LEU B 1 160 ? 15.469 -23 3.941 1 98.19 160 LEU B C 1
ATOM 3097 O O . LEU B 1 160 ? 16.266 -23 3.002 1 98.19 160 LEU B O 1
ATOM 3101 N N . LYS B 1 161 ? 15.812 -22.844 5.219 1 98.19 161 LYS B N 1
ATOM 3102 C CA . LYS B 1 161 ? 17.219 -22.609 5.562 1 98.19 161 LYS B CA 1
ATOM 3103 C C . LYS B 1 161 ? 18.078 -23.797 5.168 1 98.19 161 LYS B C 1
ATOM 3105 O O . LYS B 1 161 ? 19.188 -23.609 4.664 1 98.19 161 LYS B O 1
ATOM 3110 N N . LYS B 1 162 ? 17.562 -24.969 5.363 1 97 162 LYS B N 1
ATOM 3111 C CA . LYS B 1 162 ? 18.281 -26.188 4.969 1 97 162 LYS B CA 1
ATOM 3112 C C . LYS B 1 162 ? 18.484 -26.234 3.457 1 97 162 LYS B C 1
ATOM 3114 O O . LYS B 1 162 ? 19.391 -26.922 2.969 1 97 162 LYS B O 1
ATOM 3119 N N . ARG B 1 163 ? 17.672 -25.484 2.777 1 96.38 163 ARG B N 1
ATOM 3120 C CA . ARG B 1 163 ? 17.766 -25.453 1.321 1 96.38 163 ARG B CA 1
ATOM 3121 C C . ARG B 1 163 ? 18.547 -24.234 0.852 1 96.38 163 ARG B C 1
ATOM 3123 O O . ARG B 1 163 ? 18.484 -23.859 -0.326 1 96.38 163 ARG B O 1
ATOM 3130 N N . GLY B 1 164 ? 19.141 -23.469 1.751 1 96.69 164 GLY B N 1
ATOM 3131 C CA . GLY B 1 164 ? 20.078 -22.422 1.389 1 96.69 164 GLY B CA 1
ATOM 3132 C C . GLY B 1 164 ? 19.469 -21.031 1.473 1 96.69 164 GLY B C 1
ATOM 3133 O O . GLY B 1 164 ? 20.109 -20.047 1.073 1 96.69 164 GLY B O 1
ATOM 3134 N N . PHE B 1 165 ? 18.281 -20.891 2.008 1 98.12 165 PHE B N 1
ATOM 3135 C CA . PHE B 1 165 ? 17.656 -19.578 2.123 1 98.12 165 PHE B CA 1
ATOM 3136 C C . PHE B 1 165 ? 18.219 -18.812 3.326 1 98.12 165 PHE B C 1
ATOM 3138 O O . PHE B 1 165 ? 18.391 -19.391 4.402 1 98.12 165 PHE B O 1
ATOM 3145 N N . TRP B 1 166 ? 18.484 -17.609 3.107 1 98.56 166 TRP B N 1
ATOM 3146 C CA . TRP B 1 166 ? 18.703 -16.656 4.199 1 98.56 166 TRP B CA 1
ATOM 3147 C C . TRP B 1 166 ? 17.406 -15.93 4.551 1 98.56 166 TRP B C 1
ATOM 3149 O O . TRP B 1 166 ? 16.734 -15.391 3.67 1 98.56 166 TRP B O 1
ATOM 3159 N N . VAL B 1 167 ? 17.109 -15.961 5.793 1 98.81 167 VAL B N 1
ATOM 3160 C CA . VAL B 1 167 ? 15.805 -15.453 6.234 1 98.81 167 VAL B CA 1
ATOM 3161 C C . VAL B 1 167 ? 15.977 -14.055 6.824 1 98.81 167 VAL B C 1
ATOM 3163 O O . VAL B 1 167 ? 16.719 -13.859 7.785 1 98.81 167 VAL B O 1
ATOM 3166 N N . MET B 1 168 ? 15.297 -13.117 6.23 1 98.62 168 MET B N 1
ATOM 3167 C CA . MET B 1 168 ? 15.344 -11.727 6.652 1 98.62 168 MET B CA 1
ATOM 3168 C C . MET B 1 168 ? 13.969 -11.25 7.121 1 98.62 168 MET B C 1
ATOM 3170 O O . MET B 1 168 ? 12.992 -11.336 6.375 1 98.62 168 MET B O 1
ATOM 3174 N N . GLY B 1 169 ? 13.891 -10.797 8.352 1 98.75 169 GLY B N 1
ATOM 3175 C CA . GLY B 1 169 ? 12.656 -10.227 8.875 1 98.75 169 GLY B CA 1
ATOM 3176 C C . GLY B 1 169 ? 12.695 -8.711 8.953 1 98.75 169 GLY B C 1
ATOM 3177 O O . GLY B 1 169 ? 13.75 -8.125 9.195 1 98.75 169 GLY B O 1
ATOM 3178 N N . LEU B 1 170 ? 11.539 -8.055 8.781 1 98.31 170 LEU B N 1
ATOM 3179 C CA . LEU B 1 170 ? 11.422 -6.613 8.992 1 98.31 170 LEU B CA 1
ATOM 3180 C C . LEU B 1 170 ? 10.82 -6.309 10.359 1 98.31 170 LEU B C 1
ATOM 3182 O O . LEU B 1 170 ? 9.789 -6.883 10.727 1 98.31 170 LEU B O 1
ATOM 3186 N N . ASP B 1 171 ? 11.43 -5.496 11.039 1 97.31 171 ASP B N 1
ATOM 3187 C CA . ASP B 1 171 ? 11 -5.055 12.367 1 97.31 171 ASP B CA 1
ATOM 3188 C C . ASP B 1 171 ? 11.398 -3.605 12.617 1 97.31 171 ASP B C 1
ATOM 3190 O O . ASP B 1 171 ? 12.586 -3.268 12.578 1 97.31 171 ASP B O 1
ATOM 3194 N N . GLY B 1 172 ? 10.422 -2.777 12.938 1 94.25 172 GLY B N 1
ATOM 3195 C CA . GLY B 1 172 ? 10.688 -1.364 13.164 1 94.25 172 GLY B CA 1
ATOM 3196 C C . GLY B 1 172 ? 11.633 -1.105 14.32 1 94.25 172 GLY B C 1
ATOM 3197 O O . GLY B 1 172 ? 12.219 -0.026 14.414 1 94.25 172 GLY B O 1
ATOM 3198 N N . LYS B 1 173 ? 11.867 -2.076 15.172 1 93.75 173 LYS B N 1
ATOM 3199 C CA . LYS B 1 173 ? 12.703 -1.911 16.359 1 93.75 173 LYS B CA 1
ATOM 3200 C C . LYS B 1 173 ? 14.07 -2.557 16.156 1 93.75 173 LYS B C 1
ATOM 3202 O O . LYS B 1 173 ? 14.867 -2.639 17.094 1 93.75 173 LYS B O 1
ATOM 3207 N N . ALA B 1 174 ? 14.305 -3.064 14.953 1 96.75 174 ALA B N 1
ATOM 3208 C CA . ALA B 1 174 ? 15.586 -3.707 14.68 1 96.75 174 ALA B CA 1
ATOM 3209 C C . ALA B 1 174 ? 16.734 -2.725 14.844 1 96.75 174 ALA B C 1
ATOM 3211 O O . ALA B 1 174 ? 16.531 -1.509 14.875 1 96.75 174 ALA B O 1
ATOM 3212 N N . GLU B 1 175 ? 17.891 -3.256 15 1 96.44 175 GLU B N 1
ATOM 3213 C CA . GLU B 1 175 ? 19.078 -2.436 15.18 1 96.44 175 GLU B CA 1
ATOM 3214 C C . GLU B 1 175 ? 19.656 -1.997 13.828 1 96.44 175 GLU B C 1
ATOM 3216 O O . GLU B 1 175 ? 20.109 -0.859 13.68 1 96.44 175 GLU B O 1
ATOM 3221 N N . ASN B 1 176 ? 19.625 -2.863 12.875 1 97.25 176 ASN B N 1
ATOM 3222 C CA . ASN B 1 176 ? 20.25 -2.596 11.586 1 97.25 176 ASN B CA 1
ATOM 3223 C C . ASN B 1 176 ? 19.219 -2.141 10.547 1 97.25 176 ASN B C 1
ATOM 3225 O O . ASN B 1 176 ? 18.062 -2.52 10.609 1 97.25 176 ASN B O 1
ATOM 3229 N N . TYR B 1 177 ? 19.719 -1.327 9.648 1 96.69 177 TYR B N 1
ATOM 3230 C CA . TYR B 1 177 ? 18.859 -0.79 8.594 1 96.69 177 TYR B CA 1
ATOM 3231 C C . TYR B 1 177 ? 18.844 -1.715 7.383 1 96.69 177 TYR B C 1
ATOM 3233 O O . TYR B 1 177 ? 19.844 -2.391 7.094 1 96.69 177 TYR B O 1
ATOM 3241 N N . LEU B 1 178 ? 17.703 -1.735 6.672 1 96.94 178 LEU B N 1
ATOM 3242 C CA . LEU B 1 178 ? 17.547 -2.477 5.426 1 96.94 178 LEU B CA 1
ATOM 3243 C C . LEU B 1 178 ? 18.625 -2.096 4.418 1 96.94 178 LEU B C 1
ATOM 3245 O O . LEU B 1 178 ? 19.141 -2.955 3.699 1 96.94 178 LEU B O 1
ATOM 3249 N N . SER B 1 179 ? 19.047 -0.834 4.43 1 92.94 179 SER B N 1
ATOM 3250 C CA . SER B 1 179 ? 20 -0.302 3.461 1 92.94 179 SER B CA 1
ATOM 3251 C C . SER B 1 179 ? 21.391 -0.925 3.643 1 92.94 179 SER B C 1
ATOM 3253 O O . SER B 1 179 ? 22.219 -0.856 2.746 1 92.94 179 SER B O 1
ATOM 3255 N N . THR B 1 180 ? 21.609 -1.506 4.793 1 93.19 180 THR B N 1
ATOM 3256 C CA . THR B 1 180 ? 22.922 -2.082 5.066 1 93.19 180 THR B CA 1
ATOM 3257 C C . THR B 1 180 ? 23 -3.512 4.543 1 93.19 180 THR B C 1
ATOM 3259 O O . THR B 1 180 ? 24.078 -4.094 4.48 1 93.19 180 THR B O 1
ATOM 3262 N N . PHE B 1 181 ? 21.891 -4.102 4.168 1 94.69 181 PHE B N 1
ATOM 3263 C CA . PHE B 1 181 ? 21.844 -5.457 3.633 1 94.69 181 PHE B CA 1
ATOM 3264 C C . PHE B 1 181 ? 22.172 -5.461 2.143 1 94.69 181 PHE B C 1
ATOM 3266 O O . PHE B 1 181 ? 21.5 -4.797 1.354 1 94.69 181 PHE B O 1
ATOM 3273 N N . ASN B 1 182 ? 23.172 -6.195 1.749 1 94.25 182 ASN B N 1
ATOM 3274 C CA . ASN B 1 182 ? 23.531 -6.344 0.344 1 94.25 182 ASN B CA 1
ATOM 3275 C C . ASN B 1 182 ? 22.953 -7.621 -0.256 1 94.25 182 ASN B C 1
ATOM 3277 O O . ASN B 1 182 ? 23.547 -8.695 -0.128 1 94.25 182 ASN B O 1
ATOM 3281 N N . PRO B 1 183 ? 21.953 -7.5 -0.982 1 92.69 183 PRO B N 1
ATOM 3282 C CA . PRO B 1 183 ? 21.25 -8.688 -1.473 1 92.69 183 PRO B CA 1
ATOM 3283 C C . PRO B 1 183 ? 22.078 -9.484 -2.48 1 92.69 183 PRO B C 1
ATOM 3285 O O . PRO B 1 183 ? 21.828 -10.672 -2.695 1 92.69 183 PRO B O 1
ATOM 3288 N N . VAL B 1 184 ? 23.047 -8.891 -3.094 1 91.5 184 VAL B N 1
ATOM 3289 C CA . VAL B 1 184 ? 23.859 -9.539 -4.125 1 91.5 184 VAL B CA 1
ATOM 3290 C C . VAL B 1 184 ? 24.641 -10.703 -3.514 1 91.5 184 VAL B C 1
ATOM 3292 O O . VAL B 1 184 ? 24.984 -11.664 -4.207 1 91.5 184 VAL B O 1
ATOM 3295 N N . SER B 1 185 ? 24.812 -10.664 -2.258 1 93.62 185 SER B N 1
ATOM 3296 C CA . SER B 1 185 ? 25.641 -11.656 -1.564 1 93.62 185 SER B CA 1
ATOM 3297 C C . SER B 1 185 ? 24.844 -12.914 -1.241 1 93.62 185 SER B C 1
ATOM 3299 O O . SER B 1 185 ? 25.391 -13.898 -0.753 1 93.62 185 SER B O 1
ATOM 3301 N N . TYR B 1 186 ? 23.531 -12.922 -1.596 1 95.5 186 TYR B N 1
ATOM 3302 C CA . TYR B 1 186 ? 22.656 -14.023 -1.2 1 95.5 186 TYR B CA 1
ATOM 3303 C C . TYR B 1 186 ? 21.812 -14.508 -2.379 1 95.5 186 TYR B C 1
ATOM 3305 O O . TYR B 1 186 ? 21.031 -13.742 -2.945 1 95.5 186 TYR B O 1
ATOM 3313 N N . ASP B 1 187 ? 21.922 -15.742 -2.615 1 95.94 187 ASP B N 1
ATOM 3314 C CA . ASP B 1 187 ? 21.234 -16.297 -3.777 1 95.94 187 ASP B CA 1
ATOM 3315 C C . ASP B 1 187 ? 19.766 -16.594 -3.461 1 95.94 187 ASP B C 1
ATOM 3317 O O . ASP B 1 187 ? 18.891 -16.359 -4.297 1 95.94 187 ASP B O 1
ATOM 3321 N N . LYS B 1 188 ? 19.531 -17.125 -2.273 1 97.5 188 LYS B N 1
ATOM 3322 C CA . LYS B 1 188 ? 18.188 -17.453 -1.852 1 97.5 188 LYS B CA 1
ATOM 3323 C C . LYS B 1 188 ? 17.781 -16.656 -0.607 1 97.5 188 LYS B C 1
ATOM 3325 O O . LYS B 1 188 ? 18.469 -16.719 0.417 1 97.5 188 LYS B O 1
ATOM 3330 N N . ILE B 1 189 ? 16.719 -15.891 -0.728 1 98.25 189 ILE B N 1
ATOM 3331 C CA . ILE B 1 189 ? 16.297 -15.023 0.366 1 98.25 189 ILE B CA 1
ATOM 3332 C C . ILE B 1 189 ? 14.828 -15.281 0.694 1 98.25 189 ILE B C 1
ATOM 3334 O O . ILE B 1 189 ? 14.008 -15.453 -0.208 1 98.25 189 ILE B O 1
ATOM 3338 N N . ALA B 1 190 ? 14.508 -15.383 1.951 1 98.69 190 ALA B N 1
ATOM 3339 C CA . ALA B 1 190 ? 13.133 -15.352 2.457 1 98.69 190 ALA B CA 1
ATOM 3340 C C . ALA B 1 190 ? 12.875 -14.07 3.252 1 98.69 190 ALA B C 1
ATOM 3342 O O . ALA B 1 190 ? 13.547 -13.805 4.25 1 98.69 190 ALA B O 1
ATOM 3343 N N . LEU B 1 191 ? 11.992 -13.273 2.779 1 98.88 191 LEU B N 1
ATOM 3344 C CA . LEU B 1 191 ? 11.586 -12.047 3.457 1 98.88 191 LEU B CA 1
ATOM 3345 C C . LEU B 1 191 ? 10.375 -12.297 4.348 1 98.88 191 LEU B C 1
ATOM 3347 O O . LEU B 1 191 ? 9.312 -12.688 3.859 1 98.88 191 LEU B O 1
ATOM 3351 N N . VAL B 1 192 ? 10.477 -12.055 5.594 1 98.94 192 VAL B N 1
ATOM 3352 C CA . VAL B 1 192 ? 9.383 -12.297 6.535 1 98.94 192 VAL B CA 1
ATOM 3353 C C . VAL B 1 192 ? 8.773 -10.961 6.961 1 98.94 192 VAL B C 1
ATOM 3355 O O . VAL B 1 192 ? 9.484 -10.055 7.395 1 98.94 192 VAL B O 1
ATOM 3358 N N . LEU B 1 193 ? 7.492 -10.859 6.812 1 98.81 193 LEU B N 1
ATOM 3359 C CA . LEU B 1 193 ? 6.711 -9.688 7.207 1 98.81 193 LEU B CA 1
ATOM 3360 C C . LEU B 1 193 ? 5.777 -10.023 8.367 1 98.81 193 LEU B C 1
ATOM 3362 O O . LEU B 1 193 ? 5.055 -11.023 8.32 1 98.81 193 LEU B O 1
ATOM 3366 N N . GLY B 1 194 ? 5.781 -9.219 9.328 1 97.5 194 GLY B N 1
ATOM 3367 C CA . GLY B 1 194 ? 4.934 -9.43 10.492 1 97.5 194 GLY B CA 1
ATOM 3368 C C . GLY B 1 194 ? 3.588 -8.734 10.383 1 97.5 194 GLY 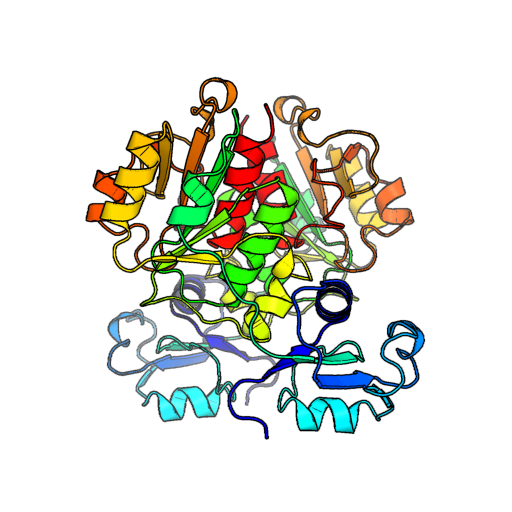B C 1
ATOM 3369 O O . GLY B 1 194 ? 3.371 -7.938 9.469 1 97.5 194 GLY B O 1
ATOM 3370 N N . SER B 1 195 ? 2.801 -9.031 11.336 1 92.81 195 SER B N 1
ATOM 3371 C CA . SER B 1 195 ? 1.445 -8.492 11.344 1 92.81 195 SER B CA 1
ATOM 3372 C C . SER B 1 195 ? 1.446 -6.992 11.625 1 92.81 195 SER B C 1
ATOM 3374 O O . SER B 1 195 ? 2.402 -6.461 12.195 1 92.81 195 SER B O 1
ATOM 3376 N N . GLU B 1 196 ? 0.349 -6.242 11.219 1 81.31 196 GLU B N 1
ATOM 3377 C CA . GLU B 1 196 ? 0.191 -4.793 11.32 1 81.31 196 GLU B CA 1
ATOM 3378 C C . GLU B 1 196 ? 0.208 -4.332 12.773 1 81.31 196 GLU B C 1
ATOM 3380 O O . GLU B 1 196 ? 0.75 -3.271 13.086 1 81.31 196 GLU B O 1
ATOM 3385 N N . GLU B 1 197 ? -0.23 -5.156 13.695 1 80.75 197 GLU B N 1
ATOM 3386 C CA . GLU B 1 197 ? -0.382 -4.734 15.086 1 80.75 197 GLU B CA 1
ATOM 3387 C C . GLU B 1 197 ? 0.796 -5.203 15.938 1 80.75 197 GLU B C 1
ATOM 3389 O O . GLU B 1 197 ? 1.428 -4.402 16.625 1 80.75 197 GLU B O 1
ATOM 3394 N N . LYS B 1 198 ? 1.23 -6.418 15.695 1 89.88 198 LYS B N 1
ATOM 3395 C CA . LYS B 1 198 ? 2.182 -7.012 16.625 1 89.88 198 LYS B CA 1
ATOM 3396 C C . LYS B 1 198 ? 3.553 -7.18 15.984 1 89.88 198 LYS B C 1
ATOM 3398 O O . LYS B 1 198 ? 4.551 -7.387 16.688 1 89.88 198 LYS B O 1
ATOM 3403 N N . GLY B 1 199 ? 3.605 -7.039 14.719 1 95.06 199 GLY B N 1
ATOM 3404 C CA . GLY B 1 199 ? 4.859 -7.316 14.039 1 95.06 199 GLY B CA 1
ATOM 3405 C C . GLY B 1 199 ? 5.188 -8.797 13.969 1 95.06 199 GLY B C 1
ATOM 3406 O O . GLY B 1 199 ? 4.289 -9.633 13.883 1 95.06 199 GLY B O 1
ATOM 3407 N N . LEU B 1 200 ? 6.445 -9.117 13.914 1 97.56 200 LEU B N 1
ATOM 3408 C CA . LEU B 1 200 ? 6.883 -10.508 13.883 1 97.56 200 LEU B CA 1
ATOM 3409 C C . LEU B 1 200 ? 6.621 -11.195 15.219 1 97.56 200 LEU B C 1
ATOM 3411 O O . LEU B 1 200 ? 6.918 -10.633 16.281 1 97.56 200 LEU B O 1
ATOM 3415 N N . ARG B 1 201 ? 6.121 -12.367 15.133 1 97.56 201 ARG B N 1
ATOM 3416 C CA . ARG B 1 201 ? 6.059 -13.148 16.359 1 97.56 201 ARG B CA 1
ATOM 3417 C C . ARG B 1 201 ? 7.461 -13.461 16.891 1 97.56 201 ARG B C 1
ATOM 3419 O O . ARG B 1 201 ? 8.398 -13.625 16.109 1 97.56 201 ARG B O 1
ATOM 3426 N N . PRO B 1 202 ? 7.539 -13.57 18.172 1 97.5 202 PRO B N 1
ATOM 3427 C CA . PRO B 1 202 ? 8.859 -13.719 18.781 1 97.5 202 PRO B CA 1
ATOM 3428 C C . PRO B 1 202 ? 9.625 -14.922 18.234 1 97.5 202 PRO B C 1
ATOM 3430 O O . PRO B 1 202 ? 10.805 -14.797 17.891 1 97.5 202 PRO B O 1
ATOM 3433 N N . LEU B 1 203 ? 9.008 -16.062 18.109 1 97.88 203 LEU B N 1
ATOM 3434 C CA . LEU B 1 203 ? 9.688 -17.25 17.625 1 97.88 203 LEU B CA 1
ATOM 3435 C C . LEU B 1 203 ? 10.094 -17.109 16.172 1 97.88 203 LEU B C 1
ATOM 3437 O O . LEU B 1 203 ? 11.164 -17.562 15.766 1 97.88 203 LEU B O 1
ATOM 3441 N N . THR B 1 204 ? 9.25 -16.516 15.352 1 98.44 204 THR B N 1
ATOM 3442 C CA . THR B 1 204 ? 9.578 -16.25 13.961 1 98.44 204 THR B CA 1
ATOM 3443 C C . THR B 1 204 ? 10.812 -15.352 13.859 1 98.44 204 THR B C 1
ATOM 3445 O O . THR B 1 204 ? 11.75 -15.656 13.117 1 98.44 204 THR B O 1
ATOM 3448 N N . LYS B 1 205 ? 10.75 -14.312 14.664 1 98.31 205 LYS B N 1
ATOM 3449 C CA . LYS B 1 205 ? 11.852 -13.352 14.672 1 98.31 205 LYS B CA 1
ATOM 3450 C C . LYS B 1 205 ? 13.164 -14.023 15.062 1 98.31 205 LYS B C 1
ATOM 3452 O O . LYS B 1 205 ? 14.203 -13.766 14.453 1 98.31 205 LYS B O 1
ATOM 3457 N N . LYS B 1 206 ? 13.125 -14.891 16.031 1 98.25 206 LYS B N 1
ATOM 3458 C CA . LYS B 1 206 ? 14.297 -15.602 16.531 1 98.25 206 LYS B CA 1
ATOM 3459 C C . LYS B 1 206 ? 14.914 -16.484 15.453 1 98.25 206 LYS B C 1
ATOM 3461 O O . LYS B 1 206 ? 16.125 -16.734 15.469 1 98.25 206 LYS B O 1
ATOM 3466 N N . HIS B 1 207 ? 14.164 -16.922 14.492 1 98.56 207 HIS B N 1
ATOM 3467 C CA . HIS B 1 207 ? 14.648 -17.844 13.477 1 98.56 207 HIS B CA 1
ATOM 3468 C C . HIS B 1 207 ? 15.07 -17.109 12.211 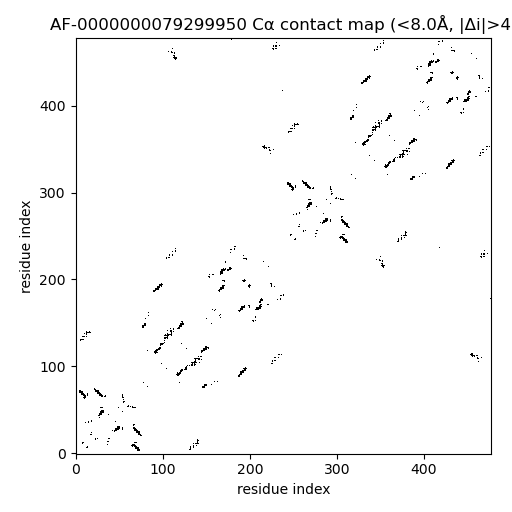1 98.56 207 HIS B C 1
ATOM 3470 O O . HIS B 1 207 ? 15.43 -17.719 11.211 1 98.56 207 HIS B O 1
ATOM 3476 N N . CYS B 1 208 ? 15.008 -15.789 12.25 1 98.62 208 CYS B N 1
ATOM 3477 C CA . CYS B 1 208 ? 15.547 -14.992 11.156 1 98.62 208 CYS B CA 1
ATOM 3478 C C . CYS B 1 208 ? 17.062 -14.883 11.25 1 98.62 208 CYS B C 1
ATOM 3480 O O . CYS B 1 208 ? 17.609 -14.781 12.344 1 98.62 208 CYS B O 1
ATOM 3482 N N . ASP B 1 209 ? 17.719 -14.914 10.117 1 98.62 209 ASP B N 1
ATOM 3483 C CA . ASP B 1 209 ? 19.156 -14.68 10.078 1 98.62 209 ASP B CA 1
ATOM 3484 C C . ASP B 1 209 ? 19.469 -13.195 10.211 1 98.62 209 ASP B C 1
ATOM 3486 O O . ASP B 1 209 ? 20.516 -12.828 10.75 1 98.62 209 ASP B O 1
ATOM 3490 N N . PHE B 1 210 ? 18.609 -12.32 9.68 1 98.38 210 PHE B N 1
ATOM 3491 C CA . PHE B 1 210 ? 18.703 -10.867 9.758 1 98.38 210 PHE B CA 1
ATOM 3492 C C . PHE B 1 210 ? 17.359 -10.258 10.18 1 98.38 210 PHE B C 1
ATOM 3494 O O . PHE B 1 210 ? 16.312 -10.719 9.734 1 98.38 210 PHE B O 1
ATOM 3501 N N . VAL B 1 211 ? 17.438 -9.336 11.039 1 98.62 211 VAL B N 1
ATOM 3502 C CA . VAL B 1 211 ? 16.297 -8.484 11.344 1 98.62 211 VAL B CA 1
ATOM 3503 C C . VAL B 1 211 ? 16.641 -7.023 11.07 1 98.62 211 VAL B C 1
ATOM 3505 O O . VAL B 1 211 ? 17.594 -6.484 11.656 1 98.62 211 VAL B O 1
ATOM 3508 N N . LEU B 1 212 ? 15.906 -6.449 10.148 1 98.12 212 LEU B N 1
ATOM 3509 C CA . LEU B 1 212 ? 16.281 -5.145 9.617 1 98.12 212 LEU B CA 1
ATOM 3510 C C . LEU B 1 212 ? 15.117 -4.168 9.688 1 98.12 212 LEU B C 1
ATOM 3512 O O . LEU B 1 212 ? 13.953 -4.586 9.711 1 98.12 212 LEU B O 1
ATOM 3516 N N . LYS B 1 213 ? 15.383 -2.928 9.75 1 97.38 213 LYS B N 1
ATOM 3517 C CA . LYS B 1 213 ? 14.328 -1.92 9.766 1 97.38 213 LYS B CA 1
ATOM 3518 C C . LYS B 1 213 ? 14.461 -0.958 8.594 1 97.38 213 LYS B C 1
ATOM 3520 O O . LYS B 1 213 ? 15.562 -0.738 8.086 1 97.38 213 LYS B O 1
ATOM 3525 N N . ILE B 1 214 ? 13.414 -0.489 8.117 1 97.12 214 ILE B N 1
ATOM 3526 C CA . ILE B 1 214 ? 13.352 0.642 7.195 1 97.12 214 ILE B CA 1
ATOM 3527 C C . ILE B 1 214 ? 13.461 1.949 7.98 1 97.12 214 ILE B C 1
ATOM 3529 O O . ILE B 1 214 ? 12.719 2.168 8.938 1 97.12 214 ILE B O 1
ATOM 3533 N N . PRO B 1 215 ? 14.391 2.754 7.648 1 94.31 215 PRO B N 1
ATOM 3534 C CA . PRO B 1 215 ? 14.508 4.008 8.398 1 94.31 215 PRO B CA 1
ATOM 3535 C C . PRO B 1 215 ? 13.266 4.887 8.266 1 94.31 215 PRO B C 1
ATOM 3537 O O . PRO B 1 215 ? 12.773 5.105 7.152 1 94.31 215 PRO B O 1
ATOM 3540 N N . MET B 1 216 ? 12.781 5.391 9.367 1 94.44 216 MET B N 1
ATOM 3541 C CA . MET B 1 216 ? 11.602 6.25 9.359 1 94.44 216 MET B CA 1
ATOM 3542 C C . MET B 1 216 ? 11.758 7.395 10.359 1 94.44 216 MET B C 1
ATOM 3544 O O . MET B 1 216 ? 12.508 7.281 11.328 1 94.44 216 MET B O 1
ATOM 3548 N N . ASN B 1 217 ? 10.992 8.422 10.078 1 93.31 217 ASN B N 1
ATOM 3549 C CA . ASN B 1 217 ? 10.836 9.492 11.047 1 93.31 217 ASN B CA 1
ATOM 3550 C C . ASN B 1 217 ? 10.266 8.977 12.367 1 93.31 217 ASN B C 1
ATOM 3552 O O . ASN B 1 217 ? 9.375 8.125 12.375 1 93.31 217 ASN B O 1
ATOM 3556 N N . GLN B 1 218 ? 10.648 9.5 13.438 1 88.38 218 GLN B N 1
ATOM 3557 C CA . GLN B 1 218 ? 10.266 9.055 14.773 1 88.38 218 GLN B CA 1
ATOM 3558 C C . GLN B 1 218 ? 8.773 9.297 15.023 1 88.38 218 GLN B C 1
ATOM 3560 O O . GLN B 1 218 ? 8.18 8.664 15.891 1 88.38 218 GLN B O 1
ATOM 3565 N N . ALA B 1 219 ? 8.219 10.203 14.281 1 86.56 219 ALA B N 1
ATOM 3566 C CA . ALA B 1 219 ? 6.812 10.555 14.469 1 86.56 219 ALA B CA 1
ATOM 3567 C C . ALA B 1 219 ? 5.898 9.453 13.945 1 86.56 219 ALA B C 1
ATOM 3569 O O . ALA B 1 219 ? 4.695 9.445 14.227 1 86.56 219 ALA B O 1
ATOM 3570 N N . VAL B 1 220 ? 6.5 8.523 13.266 1 90.75 220 VAL B N 1
ATOM 3571 C CA . VAL B 1 220 ? 5.711 7.457 12.648 1 90.75 220 VAL B CA 1
ATOM 3572 C C . VAL B 1 220 ? 6.109 6.109 13.25 1 90.75 220 VAL B C 1
ATOM 3574 O O . VAL B 1 220 ? 7.297 5.785 13.328 1 90.75 220 VAL B O 1
ATOM 3577 N N . GLU B 1 221 ? 5.145 5.379 13.633 1 85.44 221 GLU B N 1
ATOM 3578 C CA . GLU B 1 221 ? 5.41 4.109 14.305 1 85.44 221 GLU B CA 1
ATOM 3579 C C . GLU B 1 221 ? 5.719 3.006 13.297 1 85.44 221 GLU B C 1
ATOM 3581 O O . GLU B 1 221 ? 6.578 2.156 13.547 1 85.44 221 GLU B O 1
ATOM 3586 N N . SER B 1 222 ? 4.961 3.008 12.273 1 92.81 222 SER B N 1
ATOM 3587 C CA . SER B 1 222 ? 5.164 1.938 11.305 1 92.81 222 SER B CA 1
ATOM 3588 C C . SER B 1 222 ? 4.598 2.316 9.938 1 92.81 222 SER B C 1
ATOM 3590 O O . SER B 1 222 ? 3.797 3.246 9.828 1 92.81 222 SER B O 1
ATOM 3592 N N . LEU B 1 223 ? 5.051 1.623 8.938 1 95.88 223 LEU B N 1
ATOM 3593 C CA . LEU B 1 223 ? 4.488 1.689 7.594 1 95.88 223 LEU B CA 1
ATOM 3594 C C . LEU B 1 223 ? 3.369 0.667 7.422 1 95.88 223 LEU B C 1
ATOM 3596 O O . LEU B 1 223 ? 3.254 -0.273 8.211 1 95.88 223 LEU B O 1
ATOM 3600 N N . ASN B 1 224 ? 2.484 0.941 6.461 1 96 224 ASN B N 1
ATOM 3601 C CA . ASN B 1 224 ? 1.625 -0.141 5.996 1 96 224 ASN B CA 1
ATOM 3602 C C . ASN B 1 224 ? 2.439 -1.354 5.555 1 96 224 ASN B C 1
ATOM 3604 O O . ASN B 1 224 ? 3.457 -1.208 4.875 1 96 224 ASN B O 1
ATOM 3608 N N . VAL B 1 225 ? 2.027 -2.496 5.902 1 97.81 225 VAL B N 1
ATOM 3609 C CA . VAL B 1 225 ? 2.834 -3.691 5.684 1 97.81 225 VAL B CA 1
ATOM 3610 C C . VAL B 1 225 ? 3.035 -3.918 4.188 1 97.81 225 VAL B C 1
ATOM 3612 O O . VAL B 1 225 ? 4.09 -4.395 3.76 1 97.81 225 VAL B O 1
ATOM 3615 N N . SER B 1 226 ? 2.021 -3.623 3.338 1 98.12 226 SER B N 1
ATOM 3616 C CA . SER B 1 226 ? 2.184 -3.771 1.896 1 98.12 226 SER B CA 1
ATOM 3617 C C . SER B 1 226 ? 3.211 -2.785 1.351 1 98.12 226 SER B C 1
ATOM 3619 O O . SER B 1 226 ? 3.955 -3.105 0.421 1 98.12 226 SER B O 1
ATOM 3621 N N . CYS B 1 227 ? 3.26 -1.556 1.938 1 98.44 227 CYS B N 1
ATOM 3622 C CA . CYS B 1 227 ? 4.277 -0.58 1.559 1 98.44 227 CYS B CA 1
ATOM 3623 C C . CYS B 1 227 ? 5.664 -1.037 1.997 1 98.44 227 CYS B C 1
ATOM 3625 O O . CYS B 1 227 ? 6.633 -0.9 1.248 1 98.44 227 CYS B O 1
ATOM 3627 N N . ALA B 1 228 ? 5.758 -1.572 3.209 1 98.5 228 ALA B N 1
ATOM 3628 C CA . ALA B 1 228 ? 7.027 -2.102 3.699 1 98.5 228 ALA B CA 1
ATOM 3629 C C . ALA B 1 228 ? 7.535 -3.229 2.803 1 98.5 228 ALA B C 1
ATOM 3631 O O . ALA B 1 228 ? 8.727 -3.283 2.48 1 98.5 228 ALA B O 1
ATOM 3632 N N . ALA B 1 229 ? 6.621 -4.105 2.4 1 98.75 229 ALA B N 1
ATOM 3633 C CA . ALA B 1 229 ? 6.965 -5.195 1.492 1 98.75 229 ALA B CA 1
ATOM 3634 C C . ALA B 1 229 ? 7.504 -4.66 0.17 1 98.75 229 ALA B C 1
ATOM 3636 O O . ALA B 1 229 ? 8.531 -5.129 -0.323 1 98.75 229 ALA B O 1
ATOM 3637 N N . ALA B 1 230 ? 6.812 -3.664 -0.388 1 98.69 230 ALA B N 1
ATOM 3638 C CA . ALA B 1 230 ? 7.215 -3.084 -1.666 1 98.69 230 ALA B CA 1
ATOM 3639 C C . ALA B 1 230 ? 8.617 -2.494 -1.582 1 98.69 230 ALA B C 1
ATOM 3641 O O . ALA B 1 230 ? 9.445 -2.707 -2.477 1 98.69 230 ALA B O 1
ATOM 3642 N N . ILE B 1 231 ? 8.922 -1.801 -0.481 1 98.38 231 ILE B N 1
ATOM 3643 C CA . ILE B 1 231 ? 10.234 -1.188 -0.271 1 98.38 231 ILE B CA 1
ATOM 3644 C C . ILE B 1 231 ? 11.305 -2.273 -0.188 1 98.38 231 ILE B C 1
ATOM 3646 O O . ILE B 1 231 ? 12.336 -2.188 -0.857 1 98.38 231 ILE B O 1
ATOM 3650 N N . ALA B 1 232 ? 11.055 -3.258 0.632 1 98.44 232 ALA B N 1
ATOM 3651 C CA . ALA B 1 232 ? 12.031 -4.324 0.833 1 98.44 232 ALA B CA 1
ATOM 3652 C C . ALA B 1 232 ? 12.297 -5.078 -0.467 1 98.44 232 ALA B C 1
ATOM 3654 O O . ALA B 1 232 ? 13.445 -5.363 -0.803 1 98.44 232 ALA B O 1
ATOM 3655 N N . LEU B 1 233 ? 11.25 -5.387 -1.213 1 98.38 233 LEU B N 1
ATOM 3656 C CA . LEU B 1 233 ? 11.391 -6.125 -2.463 1 98.38 233 LEU B CA 1
ATOM 3657 C C . LEU B 1 233 ? 12.133 -5.297 -3.502 1 98.38 233 LEU B C 1
ATOM 3659 O O . LEU B 1 233 ? 12.953 -5.832 -4.254 1 98.38 233 LEU B O 1
ATOM 3663 N N . TYR B 1 234 ? 11.906 -4 -3.508 1 97.75 234 TYR B N 1
ATOM 3664 C CA . TYR B 1 234 ? 12.672 -3.115 -4.379 1 97.75 234 TYR B CA 1
ATOM 3665 C C . TYR B 1 234 ? 14.148 -3.148 -4.031 1 97.75 234 TYR B C 1
ATOM 3667 O O . TYR B 1 234 ? 15 -3.307 -4.914 1 97.75 234 TYR B O 1
ATOM 3675 N N . HIS B 1 235 ? 14.375 -3.016 -2.742 1 96.31 235 HIS B N 1
ATOM 3676 C CA . HIS B 1 235 ? 15.758 -3.057 -2.281 1 96.31 235 HIS B CA 1
ATOM 3677 C C . HIS B 1 235 ? 16.438 -4.359 -2.693 1 96.31 235 HIS B C 1
ATOM 3679 O O . HIS B 1 235 ? 17.578 -4.348 -3.154 1 96.31 235 HIS B O 1
ATOM 3685 N N . LEU B 1 236 ? 15.727 -5.469 -2.578 1 96.12 236 LEU B N 1
ATOM 3686 C CA . LEU B 1 236 ? 16.281 -6.781 -2.879 1 96.12 236 LEU B CA 1
ATOM 3687 C C . LEU B 1 236 ? 16.469 -6.965 -4.383 1 96.12 236 LEU B C 1
ATOM 3689 O O . LEU B 1 236 ? 17.25 -7.82 -4.82 1 96.12 236 LEU B O 1
ATOM 3693 N N . SER B 1 237 ? 15.727 -6.133 -5.172 1 90.94 237 SER B N 1
ATOM 3694 C CA . SER B 1 237 ? 15.766 -6.289 -6.625 1 90.94 237 SER B CA 1
ATOM 3695 C C . SER B 1 237 ? 16.875 -5.453 -7.242 1 90.94 237 SER B C 1
ATOM 3697 O O . SER B 1 237 ? 17.297 -5.699 -8.383 1 90.94 237 SER B O 1
ATOM 3699 N N . VAL B 1 238 ? 17.266 -4.234 -6.625 1 77.38 238 VAL B N 1
ATOM 3700 C CA . VAL B 1 238 ? 18.281 -3.334 -7.18 1 77.38 238 VAL B CA 1
ATOM 3701 C C . VAL B 1 238 ? 19.672 -3.924 -6.973 1 77.38 238 VAL B C 1
ATOM 3703 O O . VAL B 1 238 ? 20.078 -4.156 -5.836 1 77.38 238 VAL B O 1
ATOM 3706 N N . LYS B 1 239 ? 19.859 -5.129 -7.578 1 58.09 239 LYS B N 1
ATOM 3707 C CA . LYS B 1 239 ? 21.156 -5.801 -7.578 1 58.09 239 LYS B CA 1
ATOM 3708 C C . LYS B 1 239 ? 22.156 -5.055 -8.453 1 58.09 239 LYS B C 1
ATOM 3710 O O . LYS B 1 239 ? 21.781 -4.375 -9.406 1 58.09 239 LYS B O 1
#

Foldseek 3Di:
DPPAKDKAADLLLVLLLQPDPQKDWQAKEFEPVCVVSHDPVCVVRYDHDDPVVVCVVNVPVPDPRVGMMTITGDGDFDELVVVLPDDDQAAEEEEEEQAADLLLLLLLLLLCVVLVHAAYEYEPPNYDDDDNNNSVSVSSRPSVHGYYYDHDPLVSLVVVVVSQEAEEEEDQPFDAALLVDDLVVGRHYYYYWYYPPPTHDPSRVVSHPYYHYHDDDPVDDDDRRSVVSNVSSVSNRPD/DPPAKDKAADLLLVLLLQPDPQWDWQAKEFEPVCVVSHDPVCVVRYDHDDPVVVCVVNVPVPDPRVGMMTITGDGDFDELVVVLPDDDQAAEEEEEEQAADLLLQLLLLLLCVVLVHAAYEYEPPNYDDDDNNNSVSVSSRPSVHGYYYDHDPLVSLVVVVVSQEAEEEEDQPFDAALLVDDLVVGRHYYYYWYYPPPTHDPSRVVSHPYYHYHDDDPVDDDDRRSVVSNVSSVSNRPD

Sequence (478 aa):
MEKNTYWLYGKHNCLAVLNNQNRLIKKILVTKSSEHLVPPTFVNKTEVVENKQLAAILKNHDAVIQGIAVLTEPLKQSGLDNFININKAKQLVVILDQILDPQNVGGIFRSSAAFSVDAVMTTVDNSPHETPSLTKSAAGTFDLIPFIRVVNLVQSIEILKKRGFWVMGLDGKAENYLSTFNPVSYDKIALVLGSEEKGLRPLTKKHCDFVLKIPMNQAVESLNVSCAAAIALYHLSVKMEKNTYWLYGKHNCLAVLNNQNRLIKKILVTKSSEHLVPPTFVNKTEVVENKQLAAILKNHDAVIQGIAVLTEPLKQSGLDNFININKAKQLVVILDQILDPQNVGGIFRSSAAFSVDAVMTTVDNSPHETPSLTKSAAGTFDLIPFIRVVNLVQSIEILKKRGFWVMGLDGKAENYLSTFNPVSYDKIALVLGSEEKGLRPLTKKHCDFVLKIPMNQAVESLNVSCAAAIALYHLSVK

pLDDT: mean 93.02, std 8.51, range [38.72, 98.94]

Nearest PDB structures (foldseek):
  1gz0-assembly4_D  TM=6.823E-01  e=4.785E-22  Escherichia coli
  2i6d-assembly1_A  TM=8.318E-01  e=1.308E-15  Porphyromonas gingivalis W83
  3nk7-assembly1_A  TM=7.984E-01  e=1.030E-15  Streptomyces actuosus
  3nk7-assembly1_B  TM=7.983E-01  e=1.516E-14  Streptomyces actuosus
  3gyq-assembly1_B  TM=7.104E-01  e=4.588E-15  Streptomyces cyaneus

Radius of gyration: 22.9 Å; Cα contacts (8 Å, |Δi|>4): 980; chains: 2; bounding box: 53×61×58 Å

InterPro domains:
  IPR001537 tRNA/rRNA methyltransferase, SpoU type [PF00588] (92-234)
  IPR004441 RNA methyltransferase TrmH [PTHR46429] (3-236)
  IPR004441 RNA methyltransferase TrmH [TIGR00186] (7-237)
  IPR029026 tRNA (guanine-N1-)-methyltransferase, N-terminal [G3DSA:3.40.1280.10] (72-239)
  IPR029028 Alpha/beta knot methyltransferases [SSF75217] (67-237)
  IPR029064 Ribosomal protein eL30-like superfamily [SSF55315] (1-74)

Organism: NCBI:txid34627

Solvent-accessible surface area (backbone atoms only — not comparable to full-atom values): 25584 Å² total; per-residue (Å²): 126,76,93,67,56,48,65,32,33,21,55,51,23,39,49,39,49,75,68,34,85,79,46,55,78,68,36,33,42,23,19,78,92,38,46,85,70,55,57,77,92,45,52,93,41,49,44,79,45,53,68,69,54,54,33,57,73,64,71,35,82,81,55,79,39,67,46,33,35,32,31,27,42,78,70,83,63,54,48,63,68,64,55,70,68,54,88,63,83,64,45,35,35,39,33,38,49,45,48,56,53,38,52,42,54,10,35,35,34,32,42,32,47,25,58,62,37,62,31,38,34,36,35,62,65,63,38,56,71,98,38,46,61,17,41,38,48,9,54,32,27,50,85,76,34,49,58,24,58,34,85,52,62,60,62,50,51,51,54,42,41,76,72,59,33,45,32,36,30,51,34,82,82,39,87,42,49,49,84,75,60,66,50,78,82,50,51,24,39,32,40,35,42,30,16,91,85,73,34,49,49,71,70,54,53,72,69,32,77,39,56,24,11,73,87,57,33,87,92,40,84,73,72,58,60,32,31,49,47,31,34,51,45,49,57,58,60,68,105,125,75,94,68,56,50,64,34,34,21,54,50,23,39,49,39,50,75,66,34,85,80,48,55,79,68,36,32,42,21,20,77,91,37,47,84,72,57,57,78,93,45,52,92,39,49,44,79,45,52,68,68,55,54,32,58,74,64,72,34,82,83,55,80,40,67,44,34,35,32,31,27,44,77,71,83,63,54,49,63,69,63,56,70,68,55,88,61,81,62,44,34,35,40,34,39,49,45,48,57,53,37,52,43,54,11,34,36,33,32,41,33,46,24,57,62,39,62,31,38,34,34,36,63,65,64,38,56,69,97,37,47,62,17,41,39,46,8,54,32,27,52,86,76,35,49,58,23,59,33,85,51,62,61,62,50,51,51,53,42,39,76,70,59,33,44,31,36,30,50,34,83,82,39,88,42,48,48,85,75,59,64,50,78,81,49,51,24,39,32,41,35,41,30,16,93,85,74,35,49,49,70,70,56,51,70,69,32,76,40,55,21,13,75,87,57,32,86,91,39,85,72,71,58,59,32,30,48,46,32,32,51,45,48,57,59,60,70,106